Protein AF-A0A819YZA2-F1 (afdb_monomer)

InterPro domains:
  IPR001893 Cysteine-rich Golgi apparatus protein 1 repeat [PF00839] (93-151)
  IPR001893 Cysteine-rich Golgi apparatus protein 1 repeat [PF00839] (157-216)
  IPR001893 Cysteine-rich Golgi apparatus protein 1 repeat [PF00839] (224-278)
  IPR001893 Cysteine-rich Golgi apparatus protein 1 repeat [PF00839] (350-415)
  IPR001893 Cysteine-rich Golgi apparatus protein 1 repeat [PF00839] (427-477)
  IPR001893 Cysteine-rich Golgi apparatus protein 1 repeat [PF00839] (482-548)
  IPR017873 Cysteine-rich Golgi apparatus protein 1 repeat, eukaryote [PS51289] (90-154)
  IPR017873 Cysteine-rich Golgi apparatus protein 1 repeat, eukaryote [PS51289] (219-279)
  IPR017873 Cysteine-rich Golgi apparatus protein 1 repeat, eukaryote [PS51289] (417-479)
  IPR039728 Golgi apparatus protein 1 [PTHR11884] (46-585)

Organism: NCBI:txid392030

Nearest PDB structures (foldseek):
  6kbn-assembly1_A  TM=2.001E-01  e=1.653E-01  Saccharomyces cerevisiae
  7n6g-assembly1_1E  TM=2.172E-01  e=5.432E-01  Chlamydomonas reinhardtii
  7n6g-assembly1_1I  TM=2.146E-01  e=4.823E-01  Chlamydomonas reinhardtii
  8el8-assembly1_B  TM=1.990E-01  e=6.365E-01  Mus musculus

Radius of gyration: 33.36 Å; Cα contacts (8 Å, |Δi|>4): 697; chains: 1; bounding box: 70×50×122 Å

Sequence (592 aa):
MIFIFVLILSVGIFEQTVQADTQRSNSNGIRRAHRATDEKLLLSPSATPLASSIECKADVQKYCAKGTAQAVTNLKVLQCVDDLDNAVNLISKECQNRIYKFKYNMTHDVRFDDGAVKYCAKDIKYLDECNDHTDERGTGRLVSCLYDRLSNITEPSCRNFINQLQSVIFTDWRLSEYFSTACLADITELKCGRLDDDSDTLPHNQGAVIACLSKKHDGLSKLCLKHIFRLHEMQSNDYHLDRALYYACRDDRERLCSQVSSGNGQVYRCLYDQKFNTMMSADCRKEVHRRQKVVVTNALLDAPFVRACSIEMREHKCVANPQDPDTHLSLVNLLLCLEGTMKKGNNIKDDCRREMLMHRRMLMSDYAVSPEIVAKCKTEMVQHCSSLYQQGASGTVEQRGGRMIHCLLNAARKEKTFSPACLTSVKTLVVAVDPGNDIRADPLLETACRSVIDTLCARIKPGDSNIILCLMDNLKNNRMTDECEDRLMEVAYFMSRDWRLTPRLMRSCQKNLINLCELPSDWSLTPNMSDVSLGEYLSCLYRHKKQLDNECRNEFQRIMRTRTTSVGLMPEIEDNCIEDLATCKNPEIKGE

Mean predicted aligned error: 13.59 Å

Secondary structure (DSSP, 8-state):
--------S-----------------THHHHHHHHHHHHHHS--TTS--GGGSTTTHHHIIIII-TT--S---HHHHHHHHHTSTTHHHHS-HHHHHHHHHHHHHHHT-HHHHHHHHHHSHHHHHH-HHHHTTSSSTTSSHHHHHHHHTTTT---HHHHHHHHHHHHHH-SS--S-HHHHHHHHHHHHHTT---PPP-STT---HHHHHHHHHTT-GGGS-HHHHHHHHHHHHHHTT-GGGSHHHHHHHHHHHHHH-TTSPSSTTHHHHHHHHTTT-TTS-HHHHHHHHHHHHHHHH-GGG-HHHHHHTHHHHHHTT--S-TT-TTS---HHHHHHHHHHHHHTTPPPPHHHHHHHHHHHHHHHH-GGG-HHHHHHTHHHHHHTSHHHHHTTT---HHHHTTHHHHHHHHHHHH-TT--HHHHHHHHHHHHHH-TTT-GGG-HHHHHHTHHHHHHHSTTSPSSTTHHHHHHHHTTTSTT--HHHHHHHHHHHHHHHH-GGG-HHHHHHHHHHHHHHS---TTTTS-TT-TTS-HHHHHHHHHHTTTTS-HHHHHHHHHHHHHHTT-GGG-HHHHHHHHHHHHT-S-TT-S--

Foldseek 3Di:
DDDDDDDDDDDDDDDDDDDDDDDDDDPPVVVVVVVVVVLVLLDPPPDDFLCGDPQRVVLCVVQPVPPDPDDQGSQSSQLSLLVDAQSQVSGDLSSLLVLLVSLVQVLQDLSLLVVLCVQQVPVCVVPVVLVVCNVVGSLSSNLVVCLVCLVVRDGPSNNVSSVSNCSRRDDAPPPPSQLCVQCVVVCNVLSLRHDANPDLQQRYRVLSSLLSCLVVVVSGDLSNNVSSLVQLLVCLFFVVSNRQLCSQCVVVCCVQPVVFDTTRNRSLLSCLVCLQPPPRDPSNNVVNLSSLLVCQQAVSSNSQLCVQCVVVCVVQVLAADPVDNSHGRGLLSSLLSSLLCVLVVHDRDPSNVVVLLSNLQSLQQAVPSQVQLVVQCVVVCCPQVVVLVVVPRDHHSVNTGNPSLLSLLVCLLPPPPRDPSNVVSSLSSCLSSLCQFFVSSRPQLCVQCVQVCVPQVVVWDGGRSGSLLSCLVCLVPPSDDPSNNSSSLSSLLSCLWAVSSNSQLSNQCVVVCVPQVVQDPPNSVDPPPNPDTPVSSLVRCVVCLVVGDPRNNVSSVSLVVSLLQDVSSPCVCCVPCVVVVVPPPDPPCSGD

Solvent-accessible surface area (backbone atoms only — not comparable to full-atom values): 33055 Å² total; per-residue (Å²): 141,79,79,89,88,81,90,85,87,80,90,79,89,91,80,89,84,90,82,89,82,90,82,92,72,84,63,70,62,60,60,50,50,54,58,56,54,60,55,60,75,70,60,67,93,83,62,78,50,53,62,71,28,89,61,22,26,66,47,37,49,69,75,65,41,80,89,56,100,62,90,68,48,55,66,58,51,48,44,46,51,72,69,33,83,43,30,54,79,73,43,51,61,61,24,28,21,51,51,36,52,49,42,54,54,53,49,37,33,47,61,55,45,54,45,43,54,67,49,28,53,67,49,38,72,75,34,64,86,34,43,74,29,69,82,50,68,39,63,34,52,36,59,50,43,50,56,80,38,52,90,76,51,77,52,67,62,25,50,52,52,51,53,57,47,35,68,67,56,56,84,47,68,80,48,52,63,68,45,49,69,50,28,46,66,44,33,61,75,69,53,26,30,41,52,52,24,77,41,101,57,49,73,42,21,50,46,53,23,52,55,44,48,72,70,43,61,92,75,46,51,73,63,25,49,51,47,53,48,56,50,45,38,68,24,27,33,25,54,77,65,34,54,58,44,28,52,42,25,51,71,41,37,58,74,76,37,63,90,53,60,81,41,73,21,45,48,55,54,48,50,62,75,42,46,36,42,81,85,44,50,74,58,23,38,49,38,52,49,52,51,48,31,54,28,39,56,24,32,78,36,32,45,52,47,42,63,47,30,50,61,60,35,61,79,67,62,60,62,38,55,91,90,42,86,86,46,66,38,28,31,58,59,50,44,39,40,58,48,29,44,45,48,73,68,46,88,74,56,68,60,24,52,50,43,51,42,52,53,16,23,49,57,42,30,36,54,82,47,38,65,61,47,54,67,50,28,46,65,53,36,55,72,77,31,38,79,61,50,73,53,61,94,70,65,33,45,94,69,38,39,18,50,66,48,52,45,52,38,41,41,66,71,72,43,90,83,57,52,70,64,26,50,50,41,52,49,55,47,48,61,42,36,32,42,56,36,25,47,76,17,27,60,44,50,41,59,51,28,41,69,39,37,65,73,77,40,63,89,59,61,80,38,88,24,43,50,55,50,51,49,59,77,36,62,89,37,90,70,52,46,69,63,25,53,52,47,48,49,37,53,41,43,53,41,45,47,35,51,83,48,32,55,65,52,46,56,50,27,42,68,53,34,38,76,75,55,71,42,61,95,61,60,60,76,44,90,79,65,75,82,70,45,27,61,58,54,52,53,45,50,58,77,40,52,88,78,44,53,72,62,26,43,53,48,51,53,48,52,55,56,58,31,56,75,39,63,76,38,32,60,84,50,35,79,75,40,48,74,62,58,70,66,54,92,61,87,82,76,77,63,130

Structure (mmCIF, N/CA/C/O backbone):
data_AF-A0A819YZA2-F1
#
_entry.id   AF-A0A819YZA2-F1
#
loop_
_atom_site.group_PDB
_atom_site.id
_atom_site.type_symbol
_atom_site.label_atom_id
_atom_site.label_alt_id
_atom_site.label_comp_id
_atom_site.label_asym_id
_atom_site.label_entity_id
_atom_site.label_seq_id
_atom_site.pdbx_PDB_ins_code
_atom_site.Cartn_x
_atom_site.Cartn_y
_atom_site.Cartn_z
_atom_site.occupancy
_atom_site.B_iso_or_equiv
_atom_site.auth_seq_id
_atom_site.auth_comp_id
_atom_site.auth_asym_id
_atom_site.auth_atom_id
_atom_site.pdbx_PDB_model_num
ATOM 1 N N . MET A 1 1 ? -30.730 10.358 -72.031 1.00 30.69 1 MET A N 1
ATOM 2 C CA . MET A 1 1 ? -30.159 11.263 -73.052 1.00 30.69 1 MET A CA 1
ATOM 3 C C 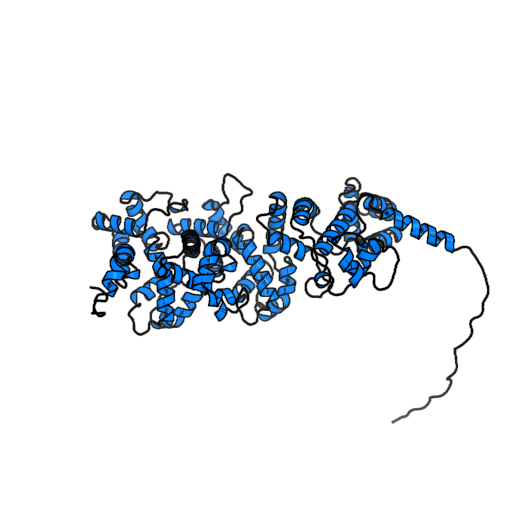. MET A 1 1 ? -28.754 11.619 -72.591 1.00 30.69 1 MET A C 1
ATOM 5 O O . MET A 1 1 ? -28.671 12.177 -71.515 1.00 30.69 1 MET A O 1
ATOM 9 N N . ILE A 1 2 ? -27.621 11.299 -73.209 1.00 31.84 2 ILE A N 1
ATOM 10 C CA . ILE A 1 2 ? -27.196 10.691 -74.483 1.00 31.84 2 ILE A CA 1
ATOM 11 C C . ILE A 1 2 ? -25.794 10.114 -74.137 1.00 31.84 2 ILE A C 1
ATOM 13 O O . ILE A 1 2 ? -24.998 10.835 -73.548 1.00 31.84 2 ILE A O 1
ATOM 17 N N . PHE A 1 3 ? -25.632 8.780 -74.150 1.00 25.03 3 PHE A N 1
ATOM 18 C CA . PHE A 1 3 ? -24.699 7.996 -75.002 1.00 25.03 3 PHE A CA 1
ATOM 19 C C . PHE A 1 3 ? -23.207 8.395 -74.902 1.00 25.03 3 PHE A C 1
ATOM 21 O O . PHE A 1 3 ? -22.861 9.533 -75.177 1.00 25.03 3 PHE A O 1
ATOM 28 N N . ILE A 1 4 ? -22.286 7.547 -74.410 1.00 28.70 4 ILE A N 1
ATOM 29 C CA . ILE A 1 4 ? -21.725 6.316 -75.034 1.00 28.70 4 ILE A CA 1
ATOM 30 C C . ILE A 1 4 ? -21.229 6.575 -76.471 1.00 28.70 4 ILE A C 1
ATOM 32 O O . ILE A 1 4 ? -21.995 7.099 -77.265 1.00 28.70 4 ILE A O 1
ATOM 36 N N . PHE A 1 5 ? -20.003 6.106 -76.770 1.00 28.58 5 PHE A N 1
ATOM 37 C CA . PHE A 1 5 ? -19.119 6.282 -77.952 1.00 28.58 5 PHE A CA 1
ATOM 38 C C . PHE A 1 5 ? -17.983 7.284 -77.651 1.00 28.58 5 PHE A C 1
ATOM 40 O O . PHE A 1 5 ? -18.244 8.455 -77.433 1.00 28.58 5 PHE A O 1
ATOM 47 N N . VAL A 1 6 ? -16.697 6.919 -77.574 1.00 29.16 6 VAL A N 1
ATOM 48 C CA . VAL A 1 6 ? -15.939 5.970 -78.406 1.00 29.16 6 VAL A CA 1
ATOM 49 C C . VAL A 1 6 ? -14.808 5.308 -77.594 1.00 29.16 6 VAL A C 1
ATOM 51 O O . VAL A 1 6 ? -13.901 5.972 -77.103 1.00 29.16 6 VAL A O 1
ATOM 54 N N . LEU A 1 7 ? -14.873 3.978 -77.495 1.00 26.58 7 LEU A N 1
ATOM 55 C CA . LEU A 1 7 ? -13.729 3.067 -77.397 1.00 26.58 7 LEU A CA 1
ATOM 56 C C . LEU A 1 7 ? -13.105 2.928 -78.796 1.00 26.58 7 LEU A C 1
ATOM 58 O O . LEU A 1 7 ? -13.867 2.886 -79.759 1.00 26.58 7 LEU A O 1
ATOM 62 N N . ILE A 1 8 ? -11.776 2.760 -78.866 1.00 27.78 8 ILE A N 1
ATOM 63 C CA . ILE A 1 8 ? -10.952 2.030 -79.866 1.00 27.78 8 ILE A CA 1
ATOM 64 C C . ILE A 1 8 ? -9.674 2.826 -80.210 1.00 27.78 8 ILE A C 1
ATOM 66 O O . ILE A 1 8 ? -9.737 4.022 -80.465 1.00 27.78 8 ILE A O 1
ATOM 70 N N . LEU A 1 9 ? -8.551 2.089 -80.275 1.00 26.52 9 LEU A N 1
ATOM 71 C CA . LEU A 1 9 ? -7.129 2.466 -80.415 1.00 26.52 9 LEU A CA 1
ATOM 72 C C . LEU A 1 9 ? -6.447 2.664 -79.045 1.00 26.52 9 LEU A C 1
ATOM 74 O O . LEU A 1 9 ? -6.697 3.642 -78.363 1.00 26.52 9 LEU A O 1
ATOM 78 N N . SER A 1 10 ? -5.579 1.792 -78.537 1.00 27.78 10 SER A N 1
ATOM 79 C CA . SER A 1 10 ? -4.884 0.647 -79.127 1.00 27.78 10 SER A CA 1
ATOM 80 C C . SER A 1 10 ? -4.208 -0.135 -77.993 1.00 27.78 10 SER A C 1
ATOM 82 O O . SER A 1 10 ? -3.386 0.405 -77.257 1.00 27.78 10 SER A O 1
ATOM 84 N N . VAL A 1 11 ? -4.575 -1.409 -77.865 1.00 27.98 11 VAL A N 1
ATOM 85 C CA . VAL A 1 11 ? -3.867 -2.442 -77.101 1.00 27.98 11 VAL A CA 1
ATOM 86 C C . VAL A 1 11 ? -2.572 -2.778 -77.839 1.00 27.98 11 VAL A C 1
ATOM 88 O O . VAL A 1 11 ? -2.621 -2.985 -79.051 1.00 27.98 11 VAL A O 1
ATOM 91 N N . GLY A 1 12 ? -1.449 -2.912 -77.130 1.00 24.02 12 GLY A N 1
ATOM 92 C CA . GLY A 1 12 ? -0.337 -3.697 -77.663 1.00 24.02 12 GLY A CA 1
ATOM 93 C C . GLY A 1 12 ? 1.047 -3.437 -77.073 1.00 24.02 12 GLY A C 1
ATOM 94 O O . GLY A 1 12 ? 1.739 -2.542 -77.529 1.00 24.02 12 GLY A O 1
ATOM 95 N N . ILE A 1 13 ? 1.461 -4.350 -76.187 1.00 26.53 13 ILE A N 1
ATOM 96 C CA . ILE A 1 13 ? 2.794 -4.981 -76.178 1.00 26.53 13 ILE A CA 1
ATOM 97 C C . ILE A 1 13 ? 3.968 -4.107 -75.690 1.00 26.53 13 ILE A C 1
ATOM 99 O O . ILE A 1 13 ? 4.533 -3.320 -76.440 1.00 26.53 13 ILE A O 1
ATOM 103 N N . PHE A 1 14 ? 4.430 -4.357 -74.459 1.00 24.50 14 PHE A N 1
ATOM 104 C CA . PHE A 1 14 ? 5.822 -4.103 -74.068 1.00 24.50 14 PHE A CA 1
ATOM 105 C C . PHE A 1 14 ? 6.308 -5.222 -73.134 1.00 24.50 14 PHE A C 1
ATOM 107 O O . PHE A 1 14 ? 6.193 -5.137 -71.915 1.00 24.50 14 PHE A O 1
ATOM 114 N N . GLU A 1 15 ? 6.822 -6.299 -73.728 1.00 22.52 15 GLU A N 1
ATOM 115 C CA . GLU A 1 15 ? 7.631 -7.310 -73.047 1.00 22.52 15 GLU A CA 1
ATOM 116 C C . GLU A 1 15 ? 8.696 -7.850 -74.021 1.00 22.52 15 GLU A C 1
ATOM 118 O O . GLU A 1 15 ? 8.396 -8.088 -75.190 1.00 22.52 15 GLU A O 1
ATOM 123 N N . GLN A 1 16 ? 9.911 -8.065 -73.490 1.00 24.89 16 GLN A N 1
ATOM 124 C CA . GLN A 1 16 ? 11.154 -8.558 -74.124 1.00 24.89 16 GLN A CA 1
ATOM 125 C C . GLN A 1 16 ? 11.916 -7.474 -74.930 1.00 24.89 16 GLN A C 1
ATOM 127 O O . GLN A 1 16 ? 11.351 -6.774 -75.752 1.00 24.89 16 GLN A O 1
ATOM 132 N N . THR A 1 17 ? 13.199 -7.173 -74.701 1.00 25.45 17 THR A N 1
ATOM 133 C CA . THR A 1 17 ? 14.364 -8.062 -74.602 1.00 25.45 17 THR A CA 1
ATOM 134 C C . THR A 1 17 ? 15.565 -7.286 -74.051 1.00 25.45 17 THR A C 1
ATOM 136 O O . THR A 1 17 ? 15.823 -6.148 -74.439 1.00 25.45 17 THR A O 1
ATOM 139 N N . VAL A 1 18 ? 16.311 -7.952 -73.174 1.00 24.28 18 VAL A N 1
ATOM 140 C CA . VAL A 1 18 ? 17.610 -7.574 -72.616 1.00 24.28 18 VAL A CA 1
ATOM 141 C C . VAL A 1 18 ? 18.706 -8.209 -73.475 1.00 24.28 18 VAL A C 1
ATOM 143 O O . VAL A 1 18 ? 18.684 -9.423 -73.645 1.00 24.28 18 VAL A O 1
ATOM 146 N N . GLN A 1 19 ? 19.673 -7.417 -73.948 1.00 24.38 19 GLN A N 1
ATOM 147 C CA . GLN A 1 19 ? 21.069 -7.800 -74.233 1.00 24.38 19 GLN A CA 1
ATOM 148 C C . GLN A 1 19 ? 21.850 -6.494 -74.473 1.00 24.38 19 GLN A C 1
ATOM 150 O O . GLN A 1 19 ? 21.535 -5.734 -75.376 1.00 24.38 19 GLN A O 1
ATOM 155 N N . ALA A 1 20 ? 22.625 -6.043 -73.487 1.00 23.56 20 ALA A N 1
ATOM 156 C CA . ALA A 1 20 ? 24.043 -6.355 -73.294 1.00 23.56 20 ALA A CA 1
ATOM 157 C C . ALA A 1 20 ? 24.940 -5.429 -74.125 1.00 23.56 20 ALA A C 1
ATOM 159 O O . ALA A 1 20 ? 25.221 -5.708 -75.282 1.00 23.56 20 ALA A O 1
ATOM 160 N N . ASP A 1 21 ? 25.452 -4.380 -73.478 1.00 22.94 21 ASP A N 1
ATOM 161 C CA . ASP A 1 21 ? 26.755 -3.841 -73.841 1.00 22.94 21 ASP A CA 1
ATOM 162 C C . ASP A 1 21 ? 27.582 -3.527 -72.595 1.00 22.94 21 ASP A C 1
ATOM 164 O O . ASP A 1 21 ? 27.092 -3.081 -71.555 1.00 22.94 21 ASP A O 1
ATOM 168 N N . THR A 1 22 ? 28.849 -3.902 -72.684 1.00 24.59 22 THR A N 1
ATOM 169 C CA . THR A 1 22 ? 29.698 -4.275 -71.556 1.00 24.59 22 THR A CA 1
ATOM 170 C C . THR A 1 22 ? 30.709 -3.165 -71.298 1.00 24.59 22 THR A C 1
ATOM 172 O O . THR A 1 22 ? 31.661 -3.022 -72.057 1.00 24.59 22 THR A O 1
ATOM 175 N N . GLN A 1 23 ? 30.585 -2.419 -70.195 1.00 24.67 23 GLN A N 1
ATOM 176 C CA . GLN A 1 23 ? 31.705 -1.637 -69.656 1.00 24.67 23 GLN A CA 1
ATOM 177 C C . GLN A 1 23 ? 32.020 -2.055 -68.222 1.00 24.67 23 GLN A C 1
ATOM 179 O O . GLN A 1 23 ? 31.384 -1.695 -67.234 1.00 24.67 23 GLN A O 1
ATOM 184 N N . ARG A 1 24 ? 33.055 -2.887 -68.151 1.00 29.48 24 ARG A N 1
ATOM 185 C CA . ARG A 1 24 ? 33.690 -3.434 -66.963 1.00 29.48 24 ARG A CA 1
ATOM 186 C C . ARG A 1 24 ? 34.557 -2.334 -66.337 1.00 29.48 24 ARG A C 1
ATOM 188 O O . ARG A 1 24 ? 35.670 -2.111 -66.793 1.00 29.48 24 ARG A O 1
ATOM 195 N N . SER A 1 25 ? 34.073 -1.669 -65.286 1.00 25.09 25 SER A N 1
ATOM 196 C CA . SER A 1 25 ? 34.916 -0.826 -64.424 1.00 25.09 25 SER A CA 1
ATOM 197 C C . SER A 1 25 ? 34.683 -1.147 -62.944 1.00 25.09 25 SER A C 1
ATOM 199 O O . SER A 1 25 ? 33.721 -0.722 -62.314 1.00 25.09 25 SER A O 1
ATOM 201 N N . ASN A 1 26 ? 35.545 -2.030 -62.441 1.00 30.92 26 ASN A N 1
ATOM 202 C CA . ASN A 1 26 ? 36.112 -2.127 -61.091 1.00 30.92 26 ASN A CA 1
ATOM 203 C C . ASN A 1 26 ? 35.340 -1.572 -59.859 1.00 30.92 26 ASN A C 1
ATOM 205 O O . ASN A 1 26 ? 35.926 -0.922 -58.996 1.00 30.92 26 ASN A O 1
ATOM 209 N N . SER A 1 27 ? 34.053 -1.893 -59.690 1.00 28.28 27 SER A N 1
ATOM 210 C CA . SER A 1 27 ? 33.246 -1.508 -58.510 1.00 28.28 27 SER A CA 1
ATOM 211 C C . SER A 1 27 ? 33.348 -2.468 -57.306 1.00 28.28 27 SER A C 1
ATOM 213 O O . SER A 1 27 ? 32.841 -2.176 -56.219 1.00 28.28 27 SER A O 1
ATOM 215 N N . ASN A 1 28 ? 34.057 -3.596 -57.448 1.00 28.42 28 ASN A N 1
ATOM 216 C CA . ASN A 1 28 ? 34.201 -4.606 -56.388 1.00 28.42 28 ASN A CA 1
ATOM 217 C C . ASN A 1 28 ? 35.259 -4.261 -55.320 1.00 28.42 28 ASN A C 1
ATOM 219 O O . ASN A 1 28 ? 35.214 -4.822 -54.225 1.00 28.42 28 ASN A O 1
ATOM 223 N N . GLY A 1 29 ? 36.181 -3.333 -55.601 1.00 27.16 29 GLY A N 1
ATOM 224 C CA . GLY A 1 29 ? 37.195 -2.883 -54.635 1.00 27.16 29 GLY A CA 1
ATOM 225 C C . GLY A 1 29 ? 36.644 -1.915 -53.582 1.00 27.16 29 GLY A C 1
ATOM 226 O O . GLY A 1 29 ? 36.936 -2.053 -52.397 1.00 27.16 29 GLY A O 1
ATOM 227 N N . ILE A 1 30 ? 35.768 -0.992 -53.991 1.00 32.06 30 ILE A N 1
ATOM 228 C CA . ILE A 1 30 ? 35.246 0.087 -53.133 1.00 32.06 30 ILE A CA 1
ATOM 229 C C . ILE A 1 30 ? 34.144 -0.429 -52.187 1.00 32.06 30 ILE A C 1
ATOM 231 O O . ILE A 1 30 ? 34.127 -0.080 -51.008 1.00 32.06 30 ILE A O 1
ATOM 235 N N . ARG A 1 31 ? 33.284 -1.356 -52.647 1.00 29.33 31 ARG A N 1
ATOM 236 C CA . ARG A 1 31 ? 32.285 -2.025 -51.785 1.00 29.33 31 ARG A CA 1
ATOM 237 C C . ARG A 1 31 ? 32.910 -2.969 -50.751 1.00 29.33 31 ARG A C 1
ATOM 239 O O . ARG A 1 31 ? 32.349 -3.129 -49.672 1.00 29.33 31 ARG A O 1
ATOM 246 N N . ARG A 1 32 ? 34.065 -3.581 -51.045 1.00 29.52 32 ARG A N 1
ATOM 247 C CA . ARG A 1 32 ? 34.819 -4.382 -50.061 1.00 29.52 32 ARG A CA 1
ATOM 248 C C . ARG A 1 32 ? 35.564 -3.508 -49.051 1.00 29.52 32 ARG A C 1
ATOM 250 O O . ARG A 1 32 ? 35.621 -3.889 -47.890 1.00 29.52 32 ARG A O 1
ATOM 257 N N . ALA A 1 33 ? 36.073 -2.346 -49.465 1.00 28.70 33 ALA A N 1
ATOM 258 C CA . ALA A 1 33 ? 36.752 -1.409 -48.573 1.00 28.70 33 ALA A CA 1
ATOM 259 C C . ALA A 1 33 ? 35.795 -0.788 -47.542 1.00 28.70 33 ALA A C 1
ATOM 261 O O . ALA A 1 33 ? 36.101 -0.848 -46.357 1.00 28.70 33 ALA A O 1
ATOM 262 N N . HIS A 1 34 ? 34.611 -0.310 -47.958 1.00 31.00 34 HIS A N 1
ATOM 263 C CA . HIS A 1 34 ? 33.605 0.219 -47.023 1.00 31.00 34 HIS A CA 1
ATOM 264 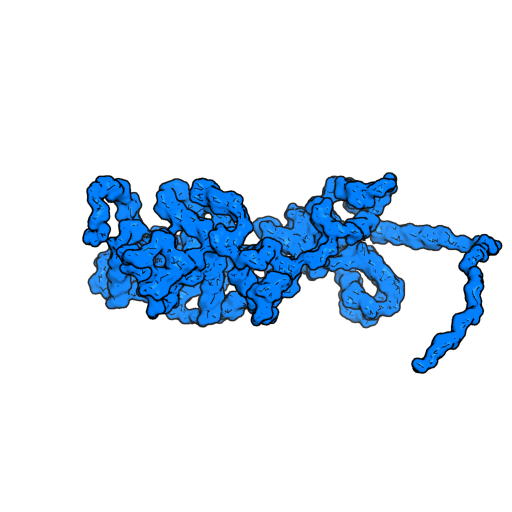C C . HIS A 1 34 ? 33.098 -0.849 -46.043 1.00 31.00 34 HIS A C 1
ATOM 266 O O . HIS A 1 34 ? 33.115 -0.621 -44.836 1.00 31.00 34 HIS A O 1
ATOM 272 N N . ARG A 1 35 ? 32.799 -2.063 -46.532 1.00 32.56 35 ARG A N 1
ATOM 273 C CA . ARG A 1 35 ? 32.354 -3.189 -45.691 1.00 32.56 35 ARG A CA 1
ATOM 274 C C . ARG A 1 35 ? 33.419 -3.648 -44.681 1.00 32.56 35 ARG A C 1
ATOM 276 O O . ARG A 1 35 ? 33.063 -4.114 -43.607 1.00 32.56 35 ARG A O 1
ATOM 283 N N . ALA A 1 36 ? 34.706 -3.505 -45.010 1.00 29.31 36 ALA A N 1
ATOM 284 C CA . ALA A 1 36 ? 35.821 -3.875 -44.134 1.00 29.31 36 ALA A CA 1
ATOM 285 C C . ALA A 1 36 ? 36.188 -2.792 -43.099 1.00 29.31 36 ALA A C 1
ATOM 287 O O . ALA A 1 36 ? 36.723 -3.121 -42.039 1.00 29.31 36 ALA A O 1
ATOM 288 N N . THR A 1 37 ? 35.915 -1.510 -43.369 1.00 35.47 37 THR A N 1
ATOM 289 C CA . THR A 1 37 ? 36.039 -0.437 -42.362 1.00 35.47 37 THR A CA 1
ATOM 290 C C . THR A 1 37 ? 34.861 -0.394 -41.392 1.00 35.47 37 THR A C 1
ATOM 292 O O . THR A 1 37 ? 35.091 -0.142 -40.211 1.00 35.47 37 THR A O 1
ATOM 295 N N . ASP A 1 38 ? 33.648 -0.727 -41.845 1.00 40.22 38 ASP A N 1
ATOM 296 C CA . ASP A 1 38 ? 32.453 -0.807 -40.989 1.00 40.22 38 ASP A CA 1
ATOM 297 C C . ASP A 1 38 ? 32.558 -1.948 -39.958 1.00 40.22 38 ASP A C 1
ATOM 299 O O . ASP A 1 38 ? 32.108 -1.823 -38.820 1.00 40.22 38 ASP A O 1
ATOM 303 N N . GLU A 1 39 ? 33.236 -3.046 -40.308 1.00 39.41 39 GLU A N 1
ATOM 304 C CA . GLU A 1 39 ? 33.455 -4.184 -39.403 1.00 39.41 39 GLU A CA 1
ATOM 305 C C . GLU A 1 39 ? 34.497 -3.876 -38.306 1.00 39.41 39 GLU A C 1
ATOM 307 O O . GLU A 1 39 ? 34.424 -4.418 -37.203 1.00 39.41 39 GLU A O 1
ATOM 312 N N . LYS A 1 40 ? 35.437 -2.951 -38.564 1.00 40.59 40 LYS A N 1
ATOM 313 C CA . LYS A 1 40 ? 36.505 -2.567 -37.622 1.00 40.59 40 LYS A CA 1
ATOM 314 C C . LYS A 1 40 ? 36.063 -1.602 -36.523 1.00 40.59 40 LYS A C 1
ATOM 316 O O . LYS A 1 40 ? 36.642 -1.647 -35.437 1.00 40.59 40 LYS A O 1
ATOM 321 N N . LEU A 1 41 ? 35.056 -0.761 -36.763 1.00 42.50 41 LEU A N 1
ATOM 322 C CA . LEU A 1 41 ? 34.547 0.161 -35.737 1.00 42.50 41 LEU A CA 1
ATOM 323 C C . LEU A 1 41 ? 33.750 -0.580 -34.642 1.00 42.50 41 LEU A C 1
ATOM 325 O O . LEU A 1 41 ? 33.703 -0.134 -33.503 1.00 42.50 41 LEU A O 1
ATOM 329 N N . LEU A 1 42 ? 33.191 -1.753 -34.970 1.00 45.47 42 LEU A N 1
ATOM 330 C CA . LEU A 1 42 ? 32.273 -2.530 -34.122 1.00 45.47 42 LEU A CA 1
ATOM 331 C C . LEU A 1 42 ? 32.932 -3.704 -33.369 1.00 45.47 42 LEU A C 1
ATOM 333 O O . LEU A 1 42 ? 32.275 -4.413 -32.603 1.00 45.47 42 LEU A O 1
ATOM 337 N N . LEU A 1 43 ? 34.235 -3.925 -33.554 1.00 45.19 43 LEU A N 1
ATOM 338 C CA . LEU A 1 43 ? 34.995 -4.984 -32.881 1.00 45.19 43 LEU A CA 1
ATOM 339 C C . LEU A 1 43 ? 35.424 -4.535 -31.476 1.00 45.19 43 LEU A C 1
ATOM 341 O O . LEU A 1 43 ? 36.528 -4.036 -31.289 1.00 45.19 43 LEU A O 1
ATOM 345 N N . SER A 1 44 ? 34.545 -4.654 -30.478 1.00 39.72 44 SER A N 1
ATOM 346 C CA . SER A 1 44 ? 34.955 -4.608 -29.060 1.00 39.72 44 SER A CA 1
ATOM 347 C C . SER A 1 44 ? 36.010 -5.705 -28.793 1.00 39.72 44 SER A C 1
ATOM 349 O O . SER A 1 44 ? 35.710 -6.871 -29.054 1.00 39.72 44 SER A O 1
ATOM 351 N N . PRO A 1 45 ? 37.225 -5.396 -28.287 1.00 40.91 45 PRO A N 1
ATOM 352 C CA . PRO A 1 45 ? 38.292 -6.397 -28.148 1.00 40.91 45 PRO A CA 1
ATOM 353 C C . PRO A 1 45 ? 38.113 -7.383 -26.982 1.00 40.91 45 PRO A C 1
ATOM 355 O O . PRO A 1 45 ? 38.920 -8.297 -26.845 1.00 40.91 45 PRO A O 1
ATOM 358 N N . SER A 1 46 ? 37.110 -7.212 -26.115 1.00 43.53 46 SER A N 1
ATOM 359 C CA . SER A 1 46 ? 37.044 -7.927 -24.826 1.00 43.53 46 SER A CA 1
ATOM 360 C C . SER A 1 46 ? 35.725 -8.651 -24.540 1.00 43.53 46 SER A C 1
ATOM 362 O O . SER A 1 46 ? 35.558 -9.214 -23.458 1.00 43.53 46 SER A O 1
ATOM 364 N N . ALA A 1 47 ? 34.788 -8.699 -25.489 1.00 54.56 47 ALA A N 1
ATOM 365 C CA . ALA A 1 47 ? 33.507 -9.371 -25.289 1.00 54.56 47 ALA A CA 1
ATOM 366 C C . ALA A 1 47 ? 33.390 -10.626 -26.162 1.00 54.56 47 ALA A C 1
ATOM 368 O O . ALA A 1 47 ? 33.443 -10.554 -27.388 1.00 54.56 47 ALA A O 1
ATOM 369 N N . THR A 1 48 ? 33.163 -11.779 -25.523 1.00 66.75 48 THR A N 1
ATOM 370 C CA . THR A 1 48 ? 32.692 -12.993 -26.203 1.00 66.75 48 THR A CA 1
ATOM 371 C C . THR A 1 48 ? 31.524 -12.649 -27.142 1.00 66.75 48 THR A C 1
ATOM 373 O O . THR A 1 48 ? 30.578 -11.984 -26.689 1.00 66.75 48 THR A O 1
ATOM 376 N N . PRO A 1 49 ? 31.570 -13.064 -28.428 1.00 76.62 49 PRO A N 1
ATOM 377 C CA . PRO A 1 49 ? 30.501 -12.791 -29.385 1.00 76.62 49 PRO A CA 1
ATOM 378 C C . PRO A 1 49 ? 29.142 -13.254 -28.854 1.00 76.62 49 PRO A C 1
ATOM 380 O O . PRO A 1 49 ? 29.052 -14.350 -28.295 1.00 76.62 49 PRO A O 1
ATOM 383 N N . LEU A 1 50 ? 28.085 -12.461 -29.063 1.00 79.31 50 LEU A N 1
ATOM 384 C CA . LEU A 1 50 ? 26.723 -12.740 -28.582 1.00 79.31 50 LEU A CA 1
ATOM 385 C C . LEU A 1 50 ? 26.230 -14.122 -29.033 1.00 79.31 50 LEU A C 1
ATOM 387 O O . LEU A 1 50 ? 25.679 -14.872 -28.236 1.00 79.31 50 LEU A O 1
ATOM 391 N N . ALA A 1 51 ? 26.521 -14.512 -30.277 1.00 75.94 51 ALA A N 1
ATOM 392 C CA . ALA A 1 51 ? 26.163 -15.826 -30.822 1.00 75.94 51 ALA A CA 1
ATOM 393 C C . ALA A 1 51 ? 26.883 -17.013 -30.145 1.00 75.94 51 ALA A C 1
ATOM 395 O O . ALA A 1 51 ? 26.462 -18.161 -30.278 1.00 75.94 51 ALA A O 1
ATOM 396 N N . SER A 1 52 ? 27.984 -16.750 -29.438 1.00 76.06 52 SER A N 1
ATOM 397 C CA . SER A 1 52 ? 28.824 -17.759 -28.782 1.00 76.06 52 SER A CA 1
ATOM 398 C C . SER A 1 52 ? 28.760 -17.713 -27.255 1.00 76.06 52 SER A C 1
ATOM 400 O O . SER A 1 52 ? 29.339 -18.580 -26.601 1.00 76.06 52 SER A O 1
ATOM 402 N N . SER A 1 53 ? 28.080 -16.717 -26.679 1.00 82.50 53 SER A N 1
ATOM 403 C CA . SER A 1 53 ? 27.980 -16.580 -25.230 1.00 82.50 53 SER A CA 1
ATOM 404 C C . SER A 1 53 ? 27.056 -17.653 -24.654 1.00 82.50 53 SER A C 1
ATOM 406 O O . SER A 1 53 ? 26.084 -18.059 -25.291 1.00 82.50 53 SER A O 1
ATOM 408 N N . ILE A 1 54 ? 27.359 -18.129 -23.445 1.00 83.69 54 ILE A N 1
ATOM 409 C CA . ILE A 1 54 ? 26.597 -19.204 -22.788 1.00 83.69 54 ILE A CA 1
ATOM 410 C C . ILE A 1 54 ? 25.128 -18.795 -22.621 1.00 83.69 54 ILE A C 1
ATOM 412 O O . ILE A 1 54 ? 24.232 -19.619 -22.764 1.00 83.69 54 ILE A O 1
ATOM 416 N N . GLU A 1 55 ? 24.895 -17.511 -22.369 1.00 83.81 55 GLU A N 1
ATOM 417 C CA . GLU A 1 55 ? 23.582 -16.930 -22.122 1.00 83.81 55 GLU A CA 1
ATOM 418 C C . GLU A 1 55 ? 22.733 -16.828 -23.393 1.00 83.81 55 GLU A C 1
ATOM 420 O O . GLU A 1 55 ? 21.533 -17.052 -23.322 1.00 83.81 55 GLU A O 1
ATOM 425 N N . CYS A 1 56 ? 23.334 -16.508 -24.547 1.00 84.19 56 CYS A N 1
ATOM 426 C CA . CYS A 1 56 ? 22.598 -16.214 -25.782 1.00 84.19 56 CYS A CA 1
ATOM 427 C C . CYS A 1 56 ? 22.681 -17.298 -26.857 1.00 84.19 56 CYS A C 1
ATOM 429 O O . CYS A 1 56 ? 21.868 -17.295 -27.780 1.00 84.19 56 CYS A O 1
ATOM 431 N N . LYS A 1 57 ? 23.627 -18.241 -26.770 1.00 84.06 57 LYS A N 1
ATOM 432 C CA . LYS A 1 57 ? 23.875 -19.237 -27.825 1.00 84.06 57 LYS A CA 1
ATOM 433 C C . LYS A 1 57 ? 22.617 -20.012 -28.222 1.00 84.06 57 LYS A C 1
ATOM 435 O O . LYS A 1 57 ? 22.357 -20.153 -29.412 1.00 84.06 57 LYS A O 1
ATOM 440 N N . ALA A 1 58 ? 21.839 -20.498 -27.254 1.00 83.81 58 ALA A N 1
ATOM 441 C CA . ALA A 1 58 ? 20.634 -21.284 -27.530 1.00 83.81 58 ALA A CA 1
ATOM 442 C C . ALA A 1 58 ? 19.537 -20.449 -28.217 1.00 83.81 58 ALA A C 1
ATOM 444 O O . ALA A 1 58 ? 18.963 -20.887 -29.215 1.00 83.81 58 ALA A O 1
ATOM 445 N N . ASP A 1 59 ? 19.296 -19.231 -27.727 1.00 84.00 59 ASP A N 1
ATOM 446 C CA . ASP A 1 59 ? 18.267 -18.335 -28.263 1.00 84.00 59 ASP A CA 1
ATOM 447 C C . ASP A 1 59 ? 18.631 -17.840 -29.666 1.00 84.00 59 ASP A C 1
ATOM 449 O O . ASP A 1 59 ? 17.827 -17.931 -30.594 1.00 84.00 59 ASP A O 1
ATOM 453 N N . VAL A 1 60 ? 19.879 -17.401 -29.857 1.00 82.88 60 VAL A N 1
ATOM 454 C CA . VAL A 1 60 ? 20.382 -16.932 -31.155 1.00 82.88 60 VAL A CA 1
ATOM 455 C C . VAL A 1 60 ? 20.360 -18.060 -32.182 1.00 82.88 60 VAL A C 1
ATOM 457 O O . VAL A 1 60 ? 19.955 -17.836 -33.321 1.00 82.88 60 VAL A O 1
ATOM 460 N N . GLN A 1 61 ? 20.730 -19.287 -31.800 1.00 82.75 61 GLN A N 1
ATOM 461 C CA . GLN A 1 61 ? 20.653 -20.436 -32.704 1.00 82.75 61 GLN A CA 1
ATOM 462 C C . GLN A 1 61 ? 19.214 -20.755 -33.123 1.00 82.75 61 GLN A C 1
ATOM 464 O O . GLN A 1 61 ? 18.964 -21.058 -34.289 1.00 82.75 61 GLN A O 1
ATOM 469 N N . LYS A 1 62 ? 18.270 -20.665 -32.184 1.00 83.88 62 LYS A N 1
ATOM 470 C CA . LYS A 1 62 ? 16.865 -21.014 -32.406 1.00 83.88 62 LYS A CA 1
ATOM 471 C C . LYS A 1 62 ? 16.119 -19.983 -33.256 1.00 83.88 62 LYS A C 1
ATOM 473 O O . LYS A 1 62 ? 15.353 -20.370 -34.144 1.00 83.88 62 LYS A O 1
ATOM 478 N N . TYR A 1 63 ? 16.322 -18.696 -32.984 1.00 81.12 63 TYR A N 1
ATOM 479 C CA . TYR A 1 63 ? 15.528 -17.625 -33.593 1.00 81.12 63 TYR A CA 1
ATOM 480 C C . TYR A 1 63 ? 16.276 -16.857 -34.688 1.00 81.12 63 TYR A C 1
ATOM 482 O O . TYR A 1 63 ? 15.652 -16.494 -35.679 1.00 81.12 63 TYR A O 1
ATOM 490 N N . CYS A 1 64 ? 17.600 -16.705 -34.580 1.00 77.31 64 CYS A N 1
ATOM 491 C CA . CYS A 1 64 ? 18.390 -15.836 -35.462 1.00 77.31 64 CYS A CA 1
ATOM 492 C C . CYS A 1 64 ? 19.363 -16.546 -36.412 1.00 77.31 64 CYS A C 1
ATOM 494 O O . CYS A 1 64 ? 19.830 -15.935 -37.370 1.00 77.31 64 CYS A O 1
ATOM 496 N N . ALA A 1 65 ? 19.673 -17.828 -36.195 1.00 71.19 65 ALA A N 1
ATOM 497 C CA . ALA A 1 65 ? 20.617 -18.590 -37.023 1.00 71.19 65 ALA A CA 1
ATOM 498 C C . ALA A 1 65 ? 19.956 -19.739 -37.806 1.00 71.19 65 ALA A C 1
ATOM 500 O O . ALA A 1 65 ? 20.585 -20.773 -38.048 1.00 71.19 65 ALA A O 1
ATOM 501 N N . LYS A 1 66 ? 18.688 -19.588 -38.223 1.00 60.19 66 LYS A N 1
ATOM 502 C CA . LYS A 1 66 ? 17.996 -20.596 -39.045 1.00 60.19 66 LYS A CA 1
ATOM 503 C C . LYS A 1 66 ? 18.715 -20.778 -40.392 1.00 60.19 66 LYS A C 1
ATOM 505 O O . LYS A 1 66 ? 18.537 -19.997 -41.318 1.00 60.19 66 LYS A O 1
ATOM 510 N N . GLY A 1 67 ? 19.526 -21.832 -40.496 1.00 54.78 67 GLY A N 1
ATOM 511 C CA . GLY A 1 67 ? 20.047 -22.349 -41.766 1.00 54.78 67 GLY A CA 1
ATOM 512 C C . GLY A 1 67 ? 21.373 -21.774 -42.278 1.00 54.78 67 GLY A C 1
ATOM 513 O O . GLY A 1 67 ? 21.724 -22.059 -43.420 1.00 54.78 67 GLY A O 1
ATOM 514 N N . THR A 1 68 ? 22.148 -21.015 -41.491 1.00 49.91 68 THR A N 1
ATOM 515 C CA . THR A 1 68 ? 23.476 -20.533 -41.931 1.00 49.91 68 THR A CA 1
ATOM 516 C C . THR A 1 68 ? 24.602 -20.952 -40.984 1.00 49.91 68 THR A C 1
ATOM 518 O O . THR A 1 68 ? 24.627 -20.604 -39.811 1.00 49.91 68 THR A O 1
ATOM 521 N N . ALA A 1 69 ? 25.583 -21.687 -41.519 1.00 47.06 69 ALA A N 1
ATOM 522 C CA . ALA A 1 69 ? 26.801 -22.124 -40.825 1.00 47.06 69 ALA A CA 1
ATOM 523 C C . ALA A 1 69 ? 27.891 -21.027 -40.750 1.00 47.06 69 ALA A C 1
ATOM 525 O O . ALA A 1 69 ? 29.076 -21.325 -40.610 1.00 47.06 69 ALA A O 1
ATOM 526 N N . GLN A 1 70 ? 27.514 -19.754 -40.901 1.00 49.22 70 GLN A N 1
ATOM 527 C CA . GLN A 1 70 ? 28.446 -18.626 -40.922 1.00 49.22 70 GLN A CA 1
ATOM 528 C C . GLN A 1 70 ? 28.472 -17.909 -39.575 1.00 49.22 70 GLN A C 1
ATOM 530 O O . GLN A 1 70 ? 27.447 -17.784 -38.911 1.00 49.22 70 GLN A O 1
ATOM 535 N N . ALA A 1 71 ? 29.655 -17.417 -39.192 1.00 52.56 71 ALA A N 1
ATOM 536 C CA . ALA A 1 71 ? 29.844 -16.610 -37.994 1.00 52.56 71 ALA A CA 1
ATOM 537 C C . ALA A 1 71 ? 28.904 -15.393 -38.035 1.00 52.56 71 ALA A C 1
ATOM 539 O O . ALA A 1 71 ? 29.101 -14.458 -38.815 1.00 52.56 71 ALA A O 1
ATOM 540 N N . VAL A 1 72 ? 27.842 -15.432 -37.230 1.00 62.81 72 VAL A N 1
ATOM 541 C CA . VAL A 1 72 ? 26.915 -14.311 -37.087 1.00 62.81 72 VAL A CA 1
ATOM 542 C C . VAL A 1 72 ? 27.649 -13.232 -36.298 1.00 62.81 72 VAL A C 1
ATOM 544 O O . VAL A 1 72 ? 28.044 -13.449 -35.152 1.00 62.81 72 VAL A O 1
ATOM 547 N N . THR A 1 73 ? 27.895 -12.085 -36.929 1.00 73.94 73 THR A N 1
ATOM 548 C CA . THR A 1 73 ? 28.493 -10.930 -36.253 1.00 73.94 73 THR A CA 1
ATOM 549 C C . THR A 1 73 ? 27.529 -10.400 -35.193 1.00 73.94 73 THR A C 1
ATOM 551 O O . THR A 1 73 ? 26.314 -10.536 -35.337 1.00 73.94 73 THR A O 1
ATOM 554 N N . ASN A 1 74 ? 28.047 -9.761 -34.137 1.00 74.19 74 ASN A N 1
ATOM 555 C CA . ASN A 1 74 ? 27.202 -9.183 -33.082 1.00 74.19 74 ASN A CA 1
ATOM 556 C C . ASN A 1 74 ? 26.136 -8.241 -33.663 1.00 74.19 74 ASN A C 1
ATOM 558 O O . ASN A 1 74 ? 24.990 -8.299 -33.244 1.00 74.19 74 ASN A O 1
ATOM 562 N N . LEU A 1 75 ? 26.489 -7.461 -34.690 1.00 71.44 75 LEU A N 1
ATOM 563 C CA . LEU A 1 75 ? 25.562 -6.580 -35.400 1.00 71.44 75 LEU A CA 1
ATOM 564 C C . LEU A 1 75 ? 24.377 -7.335 -36.024 1.00 71.44 75 LEU A C 1
ATOM 566 O O . LEU A 1 75 ? 23.239 -6.917 -35.862 1.00 71.44 75 LEU A O 1
ATOM 570 N N . LYS A 1 76 ? 24.629 -8.468 -36.690 1.00 74.25 76 LYS A N 1
ATOM 571 C CA . LYS A 1 76 ? 23.566 -9.291 -37.288 1.00 74.25 76 LYS A CA 1
ATOM 572 C C . LYS A 1 76 ? 22.670 -9.941 -36.238 1.00 74.25 76 LYS A C 1
ATOM 574 O O . LYS A 1 76 ? 21.491 -10.141 -36.495 1.00 74.25 76 LYS A O 1
ATOM 579 N N . VAL A 1 77 ? 23.229 -10.287 -35.075 1.00 77.06 77 VAL A N 1
ATOM 580 C CA . VAL A 1 77 ? 22.427 -10.777 -33.946 1.00 77.06 77 VAL A CA 1
ATOM 581 C C . VAL A 1 77 ? 21.506 -9.671 -33.443 1.00 77.06 77 VAL A C 1
ATOM 583 O O . VAL A 1 77 ? 20.326 -9.932 -33.271 1.00 77.06 77 VAL A O 1
ATOM 586 N N . LEU A 1 78 ? 22.021 -8.454 -33.244 1.00 75.25 78 LEU A N 1
ATOM 587 C CA . LEU A 1 78 ? 21.215 -7.322 -32.775 1.00 75.25 78 LEU A CA 1
ATOM 588 C C . LEU A 1 78 ? 20.100 -6.968 -33.763 1.00 75.25 78 LEU A C 1
ATOM 590 O O . LEU A 1 78 ? 18.956 -6.902 -33.348 1.00 75.25 78 LEU A O 1
ATOM 594 N N . GLN A 1 79 ? 20.418 -6.864 -35.057 1.00 74.00 79 GLN A N 1
ATOM 595 C CA . GLN A 1 79 ? 19.425 -6.606 -36.107 1.00 74.00 79 GLN A CA 1
ATOM 596 C C . GLN A 1 79 ? 18.342 -7.685 -36.145 1.00 74.00 79 GLN A C 1
ATOM 598 O O . GLN A 1 79 ? 17.167 -7.366 -36.121 1.00 74.00 79 GLN A O 1
ATOM 603 N N . CYS A 1 80 ? 18.727 -8.966 -36.111 1.00 78.81 80 CYS A N 1
ATOM 604 C CA . CYS A 1 80 ? 17.744 -10.044 -36.056 1.00 78.81 80 CYS A CA 1
ATOM 605 C C . CYS A 1 80 ? 16.837 -9.937 -34.829 1.00 78.81 80 CYS A C 1
ATOM 607 O O . CYS A 1 80 ? 15.638 -10.135 -34.945 1.00 78.81 80 CYS A O 1
ATOM 609 N N . VAL A 1 81 ? 17.416 -9.682 -33.654 1.00 76.19 81 VAL A N 1
ATOM 610 C CA . VAL A 1 81 ? 16.658 -9.592 -32.404 1.00 76.19 81 VAL A CA 1
ATOM 611 C C . VAL A 1 81 ? 15.691 -8.413 -32.423 1.00 76.19 81 VAL A C 1
ATOM 613 O O . VAL A 1 81 ? 14.580 -8.566 -31.929 1.00 76.19 81 VAL A O 1
ATOM 616 N N . ASP A 1 82 ? 16.107 -7.284 -32.990 1.00 69.31 82 ASP A N 1
ATOM 617 C CA . ASP A 1 82 ? 15.267 -6.098 -33.132 1.00 69.31 82 ASP A CA 1
ATOM 618 C C . ASP A 1 82 ? 14.167 -6.312 -34.200 1.00 69.31 82 ASP A C 1
ATOM 620 O O . ASP A 1 82 ? 13.084 -5.768 -34.052 1.00 69.31 82 ASP A O 1
ATOM 624 N N . ASP A 1 83 ? 14.386 -7.177 -35.202 1.00 70.88 83 ASP A N 1
ATOM 625 C CA . ASP A 1 83 ? 13.384 -7.568 -36.213 1.00 70.88 83 ASP A CA 1
ATOM 626 C C . ASP A 1 83 ? 12.403 -8.674 -35.732 1.00 70.88 83 ASP A C 1
ATOM 628 O O . ASP A 1 83 ? 11.535 -9.117 -36.493 1.00 70.88 83 ASP A O 1
ATOM 632 N N . LEU A 1 84 ? 12.558 -9.210 -34.511 1.00 71.38 84 LEU A N 1
ATOM 633 C CA . LEU A 1 84 ? 11.678 -10.259 -33.979 1.00 71.38 84 LEU A CA 1
ATOM 634 C C . LEU A 1 84 ? 10.432 -9.662 -33.312 1.00 71.38 84 LEU A C 1
ATOM 636 O O . LEU A 1 84 ? 10.511 -9.132 -32.202 1.00 71.38 84 LEU A O 1
ATOM 640 N N . ASP A 1 85 ? 9.259 -9.932 -33.888 1.00 62.12 85 ASP A N 1
ATOM 641 C CA . ASP A 1 85 ? 7.976 -9.693 -33.218 1.00 62.12 85 ASP A CA 1
ATOM 642 C C . ASP A 1 85 ? 7.949 -10.375 -31.833 1.00 62.12 85 ASP A C 1
ATOM 644 O O . ASP A 1 85 ? 8.131 -11.593 -31.709 1.00 62.12 85 ASP A O 1
ATOM 648 N N . ASN A 1 86 ? 7.676 -9.605 -30.775 1.00 65.38 86 ASN A N 1
ATOM 649 C CA . ASN A 1 86 ? 7.659 -10.068 -29.379 1.00 65.38 86 ASN A CA 1
ATOM 650 C C . ASN A 1 86 ? 8.984 -10.698 -28.884 1.00 65.38 86 ASN A C 1
ATOM 652 O O . ASN A 1 86 ? 8.973 -11.676 -28.118 1.00 65.38 86 ASN A O 1
ATOM 656 N N . ALA A 1 87 ? 10.138 -10.145 -29.279 1.00 65.06 87 ALA A N 1
ATOM 657 C CA . ALA A 1 87 ? 11.468 -10.604 -28.852 1.00 65.06 87 ALA A CA 1
ATOM 658 C C . ALA A 1 87 ? 11.599 -10.819 -27.327 1.00 65.06 87 ALA A C 1
ATOM 660 O O . ALA A 1 87 ? 12.252 -11.769 -26.879 1.00 65.06 87 ALA A O 1
ATOM 661 N N . VAL A 1 88 ? 10.926 -9.992 -26.517 1.00 64.62 88 VAL A N 1
ATOM 662 C CA . VAL A 1 88 ? 10.930 -10.054 -25.041 1.00 64.62 88 VAL A CA 1
ATOM 663 C C . VAL A 1 88 ? 10.354 -11.357 -24.487 1.00 64.62 88 VAL A C 1
ATOM 665 O O . VAL A 1 88 ? 10.779 -11.809 -23.420 1.00 64.62 88 VAL A O 1
ATOM 668 N N . ASN A 1 89 ? 9.415 -11.986 -25.191 1.00 69.50 89 ASN A N 1
ATOM 669 C CA . ASN A 1 89 ? 8.817 -13.252 -24.764 1.00 69.50 89 ASN A CA 1
ATOM 670 C C . ASN A 1 89 ? 9.561 -14.470 -25.331 1.00 69.50 89 ASN A C 1
ATOM 672 O O . ASN A 1 89 ? 9.522 -15.548 -24.736 1.00 69.50 89 ASN A O 1
ATOM 676 N N . LEU A 1 90 ? 10.244 -14.308 -26.467 1.00 76.12 90 LEU A N 1
ATOM 677 C CA . LEU A 1 90 ? 10.926 -15.396 -27.169 1.00 76.12 90 LEU A CA 1
ATOM 678 C C . LEU A 1 90 ? 12.343 -15.658 -26.647 1.00 76.12 90 LEU A C 1
ATOM 680 O O . LEU A 1 90 ? 12.763 -16.817 -26.596 1.00 76.12 90 LEU A O 1
ATOM 684 N N . ILE A 1 91 ? 13.064 -14.601 -26.270 1.00 83.06 91 ILE A N 1
ATOM 685 C CA . ILE A 1 91 ? 14.463 -14.648 -25.829 1.00 83.06 91 ILE A CA 1
ATOM 686 C C . ILE A 1 91 ? 14.532 -14.801 -24.305 1.00 83.06 91 ILE A C 1
ATOM 688 O O . ILE A 1 91 ? 13.783 -14.150 -23.575 1.00 83.06 91 ILE A O 1
ATOM 692 N N . SER A 1 92 ? 15.451 -15.624 -23.792 1.00 85.50 92 SER A N 1
ATOM 693 C CA . SER A 1 92 ? 15.634 -15.818 -22.348 1.00 85.50 92 SER A CA 1
ATOM 694 C C . SER A 1 92 ? 16.041 -14.527 -21.630 1.00 85.50 92 SER A C 1
ATOM 696 O O . SER A 1 92 ? 16.742 -13.675 -22.177 1.00 85.50 92 SER A O 1
ATOM 698 N N . LYS A 1 93 ? 15.660 -14.385 -20.354 1.00 84.44 93 LYS A N 1
ATOM 699 C CA . LYS A 1 93 ? 15.997 -13.201 -19.538 1.00 84.44 93 LYS A CA 1
ATOM 700 C C . LYS A 1 93 ? 17.509 -13.016 -19.393 1.00 84.44 93 LYS A C 1
ATOM 702 O O . LYS A 1 93 ? 17.994 -11.890 -19.301 1.00 84.44 93 LYS A O 1
ATOM 707 N N . GLU A 1 94 ? 18.250 -14.116 -19.367 1.00 84.75 94 GLU A N 1
ATOM 708 C CA . GLU A 1 94 ? 19.706 -14.156 -19.325 1.00 84.75 94 GLU A CA 1
ATOM 709 C C . GLU A 1 94 ? 20.309 -13.573 -20.605 1.00 84.75 94 GLU A C 1
ATOM 711 O O . GLU A 1 94 ? 21.191 -12.711 -20.523 1.00 84.75 94 GLU A O 1
ATOM 716 N N . CYS A 1 95 ? 19.802 -13.977 -21.774 1.00 86.38 95 CYS A N 1
ATOM 717 C CA . CYS A 1 95 ? 20.255 -13.421 -23.041 1.00 86.38 95 CYS A CA 1
ATOM 718 C C . CYS A 1 95 ? 19.846 -11.952 -23.204 1.00 86.38 95 CYS A C 1
ATOM 720 O O . CYS A 1 95 ? 20.677 -11.126 -23.582 1.00 86.38 95 CYS A O 1
ATOM 722 N N . GLN A 1 96 ? 18.618 -11.589 -22.819 1.00 84.69 96 GLN A N 1
ATOM 723 C CA . GLN A 1 96 ? 18.171 -10.192 -22.804 1.00 84.69 96 GLN A CA 1
ATOM 724 C C . GLN A 1 96 ? 19.115 -9.306 -21.979 1.00 84.69 96 GLN A C 1
ATOM 726 O O . GLN A 1 96 ? 19.540 -8.248 -22.440 1.00 84.69 96 GLN A O 1
ATOM 731 N N . ASN A 1 97 ? 19.520 -9.762 -20.789 1.00 82.44 97 ASN A N 1
ATOM 732 C CA . ASN A 1 97 ? 20.457 -9.034 -19.936 1.00 82.44 97 ASN A CA 1
ATOM 733 C C . ASN A 1 97 ? 21.848 -8.890 -20.575 1.00 82.44 97 ASN A C 1
ATOM 735 O O . ASN A 1 97 ? 22.491 -7.846 -20.453 1.00 82.44 97 ASN A O 1
ATOM 739 N N . ARG A 1 98 ? 22.319 -9.927 -21.278 1.00 83.50 98 ARG A N 1
ATOM 740 C CA . ARG A 1 98 ? 23.599 -9.892 -21.995 1.00 83.50 98 ARG A CA 1
ATOM 741 C C . ARG A 1 98 ? 23.562 -8.921 -23.174 1.00 83.50 98 ARG A C 1
ATOM 743 O O . ARG A 1 98 ? 24.513 -8.157 -23.336 1.00 83.50 98 ARG A O 1
ATOM 750 N N . ILE A 1 99 ? 22.489 -8.936 -23.962 1.00 80.31 99 ILE A N 1
ATOM 751 C CA . ILE A 1 99 ? 22.293 -8.011 -25.082 1.00 80.31 99 ILE A CA 1
ATOM 752 C C . ILE A 1 99 ? 22.190 -6.575 -24.564 1.00 80.31 99 ILE A C 1
ATOM 754 O O . ILE A 1 99 ? 22.876 -5.704 -25.087 1.00 80.31 99 ILE A O 1
ATOM 758 N N . TYR A 1 100 ? 21.437 -6.342 -23.487 1.00 78.62 100 TYR A N 1
ATOM 759 C CA . TYR A 1 100 ? 21.350 -5.035 -22.834 1.00 78.62 100 TYR A CA 1
ATOM 760 C C . TYR A 1 100 ? 22.736 -4.506 -22.431 1.00 78.62 100 TYR A C 1
ATOM 762 O O . TYR A 1 100 ? 23.108 -3.390 -22.787 1.00 78.62 100 TYR A O 1
ATOM 770 N N . LYS A 1 101 ? 23.552 -5.331 -21.758 1.00 77.12 101 LYS A N 1
ATOM 771 C CA . LYS A 1 101 ? 24.929 -4.966 -21.385 1.00 77.12 101 LYS A CA 1
ATOM 772 C C . LYS A 1 101 ? 25.805 -4.677 -22.606 1.00 77.12 101 LYS A C 1
ATOM 774 O O . LYS A 1 101 ? 26.650 -3.788 -22.559 1.00 77.12 101 LYS A O 1
ATOM 779 N N . PHE A 1 102 ? 25.622 -5.432 -23.687 1.00 78.31 102 PHE A N 1
ATOM 780 C CA . PHE A 1 102 ? 26.350 -5.217 -24.932 1.00 78.31 102 PHE A CA 1
ATOM 781 C C . PHE A 1 102 ? 25.963 -3.880 -25.582 1.00 78.31 102 PHE A C 1
ATOM 783 O O . PHE A 1 102 ? 26.859 -3.086 -25.857 1.00 78.31 102 PHE A O 1
ATOM 790 N N . LYS A 1 103 ? 24.660 -3.587 -25.727 1.00 74.31 103 LYS A N 1
ATOM 791 C CA . LYS A 1 103 ? 24.147 -2.299 -26.230 1.00 74.31 103 LYS A CA 1
ATOM 792 C C . LYS A 1 103 ? 24.636 -1.122 -25.361 1.00 74.31 103 LYS A C 1
ATOM 794 O O . LYS A 1 103 ? 25.118 -0.132 -25.899 1.00 74.31 103 LYS A O 1
ATOM 799 N N . TYR A 1 104 ? 24.626 -1.260 -24.031 1.00 72.75 104 TYR A N 1
ATOM 800 C CA . TYR A 1 104 ? 25.138 -0.238 -23.104 1.00 72.75 104 TYR A CA 1
ATOM 801 C C . TYR A 1 104 ? 26.646 0.022 -23.248 1.00 72.75 104 TYR A C 1
ATOM 803 O O . TYR A 1 104 ? 27.094 1.163 -23.287 1.00 72.75 104 TYR A O 1
ATOM 811 N N . ASN A 1 105 ? 27.459 -1.030 -23.341 1.00 74.94 105 ASN A N 1
ATOM 812 C CA . ASN A 1 105 ? 28.900 -0.854 -23.516 1.00 74.94 105 ASN A CA 1
ATOM 813 C C . ASN A 1 105 ? 29.236 -0.215 -24.870 1.00 74.94 105 ASN A C 1
ATOM 815 O O . ASN A 1 105 ? 30.266 0.440 -24.982 1.00 74.94 105 ASN A O 1
ATOM 819 N N . MET A 1 106 ? 28.380 -0.395 -25.883 1.00 71.19 106 MET A N 1
ATOM 820 C CA . MET A 1 106 ? 28.530 0.292 -27.163 1.00 71.19 106 MET A CA 1
ATOM 821 C C . MET A 1 106 ? 28.260 1.794 -27.041 1.00 71.19 106 MET A C 1
ATOM 823 O O . MET A 1 106 ? 29.001 2.560 -27.637 1.00 71.19 106 MET A O 1
ATOM 827 N N . THR A 1 107 ? 27.283 2.251 -26.247 1.00 67.94 107 THR A N 1
ATOM 828 C CA . THR A 1 107 ? 27.041 3.703 -26.092 1.00 67.94 107 THR A CA 1
ATOM 829 C C . THR A 1 107 ? 28.199 4.448 -25.430 1.00 67.94 107 THR A C 1
ATOM 831 O O . THR A 1 107 ? 28.366 5.634 -25.679 1.00 67.94 107 THR A O 1
ATOM 834 N N . HIS A 1 108 ? 29.002 3.763 -24.615 1.00 70.12 108 HIS A N 1
ATOM 835 C CA . HIS A 1 108 ? 30.133 4.341 -23.877 1.00 70.12 108 HIS A CA 1
ATOM 836 C C . HIS A 1 108 ? 31.489 4.080 -24.550 1.00 70.12 108 HIS A C 1
ATOM 838 O O . HIS A 1 108 ? 32.547 4.372 -23.991 1.00 70.12 108 HIS A O 1
ATOM 844 N N . ASP A 1 109 ? 31.488 3.480 -25.740 1.00 75.38 109 ASP A N 1
ATOM 845 C CA . ASP A 1 109 ? 32.718 3.198 -26.463 1.00 75.38 109 ASP A CA 1
ATOM 846 C C . ASP A 1 109 ? 33.142 4.432 -27.267 1.00 75.38 109 ASP A C 1
ATOM 848 O O . ASP A 1 109 ? 32.449 4.889 -28.178 1.00 75.38 109 ASP A O 1
ATOM 852 N N . VAL A 1 110 ? 34.329 4.944 -26.937 1.00 78.69 110 VAL A N 1
ATOM 853 C CA . VAL A 1 110 ? 34.933 6.148 -27.528 1.00 78.69 110 VAL A CA 1
ATOM 854 C C . VAL A 1 110 ? 34.990 6.121 -29.055 1.00 78.69 110 VAL A C 1
ATOM 856 O O . VAL A 1 110 ? 35.008 7.172 -29.686 1.00 78.69 110 VAL A O 1
ATOM 859 N N . ARG A 1 111 ? 34.978 4.938 -29.681 1.00 79.94 111 ARG A N 1
ATOM 860 C CA . ARG A 1 111 ? 35.007 4.805 -31.143 1.00 79.94 111 ARG A CA 1
ATOM 861 C C . ARG A 1 111 ? 33.740 5.328 -31.809 1.00 79.94 111 ARG A C 1
ATOM 863 O O . ARG A 1 111 ? 33.801 5.745 -32.967 1.00 79.94 111 ARG A O 1
ATOM 870 N N . PHE A 1 112 ? 32.606 5.307 -31.111 1.00 76.81 112 PHE A N 1
ATOM 871 C CA . PHE A 1 112 ? 31.369 5.898 -31.618 1.00 76.81 112 PHE A CA 1
ATOM 872 C C . PHE A 1 112 ? 31.406 7.418 -31.537 1.00 76.81 112 PHE A C 1
ATOM 874 O O . PHE A 1 112 ? 30.984 8.066 -32.491 1.00 76.81 112 PHE A O 1
ATOM 881 N N . ASP A 1 113 ? 31.998 7.975 -30.479 1.00 77.00 113 ASP A N 1
ATOM 882 C CA . ASP A 1 113 ? 32.244 9.415 -30.379 1.00 77.00 113 ASP A CA 1
ATOM 883 C C . ASP A 1 113 ? 33.262 9.873 -31.430 1.00 77.00 113 ASP A C 1
ATOM 885 O O . ASP A 1 113 ? 33.031 10.861 -32.118 1.00 77.00 113 ASP A O 1
ATOM 889 N N . ASP A 1 114 ? 34.342 9.118 -31.650 1.00 82.94 114 ASP A N 1
ATOM 890 C CA . ASP A 1 114 ? 35.318 9.403 -32.708 1.00 82.94 114 ASP A CA 1
ATOM 891 C C . ASP A 1 114 ? 34.676 9.320 -34.103 1.00 82.94 114 ASP A C 1
ATOM 893 O O . ASP A 1 114 ? 34.964 10.134 -34.985 1.00 82.94 114 ASP A O 1
ATOM 897 N N . GLY A 1 115 ? 33.775 8.353 -34.306 1.00 82.94 115 GLY A N 1
ATOM 898 C CA . GLY A 1 115 ? 32.936 8.259 -35.496 1.00 82.94 115 GLY A CA 1
ATOM 899 C C . GLY A 1 115 ? 32.037 9.486 -35.654 1.00 82.94 115 GLY A C 1
ATOM 900 O O . GLY A 1 115 ? 32.033 10.101 -36.719 1.00 82.94 115 GLY A O 1
ATOM 901 N N . ALA A 1 116 ? 31.342 9.900 -34.595 1.00 82.56 116 ALA A N 1
ATOM 902 C CA . ALA A 1 116 ? 30.481 11.078 -34.599 1.00 82.56 116 ALA A CA 1
ATOM 903 C C . ALA A 1 116 ? 31.275 12.355 -34.904 1.00 82.56 116 ALA A C 1
ATOM 905 O O . ALA A 1 116 ? 30.919 13.087 -35.821 1.00 82.56 116 ALA A O 1
ATOM 906 N N . VAL A 1 117 ? 32.410 12.582 -34.240 1.00 85.44 117 VAL A N 1
ATOM 907 C CA . VAL A 1 117 ? 33.295 13.725 -34.514 1.00 85.44 117 VAL A CA 1
ATOM 908 C C . VAL A 1 117 ? 33.793 13.700 -35.959 1.00 85.44 117 VAL A C 1
ATOM 910 O O . VAL A 1 117 ? 33.868 14.744 -36.601 1.00 85.44 117 VAL A O 1
ATOM 913 N N . LYS A 1 118 ? 34.094 12.522 -36.515 1.00 86.94 118 LYS A N 1
ATOM 914 C CA . LYS A 1 118 ? 34.572 12.386 -37.896 1.00 86.94 118 LYS A CA 1
ATOM 915 C C . LYS A 1 118 ? 33.481 12.638 -38.939 1.00 86.94 118 LYS A C 1
ATOM 917 O O . LYS A 1 118 ? 33.746 13.309 -39.936 1.00 86.94 118 LYS A O 1
ATOM 922 N N . TYR A 1 119 ? 32.289 12.076 -38.753 1.00 87.38 119 TYR A N 1
ATOM 923 C CA . TYR A 1 119 ? 31.214 12.105 -39.751 1.00 87.38 119 TYR A CA 1
ATOM 924 C C . TYR A 1 119 ? 30.258 13.295 -39.589 1.00 87.38 119 TYR A C 1
ATOM 926 O O . TYR A 1 119 ? 29.631 13.682 -40.576 1.00 87.38 119 TYR A O 1
ATOM 934 N N . CYS A 1 120 ? 30.188 13.889 -38.393 1.00 86.25 120 CYS A N 1
ATOM 935 C CA . CYS A 1 120 ? 29.295 14.990 -38.010 1.00 86.25 120 CYS A CA 1
ATOM 936 C C . CYS A 1 120 ? 30.033 16.294 -37.657 1.00 86.25 120 CYS A C 1
ATOM 938 O O . CYS A 1 120 ? 29.431 17.207 -37.102 1.00 86.25 120 CYS A O 1
ATOM 940 N N . ALA A 1 121 ? 31.323 16.423 -37.998 1.00 86.25 121 ALA A N 1
ATOM 941 C CA . ALA A 1 121 ? 32.172 17.569 -37.633 1.00 86.25 121 ALA A CA 1
ATOM 942 C C . ALA A 1 121 ? 31.573 18.950 -37.956 1.00 86.25 121 ALA A C 1
ATOM 944 O O . ALA A 1 121 ? 31.864 19.928 -37.271 1.00 86.25 121 ALA A O 1
ATOM 945 N N . LYS A 1 122 ? 30.800 19.051 -39.045 1.00 84.62 122 LYS A N 1
ATOM 946 C CA . LYS A 1 122 ? 30.144 20.298 -39.449 1.00 84.62 122 LYS A CA 1
ATOM 947 C C . LYS A 1 122 ? 28.915 20.565 -38.591 1.00 84.62 122 LYS A C 1
ATOM 949 O O . LYS A 1 122 ? 28.824 21.641 -38.022 1.00 84.62 122 LYS A O 1
ATOM 954 N N . ASP A 1 123 ? 28.020 19.589 -38.463 1.00 86.25 123 ASP A N 1
ATOM 955 C CA . ASP A 1 123 ? 26.776 19.735 -37.700 1.00 86.25 123 ASP A CA 1
ATOM 956 C C . ASP A 1 123 ? 27.039 19.970 -36.206 1.00 86.25 123 ASP A C 1
ATOM 958 O O . ASP A 1 123 ? 26.363 20.791 -35.600 1.00 86.25 123 ASP A O 1
ATOM 962 N N . ILE A 1 124 ? 28.080 19.350 -35.635 1.00 85.88 124 ILE A N 1
ATOM 963 C CA . ILE A 1 124 ? 28.508 19.590 -34.245 1.00 85.88 124 ILE A CA 1
ATOM 964 C C . ILE A 1 124 ? 28.852 21.069 -34.016 1.00 85.88 124 ILE A C 1
ATOM 966 O O . ILE A 1 124 ? 28.494 21.624 -32.988 1.00 85.88 124 ILE A O 1
ATOM 970 N N . LYS A 1 125 ? 29.481 21.741 -34.988 1.00 84.25 125 LYS A N 1
ATOM 971 C CA . LYS A 1 125 ? 29.812 23.174 -34.880 1.00 84.25 125 LYS A CA 1
ATOM 972 C C . LYS A 1 125 ? 28.601 24.099 -34.991 1.00 84.25 125 LYS A C 1
ATOM 974 O O . LYS A 1 125 ? 28.709 25.258 -34.620 1.00 84.25 125 LYS A O 1
ATOM 979 N N . TYR A 1 126 ? 27.500 23.624 -35.571 1.00 83.31 126 TYR A N 1
ATOM 980 C CA . TYR A 1 126 ? 26.248 24.378 -35.671 1.00 83.31 126 TYR A CA 1
ATOM 981 C C . TYR A 1 126 ? 25.297 24.087 -34.502 1.00 83.31 126 TYR A C 1
ATOM 983 O O . TYR A 1 126 ? 24.353 24.841 -34.280 1.00 83.31 126 TYR A O 1
ATOM 991 N N . LEU A 1 127 ? 25.532 22.996 -33.772 1.00 84.44 127 LEU A N 1
ATOM 992 C CA . LEU A 1 127 ? 24.766 22.570 -32.608 1.00 84.44 127 LEU A CA 1
ATOM 993 C C . LEU A 1 127 ? 25.612 22.794 -31.350 1.00 84.44 127 LEU A C 1
ATOM 995 O O . LEU A 1 127 ? 26.197 21.847 -30.829 1.00 84.44 127 LEU A O 1
ATOM 999 N N . ASP A 1 128 ? 25.655 24.038 -30.862 1.00 77.31 128 ASP A N 1
ATOM 1000 C CA . ASP A 1 128 ? 26.451 24.425 -29.684 1.00 77.31 128 ASP A CA 1
ATOM 1001 C C . ASP A 1 128 ? 26.180 23.509 -28.471 1.00 77.31 128 ASP A C 1
ATOM 1003 O O . ASP A 1 128 ? 27.114 23.062 -27.813 1.00 77.31 128 ASP A O 1
ATOM 1007 N N . GLU A 1 129 ? 24.918 23.105 -28.263 1.00 77.38 129 GLU A N 1
ATOM 1008 C CA . GLU A 1 129 ? 24.493 22.152 -27.218 1.00 77.38 129 GLU A CA 1
ATOM 1009 C C . GLU A 1 129 ? 25.181 20.775 -27.315 1.00 77.38 129 GLU A C 1
ATOM 1011 O O . GLU A 1 129 ? 25.399 20.115 -26.304 1.00 77.38 129 GLU A O 1
ATOM 1016 N N . CYS A 1 130 ? 25.509 20.311 -28.526 1.00 80.81 130 CYS A N 1
ATOM 1017 C CA . CYS A 1 130 ? 26.188 19.031 -28.736 1.00 80.81 130 CYS A CA 1
ATOM 1018 C C . CYS A 1 130 ? 27.713 19.175 -28.741 1.00 80.81 130 CYS A C 1
ATOM 1020 O O . CYS A 1 130 ? 28.420 18.195 -28.503 1.00 80.81 130 CYS A O 1
ATOM 1022 N N . ASN A 1 131 ? 28.219 20.379 -29.017 1.00 81.88 131 ASN A N 1
ATOM 1023 C CA . ASN A 1 131 ? 29.644 20.678 -29.005 1.00 81.88 131 ASN A CA 1
ATOM 1024 C C . ASN A 1 131 ? 30.221 20.616 -27.582 1.00 81.88 131 ASN A C 1
ATOM 1026 O O . ASN A 1 131 ? 31.325 20.117 -27.401 1.00 81.88 131 ASN A O 1
ATOM 1030 N N . ASP A 1 132 ? 29.443 20.991 -26.563 1.00 77.75 132 ASP A N 1
ATOM 1031 C CA . ASP A 1 132 ? 29.838 20.870 -25.149 1.00 77.75 132 ASP A CA 1
ATOM 1032 C C . ASP A 1 132 ? 30.192 19.423 -24.740 1.00 77.75 132 ASP A C 1
ATOM 1034 O O . ASP A 1 132 ? 30.938 19.192 -23.789 1.00 77.75 132 ASP A O 1
ATOM 1038 N N . HIS A 1 133 ? 29.708 18.430 -25.492 1.00 74.31 133 HIS A N 1
ATOM 1039 C CA . HIS A 1 133 ? 29.946 17.010 -25.238 1.00 74.31 133 HIS A CA 1
ATOM 1040 C C . HIS A 1 133 ? 31.107 16.410 -26.048 1.00 74.31 133 HIS A C 1
ATOM 1042 O O . HIS A 1 133 ? 31.393 15.220 -25.898 1.00 74.31 133 HIS A O 1
ATOM 1048 N N . THR A 1 134 ? 31.814 17.182 -26.888 1.00 72.06 134 THR A N 1
ATOM 1049 C CA . THR A 1 134 ? 32.975 16.658 -27.643 1.00 72.06 134 THR A CA 1
ATOM 1050 C C . THR A 1 134 ? 34.198 16.383 -26.772 1.00 72.06 134 THR A C 1
ATOM 1052 O O . THR A 1 134 ? 35.042 15.557 -27.138 1.00 72.06 134 THR A O 1
ATOM 1055 N N . ASP A 1 135 ? 34.277 17.055 -25.623 1.00 70.88 135 ASP A N 1
ATOM 1056 C CA . ASP A 1 135 ? 35.354 16.901 -24.642 1.00 70.88 135 ASP A CA 1
ATOM 1057 C C . ASP A 1 135 ? 35.074 15.758 -23.644 1.00 70.88 135 ASP A C 1
ATOM 1059 O O . ASP A 1 135 ? 35.995 15.217 -23.032 1.00 70.88 135 ASP A O 1
ATOM 1063 N N . GLU A 1 136 ? 33.819 15.310 -23.544 1.00 69.12 136 GLU A N 1
ATOM 1064 C CA . GLU A 1 136 ? 33.349 14.246 -22.647 1.00 69.12 136 GLU A CA 1
ATOM 1065 C C . GLU A 1 136 ? 33.258 12.883 -23.369 1.00 69.12 136 GLU A C 1
ATOM 1067 O O . GLU A 1 136 ? 32.227 12.207 -23.337 1.00 69.12 136 GLU A O 1
ATOM 1072 N N . ARG A 1 137 ? 34.327 12.459 -24.057 1.00 70.56 137 ARG A N 1
ATOM 1073 C CA . ARG A 1 137 ? 34.335 11.189 -24.819 1.00 70.56 137 ARG A CA 1
ATOM 1074 C C . ARG A 1 137 ? 34.136 9.961 -23.921 1.00 70.56 137 ARG A C 1
ATOM 1076 O O . ARG A 1 137 ? 34.659 9.893 -22.812 1.00 70.56 137 ARG A O 1
ATOM 1083 N N . GLY A 1 138 ? 33.433 8.956 -24.435 1.00 67.88 138 GLY A N 1
ATOM 1084 C CA . GLY A 1 138 ? 33.104 7.700 -23.755 1.00 67.88 138 GLY A CA 1
ATOM 1085 C C . GLY A 1 138 ? 31.884 7.785 -22.834 1.00 67.88 138 GLY A C 1
ATOM 1086 O O . GLY A 1 138 ? 31.571 6.817 -22.145 1.00 67.88 138 GLY A O 1
ATOM 1087 N N . THR A 1 139 ? 31.189 8.925 -22.805 1.00 66.12 139 THR A N 1
ATOM 1088 C CA . THR A 1 139 ? 29.961 9.126 -22.011 1.00 66.12 139 THR A CA 1
ATOM 1089 C C . THR A 1 139 ? 28.685 8.821 -22.801 1.00 66.12 139 THR A C 1
ATOM 1091 O O . THR A 1 139 ? 27.607 8.707 -22.223 1.00 66.12 139 THR A O 1
ATOM 1094 N N . GLY A 1 140 ? 28.786 8.715 -24.131 1.00 68.62 140 GLY A N 1
ATOM 1095 C CA . GLY A 1 140 ? 27.648 8.556 -25.037 1.00 68.62 140 GLY A CA 1
ATOM 1096 C C . GLY A 1 140 ? 26.829 9.832 -25.263 1.00 68.62 140 GLY A C 1
ATOM 1097 O O . GLY A 1 140 ? 25.971 9.845 -26.146 1.00 68.62 140 GLY A O 1
ATOM 1098 N N . ARG A 1 141 ? 27.095 10.932 -24.539 1.00 72.38 141 ARG A N 1
ATOM 1099 C CA . ARG A 1 141 ? 26.328 12.192 -24.634 1.00 72.38 141 ARG A CA 1
ATOM 1100 C C . ARG A 1 141 ? 26.326 12.797 -26.030 1.00 72.38 141 ARG A C 1
ATOM 1102 O O . ARG A 1 141 ? 25.276 13.225 -26.505 1.00 72.38 141 ARG A O 1
ATOM 1109 N N . LEU A 1 142 ? 27.482 12.802 -26.693 1.00 78.62 142 LEU A N 1
ATOM 1110 C CA . LEU A 1 142 ? 27.642 13.394 -28.018 1.00 78.62 142 LEU A CA 1
ATOM 1111 C C . LEU A 1 142 ? 26.729 12.713 -29.044 1.00 78.62 142 LEU A C 1
ATOM 1113 O O . LEU A 1 142 ? 25.973 13.377 -29.754 1.00 78.62 142 LEU A O 1
ATOM 1117 N N . VAL A 1 143 ? 26.757 11.379 -29.088 1.00 77.19 143 VAL A N 1
ATOM 1118 C CA . VAL A 1 143 ? 25.918 10.607 -30.011 1.00 77.19 143 VAL A CA 1
ATOM 1119 C C . VAL A 1 143 ? 24.430 10.740 -29.650 1.00 77.19 143 VAL A C 1
ATOM 1121 O O . VAL A 1 143 ? 23.605 10.855 -30.555 1.00 77.19 143 VAL A O 1
ATOM 1124 N N . SER A 1 144 ? 24.087 10.821 -28.354 1.00 73.19 144 SER A N 1
ATOM 1125 C CA . SER A 1 144 ? 22.720 11.138 -27.891 1.00 73.19 144 SER A CA 1
ATOM 1126 C C . SER A 1 144 ? 22.209 12.461 -28.431 1.00 73.19 144 SER A C 1
ATOM 1128 O O . SER A 1 144 ? 21.120 12.535 -28.994 1.00 73.19 144 SER A O 1
ATOM 1130 N N . CYS A 1 145 ? 23.011 13.512 -28.269 1.00 77.25 145 CYS A N 1
ATOM 1131 C CA . CYS A 1 145 ? 22.624 14.865 -28.631 1.00 77.25 145 CYS A CA 1
ATOM 1132 C C . CYS A 1 145 ? 22.389 14.981 -30.142 1.00 77.25 145 CYS A C 1
ATOM 1134 O O . CYS A 1 145 ? 21.383 15.538 -30.583 1.00 77.25 145 CYS A O 1
ATOM 1136 N N . LEU A 1 146 ? 23.274 14.373 -30.942 1.00 79.19 146 LEU A N 1
ATOM 1137 C CA . LEU A 1 146 ? 23.133 14.318 -32.398 1.00 79.19 146 LEU A CA 1
ATOM 1138 C C . LEU A 1 146 ? 21.882 13.543 -32.829 1.00 79.19 146 LEU A C 1
ATOM 1140 O O . LEU A 1 146 ? 21.196 13.954 -33.764 1.00 79.19 146 LEU A O 1
ATOM 1144 N N . TYR A 1 147 ? 21.550 12.455 -32.135 1.00 75.88 147 TYR A N 1
ATOM 1145 C CA . TYR A 1 147 ? 20.326 11.701 -32.386 1.00 75.88 147 TYR A CA 1
ATOM 1146 C C . TYR A 1 147 ? 19.057 12.512 -32.071 1.00 75.88 147 TYR A C 1
ATOM 1148 O O . TYR A 1 147 ? 18.166 12.615 -32.915 1.00 75.88 147 TYR A O 1
ATOM 1156 N N . ASP A 1 148 ? 18.993 13.167 -30.910 1.00 71.06 148 ASP A N 1
ATOM 1157 C CA . ASP A 1 148 ? 17.846 13.996 -30.505 1.00 71.06 148 ASP A CA 1
ATOM 1158 C C . ASP A 1 148 ? 17.604 15.192 -31.445 1.00 71.06 148 ASP A C 1
ATOM 1160 O O . ASP A 1 148 ? 16.525 15.790 -31.455 1.00 71.06 148 ASP A O 1
ATOM 1164 N N . ARG A 1 149 ? 18.616 15.560 -32.235 1.00 79.31 149 ARG A N 1
ATOM 1165 C CA . ARG A 1 149 ? 18.581 16.638 -33.227 1.00 79.31 149 ARG A CA 1
ATOM 1166 C C . ARG A 1 149 ? 18.719 16.115 -34.657 1.00 79.31 149 ARG A C 1
ATOM 1168 O O . ARG A 1 149 ? 19.073 16.880 -35.551 1.00 79.31 149 ARG A O 1
ATOM 1175 N N . LEU A 1 150 ? 18.382 14.848 -34.914 1.00 78.12 150 LEU A N 1
ATOM 1176 C CA . LEU A 1 150 ? 18.492 14.223 -36.239 1.00 78.12 150 LEU A CA 1
ATOM 1177 C C . LEU A 1 150 ? 17.736 14.989 -37.340 1.00 78.12 150 LEU A C 1
ATOM 1179 O O . LEU A 1 150 ? 18.159 15.008 -38.498 1.00 78.12 150 LEU A O 1
ATOM 1183 N N . SER A 1 151 ? 16.634 15.665 -37.004 1.00 80.38 151 SER A N 1
ATOM 1184 C CA . SER A 1 151 ? 15.920 16.566 -37.920 1.00 80.38 151 SER A CA 1
ATOM 1185 C C . SER A 1 151 ? 16.775 17.752 -38.379 1.00 80.38 151 SER A C 1
ATOM 1187 O O . SER A 1 151 ? 16.656 18.170 -39.528 1.00 80.38 151 SER A O 1
ATOM 1189 N N . ASN A 1 152 ? 17.664 18.244 -37.517 1.00 84.00 152 ASN A N 1
ATOM 1190 C CA . ASN A 1 152 ? 18.455 19.461 -37.697 1.00 84.00 152 ASN A CA 1
ATOM 1191 C C . ASN A 1 152 ? 19.830 19.192 -38.339 1.00 84.00 152 ASN A C 1
ATOM 1193 O O . ASN A 1 152 ? 20.516 20.140 -38.706 1.00 84.00 152 ASN A O 1
ATOM 1197 N N . ILE A 1 153 ? 20.228 17.923 -38.498 1.00 85.38 153 ILE A N 1
ATOM 1198 C CA . ILE A 1 153 ? 21.501 17.526 -39.119 1.00 85.38 153 ILE A CA 1
ATOM 1199 C C . ILE A 1 153 ? 21.450 17.751 -40.632 1.00 85.38 153 ILE A C 1
ATOM 1201 O O . ILE A 1 153 ? 20.641 17.155 -41.342 1.00 85.38 153 ILE A O 1
ATOM 1205 N N . THR A 1 154 ? 22.345 18.569 -41.161 1.00 83.38 154 THR A N 1
ATOM 1206 C CA . THR A 1 154 ? 22.377 18.909 -42.587 1.00 83.38 154 THR A CA 1
ATOM 1207 C C . THR A 1 154 ? 23.236 17.948 -43.409 1.00 83.38 154 THR A C 1
ATOM 1209 O O . THR A 1 154 ? 22.895 17.670 -44.561 1.00 83.38 154 THR A O 1
ATOM 1212 N N . GLU A 1 155 ? 24.303 17.379 -42.835 1.00 87.94 155 GLU A N 1
ATOM 1213 C CA . GLU A 1 155 ? 25.236 16.529 -43.582 1.00 87.94 155 GLU A CA 1
ATOM 1214 C C . GLU A 1 155 ? 24.683 15.093 -43.781 1.00 87.94 155 GLU A C 1
ATOM 1216 O O . GLU A 1 155 ? 24.409 14.377 -42.808 1.00 87.94 155 GLU A O 1
ATOM 1221 N N . PRO A 1 156 ? 24.581 14.587 -45.029 1.00 85.88 156 PRO A N 1
ATOM 1222 C CA . PRO A 1 156 ? 24.069 13.239 -45.302 1.00 85.88 156 PRO A CA 1
ATOM 1223 C C . PRO A 1 156 ? 24.929 12.110 -44.719 1.00 85.88 156 PRO A C 1
ATOM 1225 O O . PRO A 1 156 ? 24.402 11.061 -44.350 1.00 85.88 156 PRO A O 1
ATOM 1228 N N . SER A 1 157 ? 26.251 12.301 -44.621 1.00 86.31 157 SER A N 1
ATOM 1229 C CA . SER A 1 157 ? 27.155 11.317 -44.009 1.00 86.31 157 SER A CA 1
ATOM 1230 C C . SER A 1 157 ? 26.920 11.183 -42.509 1.00 86.31 157 SER A C 1
ATOM 1232 O O . SER A 1 157 ? 26.916 10.064 -42.001 1.00 86.31 157 SER A O 1
ATOM 1234 N N . CYS A 1 158 ? 26.671 12.302 -41.824 1.00 85.75 158 CYS A N 1
ATOM 1235 C CA . CYS A 1 158 ? 26.309 12.304 -40.414 1.00 85.75 158 CYS A CA 1
ATOM 1236 C C . CYS A 1 158 ? 24.950 11.630 -40.211 1.00 85.75 158 CYS A C 1
ATOM 1238 O O . CYS A 1 158 ? 24.827 10.704 -39.416 1.00 85.75 158 CYS A O 1
ATOM 1240 N N . ARG A 1 159 ? 23.947 12.011 -41.011 1.00 84.38 159 ARG A N 1
ATOM 1241 C CA . ARG A 1 159 ? 22.601 11.430 -40.942 1.00 84.38 159 ARG A CA 1
ATOM 1242 C C . ARG A 1 159 ? 22.608 9.914 -41.160 1.00 84.38 159 ARG A C 1
ATOM 1244 O O . ARG A 1 159 ? 21.976 9.188 -40.403 1.00 84.38 159 ARG A O 1
ATOM 1251 N N . ASN A 1 160 ? 23.359 9.420 -42.146 1.00 82.81 160 ASN A N 1
ATOM 1252 C CA . ASN A 1 160 ? 23.491 7.981 -42.394 1.00 82.81 160 ASN A CA 1
ATOM 1253 C C . ASN A 1 160 ? 24.217 7.253 -41.258 1.00 82.81 160 ASN A C 1
ATOM 1255 O O . ASN A 1 160 ? 23.792 6.166 -40.875 1.00 82.81 160 ASN A O 1
ATOM 1259 N N . PHE A 1 161 ? 25.279 7.847 -40.709 1.00 83.44 161 PHE A N 1
ATOM 1260 C CA . PHE A 1 161 ? 25.995 7.294 -39.561 1.00 83.44 161 PHE A CA 1
ATOM 1261 C C . PHE A 1 161 ? 25.079 7.179 -38.334 1.00 83.44 161 PHE A C 1
ATOM 1263 O O . PHE A 1 161 ? 24.973 6.103 -37.750 1.00 83.44 161 PHE A O 1
ATOM 1270 N N . ILE A 1 162 ? 24.345 8.245 -37.997 1.00 77.88 162 ILE A N 1
ATOM 1271 C CA . ILE A 1 162 ? 23.409 8.249 -36.866 1.00 77.88 162 ILE A CA 1
ATOM 1272 C C . ILE A 1 162 ? 22.242 7.277 -37.098 1.00 77.88 162 ILE A C 1
ATOM 1274 O O . ILE A 1 162 ? 21.908 6.531 -36.186 1.00 77.88 162 ILE A O 1
ATOM 1278 N N . ASN A 1 163 ? 21.686 7.184 -38.311 1.00 75.38 163 ASN A N 1
ATOM 1279 C CA . ASN A 1 163 ? 20.637 6.204 -38.640 1.00 75.38 163 ASN A CA 1
ATOM 1280 C C . ASN A 1 163 ? 21.122 4.747 -38.520 1.00 75.38 163 ASN A C 1
ATOM 1282 O O . ASN A 1 163 ? 20.381 3.871 -38.076 1.00 75.38 163 ASN A O 1
ATOM 1286 N N . GLN A 1 164 ? 22.371 4.464 -38.900 1.00 73.62 164 GLN A N 1
ATOM 1287 C CA . GLN A 1 164 ? 22.957 3.134 -38.714 1.00 73.62 164 GLN A CA 1
ATOM 1288 C C . GLN A 1 164 ? 23.157 2.814 -37.233 1.00 73.62 164 GLN A C 1
ATOM 1290 O O . GLN A 1 164 ? 22.829 1.710 -36.803 1.00 73.62 164 GLN A O 1
ATOM 1295 N N . LEU A 1 165 ? 23.632 3.777 -36.439 1.00 70.81 165 LEU A N 1
ATOM 1296 C CA . LEU A 1 165 ? 23.739 3.613 -34.988 1.00 70.81 165 LEU A CA 1
ATOM 1297 C C . LEU A 1 165 ? 22.373 3.469 -34.313 1.00 70.81 165 LEU A C 1
ATOM 1299 O O . LEU A 1 165 ? 22.238 2.673 -33.384 1.00 70.81 165 LEU A O 1
ATOM 1303 N N . GLN A 1 166 ? 21.354 4.168 -34.814 1.00 63.75 166 GLN A N 1
ATOM 1304 C CA . GLN A 1 166 ? 19.985 4.084 -34.316 1.00 63.75 166 GLN A CA 1
ATOM 1305 C C . GLN A 1 166 ? 19.455 2.652 -34.374 1.00 63.75 166 GLN A C 1
ATOM 1307 O O . GLN A 1 166 ? 18.976 2.153 -33.362 1.00 63.75 166 GLN A O 1
ATOM 1312 N N . SER A 1 167 ? 19.639 1.964 -35.504 1.00 60.31 167 SER A N 1
ATOM 1313 C CA . SER A 1 167 ? 19.179 0.579 -35.710 1.00 60.31 167 SER A CA 1
ATOM 1314 C C . SER A 1 167 ? 19.850 -0.484 -34.823 1.00 60.31 167 SER A C 1
ATOM 1316 O O . SER A 1 167 ? 19.569 -1.666 -34.967 1.00 60.31 167 SER A O 1
ATOM 1318 N N . VAL A 1 168 ? 20.793 -0.091 -33.961 1.00 61.75 168 VAL A N 1
ATOM 1319 C CA . VAL A 1 168 ? 21.635 -1.014 -33.182 1.00 61.75 168 VAL A CA 1
ATOM 1320 C C . VAL A 1 168 ? 21.670 -0.639 -31.701 1.00 61.75 168 VAL A C 1
ATOM 1322 O O . VAL A 1 168 ? 21.738 -1.514 -30.834 1.00 61.75 168 VAL A O 1
ATOM 1325 N N . ILE A 1 169 ? 21.658 0.661 -31.405 1.00 59.91 169 ILE A N 1
ATOM 1326 C CA . ILE A 1 169 ? 21.956 1.208 -30.081 1.00 59.91 169 ILE A CA 1
ATOM 1327 C C . ILE A 1 169 ? 20.754 1.975 -29.501 1.00 59.91 169 ILE A C 1
ATOM 1329 O O . ILE A 1 169 ? 20.582 1.997 -28.280 1.00 59.91 169 ILE A O 1
ATOM 1333 N N . PHE A 1 170 ? 19.900 2.582 -30.338 1.00 57.03 170 PHE A N 1
ATOM 1334 C CA . PHE A 1 170 ? 18.984 3.637 -29.893 1.00 57.03 170 PHE A CA 1
ATOM 1335 C C . PHE A 1 170 ? 17.515 3.361 -30.189 1.00 57.03 170 PHE A C 1
ATOM 1337 O O . PHE A 1 170 ? 16.925 3.935 -31.101 1.00 57.03 170 PHE A O 1
ATOM 1344 N N . THR A 1 171 ? 16.901 2.575 -29.315 1.00 51.97 171 THR A N 1
ATOM 1345 C CA . THR A 1 171 ? 15.440 2.540 -29.181 1.00 51.97 171 THR A CA 1
ATOM 1346 C C . THR A 1 171 ? 14.963 3.032 -27.822 1.00 51.97 171 THR A C 1
ATOM 1348 O O . THR A 1 171 ? 13.929 3.690 -27.781 1.00 51.97 171 THR A O 1
ATOM 1351 N N . ASP A 1 172 ? 15.728 2.883 -26.726 1.00 53.06 172 ASP A N 1
ATOM 1352 C CA . ASP A 1 172 ? 15.286 3.474 -25.446 1.00 53.06 172 ASP A CA 1
ATOM 1353 C C . ASP A 1 172 ? 16.340 3.614 -24.327 1.00 53.06 172 ASP A C 1
ATOM 1355 O O . ASP A 1 172 ? 16.041 3.626 -23.135 1.00 53.06 172 ASP A O 1
ATOM 1359 N N . TRP A 1 173 ? 17.611 3.783 -24.681 1.00 51.72 173 TRP A N 1
ATOM 1360 C CA . TRP A 1 173 ? 18.703 4.022 -23.723 1.00 51.72 173 TRP A CA 1
ATOM 1361 C C . TRP A 1 173 ? 18.620 5.368 -22.964 1.00 51.72 173 TRP A C 1
ATOM 1363 O O . TRP A 1 173 ? 19.529 5.681 -22.200 1.00 51.72 173 TRP A O 1
ATOM 1373 N N . ARG A 1 174 ? 17.518 6.131 -23.107 1.00 51.28 174 ARG A N 1
ATOM 1374 C CA . ARG A 1 174 ? 17.184 7.399 -22.413 1.00 51.28 174 ARG A CA 1
ATOM 1375 C C . ARG A 1 174 ? 16.982 7.251 -20.902 1.00 51.28 174 ARG A C 1
ATOM 1377 O O . ARG A 1 174 ? 16.303 8.051 -20.256 1.00 51.28 174 ARG A O 1
ATOM 1384 N N . LEU A 1 175 ? 17.561 6.231 -20.294 1.00 53.72 175 LEU A N 1
ATOM 1385 C CA . LEU A 1 175 ? 18.059 6.402 -18.949 1.00 53.72 175 LEU A CA 1
ATOM 1386 C C . LEU A 1 175 ? 19.031 7.572 -19.041 1.00 53.72 175 LEU A C 1
ATOM 1388 O O . LEU A 1 175 ? 20.007 7.491 -19.784 1.00 53.72 175 LEU A O 1
ATOM 1392 N N . SER A 1 176 ? 18.728 8.676 -18.349 1.00 56.03 176 SER A N 1
ATOM 1393 C CA . SER A 1 176 ? 19.722 9.732 -18.171 1.00 56.03 176 SER A CA 1
ATOM 1394 C C . SER A 1 176 ? 21.038 9.031 -17.857 1.00 56.03 176 SER A C 1
ATOM 1396 O O . SER A 1 176 ? 21.028 8.068 -17.091 1.00 56.03 176 SER A O 1
ATOM 1398 N N . GLU A 1 177 ? 22.135 9.402 -18.508 1.00 59.66 177 GLU A N 1
ATOM 1399 C CA . GLU A 1 177 ? 23.438 8.759 -18.289 1.00 59.66 177 GLU A CA 1
ATOM 1400 C C . GLU A 1 177 ? 23.684 8.479 -16.803 1.00 59.66 177 GLU A C 1
ATOM 1402 O O . GLU A 1 177 ? 24.115 7.395 -16.423 1.00 59.66 177 GLU A O 1
ATOM 1407 N N . TYR A 1 178 ? 23.258 9.416 -15.957 1.00 64.62 178 TYR A N 1
ATOM 1408 C CA . TYR A 1 178 ? 23.192 9.308 -14.508 1.00 64.62 178 TYR A CA 1
ATOM 1409 C C . TYR A 1 178 ? 22.481 8.056 -13.963 1.00 64.62 178 TYR A C 1
ATOM 1411 O O . TYR A 1 178 ? 23.015 7.427 -13.061 1.00 64.62 178 TYR A O 1
ATOM 1419 N N . PHE A 1 179 ? 21.305 7.658 -14.461 1.00 72.44 179 PHE A N 1
ATOM 1420 C CA . PHE A 1 179 ? 20.675 6.397 -14.053 1.00 72.44 179 PHE A CA 1
ATOM 1421 C C . PHE A 1 179 ? 21.477 5.191 -14.529 1.00 72.44 179 PHE A C 1
ATOM 1423 O O . PHE A 1 179 ? 21.727 4.286 -13.736 1.00 72.44 179 PHE A O 1
ATOM 1430 N N . SER A 1 180 ? 21.841 5.132 -15.815 1.00 71.06 180 SER A N 1
ATOM 1431 C CA . SER A 1 180 ? 22.465 3.917 -16.348 1.00 71.06 180 SER A CA 1
ATOM 1432 C C . SER A 1 180 ? 23.811 3.658 -15.692 1.00 71.06 180 SER A C 1
ATOM 1434 O O . SER A 1 180 ? 24.077 2.533 -15.286 1.00 71.06 180 SER A O 1
ATOM 1436 N N . THR A 1 181 ? 24.613 4.706 -15.514 1.00 73.75 181 THR A N 1
ATOM 1437 C CA . THR A 1 181 ? 25.893 4.638 -14.803 1.00 73.75 181 THR A CA 1
ATOM 1438 C C . THR A 1 181 ? 25.701 4.261 -13.334 1.00 73.75 181 THR A C 1
ATOM 1440 O O . THR A 1 181 ? 26.391 3.366 -12.848 1.00 73.75 181 THR A O 1
ATOM 1443 N N . ALA A 1 182 ? 24.724 4.858 -12.640 1.00 78.31 182 ALA A N 1
ATOM 1444 C CA . ALA A 1 182 ? 24.433 4.549 -11.239 1.00 78.31 182 ALA A CA 1
ATOM 1445 C C . ALA A 1 182 ? 23.926 3.116 -11.012 1.00 78.31 182 ALA A C 1
ATOM 1447 O O . ALA A 1 182 ? 24.215 2.527 -9.974 1.00 78.31 182 ALA A O 1
ATOM 1448 N N . CYS A 1 183 ? 23.160 2.562 -11.955 1.00 81.69 183 CYS A N 1
ATOM 1449 C CA . CYS A 1 183 ? 22.467 1.282 -11.800 1.00 81.69 183 CYS A CA 1
ATOM 1450 C C . CYS A 1 183 ? 23.104 0.111 -12.559 1.00 81.69 183 CYS A C 1
ATOM 1452 O O . CYS A 1 183 ? 22.634 -1.015 -12.414 1.00 81.69 183 CYS A O 1
ATOM 1454 N N . LEU A 1 184 ? 24.148 0.314 -13.371 1.00 81.88 184 LEU A N 1
ATOM 1455 C CA . LEU A 1 184 ? 24.706 -0.742 -14.233 1.00 81.88 184 LEU A CA 1
ATOM 1456 C C . LEU A 1 184 ? 25.174 -1.983 -13.459 1.00 81.88 184 LEU A C 1
ATOM 1458 O O . LEU A 1 184 ? 24.955 -3.115 -13.910 1.00 81.88 184 LEU A O 1
ATOM 1462 N N . ALA A 1 185 ? 25.838 -1.767 -12.321 1.00 85.00 185 ALA A N 1
ATOM 1463 C CA . ALA A 1 185 ? 26.317 -2.843 -11.457 1.00 85.00 185 ALA A CA 1
ATOM 1464 C C . ALA A 1 185 ? 25.136 -3.698 -10.976 1.00 85.00 185 ALA A C 1
ATOM 1466 O O . ALA A 1 185 ? 25.098 -4.900 -11.245 1.00 85.00 185 ALA A O 1
ATOM 1467 N N . ASP A 1 186 ? 24.118 -3.041 -10.420 1.00 86.19 186 ASP A N 1
ATOM 1468 C CA . ASP A 1 186 ? 22.902 -3.677 -9.914 1.00 86.19 186 ASP A CA 1
ATOM 1469 C C . ASP A 1 186 ? 22.097 -4.363 -11.030 1.00 86.19 186 ASP A C 1
ATOM 1471 O O . ASP A 1 186 ? 21.608 -5.479 -10.861 1.00 86.19 186 ASP A O 1
ATOM 1475 N N . ILE A 1 187 ? 21.999 -3.756 -12.220 1.00 84.06 187 ILE A N 1
ATOM 1476 C CA . ILE A 1 187 ? 21.357 -4.367 -13.396 1.00 84.06 187 ILE A CA 1
ATOM 1477 C C . ILE A 1 187 ? 22.051 -5.676 -13.766 1.00 84.06 187 ILE A C 1
ATOM 1479 O O . ILE A 1 187 ? 21.380 -6.674 -14.046 1.00 84.06 187 ILE A O 1
ATOM 1483 N N . THR A 1 188 ? 23.384 -5.672 -13.772 1.00 84.12 188 THR A N 1
ATOM 1484 C CA . THR A 1 188 ? 24.186 -6.835 -14.154 1.00 84.12 188 THR A CA 1
ATOM 1485 C C . THR A 1 188 ? 24.076 -7.942 -13.111 1.00 84.12 188 THR A C 1
ATOM 1487 O O . THR A 1 188 ? 23.825 -9.092 -13.477 1.00 84.12 188 THR A O 1
ATOM 1490 N N . GLU A 1 189 ? 24.226 -7.600 -11.831 1.00 87.31 189 GLU A N 1
ATOM 1491 C CA . GLU A 1 189 ? 24.175 -8.538 -10.708 1.00 87.31 189 GLU A CA 1
ATOM 1492 C C . GLU A 1 189 ? 22.784 -9.165 -10.562 1.00 87.31 189 GLU A C 1
ATOM 1494 O O . GLU A 1 189 ? 22.634 -10.387 -10.485 1.00 87.31 189 GLU A O 1
ATOM 1499 N N . LEU A 1 190 ? 21.739 -8.340 -10.639 1.00 85.94 190 LEU A N 1
ATOM 1500 C CA . LEU A 1 190 ? 20.354 -8.779 -10.493 1.00 85.94 190 LEU A CA 1
ATOM 1501 C C . LEU A 1 190 ? 19.738 -9.298 -11.801 1.00 85.94 190 LEU A C 1
ATOM 1503 O O . LEU A 1 190 ? 18.571 -9.711 -11.797 1.00 85.94 190 LEU A O 1
ATOM 1507 N N . LYS A 1 191 ? 20.496 -9.315 -12.905 1.00 85.19 191 LYS A N 1
ATOM 1508 C CA . LYS A 1 191 ? 20.067 -9.755 -14.245 1.00 85.19 191 LYS A CA 1
ATOM 1509 C C . LYS A 1 191 ? 18.782 -9.062 -14.718 1.00 85.19 191 LYS A C 1
ATOM 1511 O O . LYS A 1 191 ? 17.829 -9.707 -15.179 1.00 85.19 191 LYS A O 1
ATOM 1516 N N . CYS A 1 192 ? 18.726 -7.744 -14.552 1.00 83.12 192 CYS A N 1
ATOM 1517 C CA . CYS A 1 192 ? 17.542 -6.939 -14.846 1.00 83.12 192 CYS A CA 1
ATOM 1518 C C . CYS A 1 192 ? 17.541 -6.263 -16.223 1.00 83.12 192 CYS A C 1
ATOM 1520 O O . CYS A 1 192 ? 16.552 -5.613 -16.540 1.00 83.12 192 CYS A O 1
ATOM 1522 N N . GLY A 1 193 ? 18.565 -6.451 -17.061 1.00 80.75 193 GLY A N 1
ATOM 1523 C CA . GLY A 1 193 ? 18.563 -5.949 -18.439 1.00 80.75 193 GLY A CA 1
ATOM 1524 C C . GLY A 1 193 ? 17.482 -6.629 -19.288 1.00 80.75 193 GLY A C 1
ATOM 1525 O O . GLY A 1 193 ? 17.358 -7.858 -19.269 1.00 80.75 193 GLY A O 1
ATOM 1526 N N . ARG A 1 194 ? 16.667 -5.840 -19.993 1.00 78.69 194 ARG A N 1
ATOM 1527 C CA . ARG A 1 194 ? 15.542 -6.298 -20.828 1.00 78.69 194 ARG A CA 1
ATOM 1528 C C . ARG A 1 194 ? 15.645 -5.696 -22.226 1.00 78.69 194 ARG A C 1
ATOM 1530 O O . ARG A 1 194 ? 16.269 -4.651 -22.387 1.00 78.69 194 ARG A O 1
ATOM 1537 N N . LEU A 1 195 ? 15.078 -6.394 -23.207 1.00 71.50 195 LEU A N 1
ATOM 1538 C CA . LEU A 1 195 ? 14.959 -5.917 -24.588 1.00 71.50 195 LEU A CA 1
ATOM 1539 C C . LEU A 1 195 ? 13.678 -5.097 -24.770 1.00 71.50 195 LEU A C 1
ATOM 1541 O O . LEU A 1 195 ? 12.799 -5.141 -23.907 1.00 71.50 195 LEU A O 1
ATOM 1545 N N . ASP A 1 196 ? 13.606 -4.354 -25.873 1.00 60.88 196 ASP A N 1
ATOM 1546 C CA . ASP A 1 196 ? 12.378 -3.696 -26.319 1.00 60.88 196 ASP A CA 1
ATOM 1547 C C . ASP A 1 196 ? 11.371 -4.760 -26.766 1.00 60.88 196 ASP A C 1
ATOM 1549 O O . ASP A 1 196 ? 11.748 -5.739 -27.416 1.00 60.88 196 ASP A O 1
ATOM 1553 N N . ASP A 1 197 ? 10.109 -4.601 -26.366 1.00 55.84 197 ASP A N 1
ATOM 1554 C CA . ASP A 1 197 ? 9.010 -5.401 -26.896 1.00 55.84 197 ASP A CA 1
ATOM 1555 C C . ASP A 1 197 ? 8.419 -4.636 -28.078 1.00 55.84 197 ASP A C 1
ATOM 1557 O O . ASP A 1 197 ? 7.914 -3.533 -27.891 1.00 55.84 197 ASP A O 1
ATOM 1561 N N . ASP A 1 198 ? 8.471 -5.210 -29.279 1.00 44.03 198 ASP A N 1
ATOM 1562 C CA . ASP A 1 198 ? 7.928 -4.594 -30.503 1.00 44.03 198 ASP A CA 1
ATOM 1563 C C . ASP A 1 198 ? 6.382 -4.644 -30.552 1.00 44.03 198 ASP A C 1
ATOM 1565 O O . ASP A 1 198 ? 5.743 -4.368 -31.565 1.00 44.03 198 ASP A O 1
ATOM 1569 N N . SER A 1 199 ? 5.748 -5.029 -29.438 1.00 48.12 199 SER A N 1
ATOM 1570 C CA . SER A 1 199 ? 4.300 -5.038 -29.282 1.00 48.12 199 SER A CA 1
ATOM 1571 C C . SER A 1 199 ? 3.764 -3.634 -28.974 1.00 48.12 199 SER A C 1
ATOM 1573 O O . SER A 1 199 ? 4.344 -2.876 -28.194 1.00 48.12 199 SER A O 1
ATOM 1575 N N . ASP A 1 200 ? 2.557 -3.331 -29.467 1.00 44.94 200 ASP A N 1
ATOM 1576 C CA . ASP A 1 200 ? 1.770 -2.125 -29.136 1.00 44.94 200 ASP A CA 1
ATOM 1577 C C . ASP A 1 200 ? 1.497 -1.933 -27.620 1.00 44.94 200 ASP A C 1
ATOM 1579 O O . ASP A 1 200 ? 0.833 -0.964 -27.219 1.00 44.94 200 ASP A O 1
ATOM 1583 N N . THR A 1 201 ? 1.948 -2.870 -26.772 1.00 48.34 201 THR A N 1
ATOM 1584 C CA . THR A 1 201 ? 1.653 -2.947 -25.338 1.00 48.34 201 THR A CA 1
ATOM 1585 C C . THR A 1 201 ? 2.796 -2.526 -24.417 1.00 48.34 201 THR A C 1
ATOM 1587 O O . THR A 1 201 ? 2.498 -2.211 -23.273 1.00 48.34 201 THR A O 1
ATOM 1590 N N . LEU A 1 202 ? 4.065 -2.473 -24.849 1.00 49.84 202 LEU A N 1
ATOM 1591 C CA . LEU A 1 202 ? 5.205 -2.004 -24.028 1.00 49.84 202 LEU A CA 1
ATOM 1592 C C . LEU A 1 202 ? 6.419 -1.628 -24.922 1.00 49.84 202 LEU A C 1
ATOM 1594 O O . LEU A 1 202 ? 7.467 -2.263 -24.826 1.00 49.84 202 LEU A O 1
ATOM 1598 N N . PRO A 1 203 ? 6.330 -0.568 -25.748 1.00 48.44 203 PRO A N 1
ATOM 1599 C CA . PRO A 1 203 ? 7.322 -0.241 -26.790 1.00 48.44 203 PRO A CA 1
ATOM 1600 C C . PRO A 1 203 ? 8.716 0.217 -26.295 1.00 48.44 203 PRO A C 1
ATOM 1602 O O . PRO A 1 203 ? 9.458 0.855 -27.035 1.00 48.44 203 PRO A O 1
ATOM 1605 N N . HIS A 1 204 ? 9.077 -0.040 -25.031 1.00 55.84 204 HIS A N 1
ATOM 1606 C CA . HIS A 1 204 ? 10.162 0.643 -24.321 1.00 55.84 204 HIS A CA 1
ATOM 1607 C C . HIS A 1 204 ? 10.867 -0.246 -23.269 1.00 55.84 204 HIS A C 1
ATOM 1609 O O . HIS A 1 204 ? 10.303 -0.558 -22.211 1.00 55.84 204 HIS A O 1
ATOM 1615 N N . ASN A 1 205 ? 12.137 -0.605 -23.507 1.00 61.59 205 ASN A N 1
ATOM 1616 C CA . ASN A 1 205 ? 12.986 -1.434 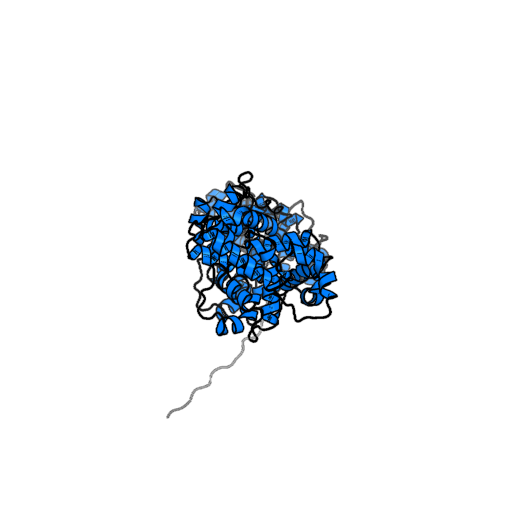-22.635 1.00 61.59 205 ASN A CA 1
ATOM 1617 C C . ASN A 1 205 ? 13.208 -0.816 -21.244 1.00 61.59 205 ASN A C 1
ATOM 1619 O O . ASN A 1 205 ? 13.377 -1.537 -20.252 1.00 61.59 205 ASN A O 1
ATOM 1623 N N . GLN A 1 206 ? 13.136 0.515 -21.144 1.00 63.06 206 GLN A N 1
ATOM 1624 C CA . GLN A 1 206 ? 13.391 1.273 -19.925 1.00 63.06 206 GLN A CA 1
ATOM 1625 C C . GLN A 1 206 ? 12.409 0.882 -18.814 1.00 63.06 206 GLN A C 1
ATOM 1627 O O . GLN A 1 206 ? 12.813 0.568 -17.688 1.00 63.06 206 GLN A O 1
ATOM 1632 N N . GLY A 1 207 ? 11.113 0.852 -19.140 1.00 66.75 207 GLY A N 1
ATOM 1633 C CA . GLY A 1 207 ? 10.060 0.499 -18.190 1.00 66.75 207 GLY A CA 1
ATOM 1634 C C . GLY A 1 207 ? 10.264 -0.903 -17.614 1.00 66.75 207 GLY A C 1
ATOM 1635 O O . GLY A 1 207 ? 10.111 -1.109 -16.410 1.00 66.75 207 GLY A O 1
ATOM 1636 N N . ALA A 1 208 ? 10.704 -1.851 -18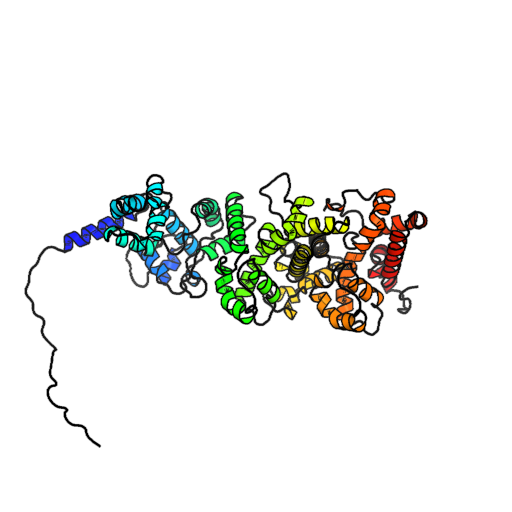.445 1.00 73.06 208 ALA A N 1
ATOM 1637 C CA . ALA A 1 208 ? 10.930 -3.235 -18.046 1.00 73.06 208 ALA A CA 1
ATOM 1638 C C . ALA A 1 208 ? 12.156 -3.407 -17.127 1.00 73.06 208 ALA A C 1
ATOM 1640 O O . ALA A 1 208 ? 12.089 -4.167 -16.151 1.00 73.06 208 ALA A O 1
ATOM 1641 N N . VAL A 1 209 ? 13.256 -2.686 -17.387 1.00 77.75 209 VAL A N 1
ATOM 1642 C CA . VAL A 1 209 ? 14.456 -2.696 -16.527 1.00 77.75 209 VAL A CA 1
ATOM 1643 C C . VAL A 1 209 ? 14.140 -2.102 -15.155 1.00 77.75 209 VAL A C 1
ATOM 1645 O O . VAL A 1 209 ? 14.385 -2.745 -14.132 1.00 77.75 209 VAL A O 1
ATOM 1648 N N . ILE A 1 210 ? 13.519 -0.920 -15.110 1.00 76.56 210 ILE A N 1
ATOM 1649 C CA . ILE A 1 210 ? 13.130 -0.266 -13.851 1.00 76.56 210 ILE A CA 1
ATOM 1650 C C . ILE A 1 210 ? 12.103 -1.102 -13.090 1.00 76.56 210 ILE A C 1
ATOM 1652 O O . ILE A 1 210 ? 12.219 -1.239 -11.872 1.00 76.56 210 ILE A O 1
ATOM 1656 N N . ALA A 1 211 ? 11.135 -1.717 -13.775 1.00 74.94 211 ALA A N 1
ATOM 1657 C CA . ALA A 1 211 ? 10.173 -2.617 -13.144 1.00 74.94 211 ALA A CA 1
ATOM 1658 C C . ALA A 1 211 ? 10.838 -3.874 -12.559 1.00 74.94 211 ALA A C 1
ATOM 1660 O O . ALA A 1 211 ? 10.355 -4.408 -11.560 1.00 74.94 211 ALA A O 1
ATOM 1661 N N . CYS A 1 212 ? 11.935 -4.358 -13.151 1.00 80.56 212 CYS A N 1
ATOM 1662 C CA . CYS A 1 212 ? 12.724 -5.457 -12.597 1.00 80.56 212 CYS A CA 1
ATOM 1663 C C . CYS A 1 212 ? 13.515 -5.027 -11.358 1.00 80.56 212 CYS A C 1
ATOM 1665 O O . CYS A 1 212 ? 13.415 -5.686 -10.322 1.00 80.56 212 CYS A O 1
ATOM 1667 N N . LEU A 1 213 ? 14.254 -3.915 -11.442 1.00 81.81 213 LEU A N 1
ATOM 1668 C CA . LEU A 1 213 ? 15.033 -3.379 -10.319 1.00 81.81 213 LEU A CA 1
ATOM 1669 C C . LEU A 1 213 ? 14.116 -3.028 -9.141 1.00 81.81 213 LEU A C 1
ATOM 1671 O O . LEU A 1 213 ? 14.374 -3.429 -8.011 1.00 81.81 213 LEU A O 1
ATOM 1675 N N . SER A 1 214 ? 12.964 -2.414 -9.424 1.00 76.38 214 SER A N 1
ATOM 1676 C CA . SER A 1 214 ? 11.936 -2.092 -8.423 1.00 76.38 214 SER A CA 1
ATOM 1677 C C . SER A 1 214 ? 11.251 -3.328 -7.817 1.00 76.38 214 SER A C 1
ATOM 1679 O O . SER A 1 214 ? 10.412 -3.206 -6.942 1.00 76.38 214 SER A O 1
ATOM 1681 N N . LYS A 1 215 ? 11.536 -4.553 -8.271 1.00 75.38 215 LYS A N 1
ATOM 1682 C CA . LYS A 1 215 ? 11.081 -5.775 -7.578 1.00 75.38 215 LYS A CA 1
ATOM 1683 C C . LYS A 1 215 ? 12.130 -6.334 -6.624 1.00 75.38 215 LYS A C 1
ATOM 1685 O O . LYS A 1 215 ? 11.801 -7.202 -5.825 1.00 75.38 215 LYS A O 1
ATOM 1690 N N . LYS A 1 216 ? 13.375 -5.872 -6.728 1.00 78.19 216 LYS A N 1
ATOM 1691 C CA . LYS A 1 216 ? 14.543 -6.395 -6.013 1.00 78.19 216 LYS A CA 1
ATOM 1692 C C . LYS A 1 216 ? 15.193 -5.315 -5.143 1.00 78.19 216 LYS A C 1
ATOM 1694 O O . LYS A 1 216 ? 16.413 -5.239 -5.074 1.00 78.19 216 LYS A O 1
ATOM 1699 N N . HIS A 1 217 ? 14.368 -4.484 -4.504 1.00 68.50 217 HIS A N 1
ATOM 1700 C CA . HIS A 1 217 ? 14.803 -3.301 -3.757 1.00 68.50 217 HIS A CA 1
ATOM 1701 C C . HIS A 1 217 ? 15.904 -3.581 -2.718 1.00 68.50 217 HIS A C 1
ATOM 1703 O O . HIS A 1 217 ? 16.839 -2.795 -2.628 1.00 68.50 217 HIS A O 1
ATOM 1709 N N . ASP A 1 218 ? 15.841 -4.712 -2.007 1.00 68.69 218 ASP A N 1
ATOM 1710 C CA . ASP A 1 218 ? 16.798 -5.060 -0.941 1.00 68.69 218 ASP A CA 1
ATOM 1711 C C . ASP A 1 218 ? 18.211 -5.396 -1.451 1.00 68.69 218 ASP A C 1
ATOM 1713 O O . ASP A 1 218 ? 19.162 -5.418 -0.676 1.00 68.69 218 ASP A O 1
ATOM 1717 N N . GLY A 1 219 ? 18.353 -5.675 -2.751 1.00 74.19 219 GLY A N 1
ATOM 1718 C CA . GLY A 1 219 ? 19.630 -6.000 -3.392 1.00 74.19 219 GLY A CA 1
ATOM 1719 C C . GLY A 1 219 ? 20.233 -4.851 -4.198 1.00 74.19 219 GLY A C 1
ATOM 1720 O O . GLY A 1 219 ? 21.165 -5.094 -4.955 1.00 74.19 219 GLY A O 1
ATOM 1721 N N . LEU A 1 220 ? 19.675 -3.638 -4.112 1.00 82.88 220 LEU A N 1
ATOM 1722 C CA . LEU A 1 220 ? 20.158 -2.477 -4.862 1.00 82.88 220 LEU A CA 1
ATOM 1723 C C . LEU A 1 220 ? 21.165 -1.663 -4.052 1.00 82.88 220 LEU A C 1
ATOM 1725 O O . LEU A 1 220 ? 20.999 -1.448 -2.849 1.00 82.88 220 LEU A O 1
ATOM 1729 N N . SER A 1 221 ? 22.168 -1.118 -4.736 1.00 86.56 221 SER A N 1
ATOM 1730 C CA . SER A 1 221 ? 23.038 -0.100 -4.159 1.00 86.56 221 SER A CA 1
ATOM 1731 C C . SER A 1 221 ? 22.237 1.151 -3.767 1.00 86.56 221 SER A C 1
ATOM 1733 O O . SER A 1 221 ? 21.276 1.539 -4.441 1.00 86.56 221 SER A O 1
ATOM 1735 N N . LYS A 1 222 ? 22.668 1.849 -2.702 1.00 84.31 222 LYS A N 1
ATOM 1736 C CA . LYS A 1 222 ? 22.048 3.122 -2.275 1.00 84.31 222 LYS A CA 1
ATOM 1737 C C . LYS A 1 222 ? 21.990 4.143 -3.423 1.00 84.31 222 LYS A C 1
ATOM 1739 O O . LYS A 1 222 ? 21.008 4.871 -3.558 1.00 84.31 222 LYS A O 1
ATOM 1744 N N . LEU A 1 223 ? 23.026 4.169 -4.267 1.00 84.50 223 LEU A N 1
ATOM 1745 C CA . LEU A 1 223 ? 23.120 5.077 -5.408 1.00 84.50 223 LEU A CA 1
ATOM 1746 C C . LEU A 1 223 ? 22.043 4.772 -6.460 1.00 84.50 223 LEU A C 1
ATOM 1748 O O . LEU A 1 223 ? 21.280 5.667 -6.824 1.00 84.50 223 LEU A O 1
ATOM 1752 N N . CYS A 1 224 ? 21.926 3.519 -6.907 1.00 85.88 224 CYS A N 1
ATOM 1753 C CA . CYS A 1 224 ? 20.903 3.143 -7.880 1.00 85.88 224 CYS A CA 1
ATOM 1754 C C . CYS A 1 224 ? 19.486 3.341 -7.332 1.00 85.88 224 CYS A C 1
ATOM 1756 O O . CYS A 1 224 ? 18.617 3.885 -8.017 1.00 85.88 224 CYS A O 1
ATOM 1758 N N . LEU A 1 225 ? 19.261 2.966 -6.070 1.00 82.44 225 LEU A N 1
ATOM 1759 C CA . LEU A 1 225 ? 17.968 3.117 -5.410 1.00 82.44 225 LEU A CA 1
ATOM 1760 C C . LEU A 1 225 ? 17.516 4.587 -5.371 1.00 82.44 225 LEU A C 1
ATOM 1762 O O . LEU A 1 225 ? 16.365 4.889 -5.693 1.00 82.44 225 LEU A O 1
ATOM 1766 N N . LYS A 1 226 ? 18.434 5.518 -5.080 1.00 82.62 226 LYS A N 1
ATOM 1767 C CA . LYS A 1 226 ? 18.175 6.965 -5.119 1.00 82.62 226 LYS A CA 1
ATOM 1768 C C . LYS A 1 226 ? 17.762 7.450 -6.509 1.00 82.62 226 LYS A C 1
ATOM 1770 O O . LYS A 1 226 ? 16.806 8.217 -6.629 1.00 82.62 226 LYS A O 1
ATOM 1775 N N . HIS A 1 227 ? 18.437 6.992 -7.563 1.00 80.94 227 HIS A N 1
ATOM 1776 C CA . HIS A 1 227 ? 18.083 7.345 -8.942 1.00 80.94 227 HIS A CA 1
ATOM 1777 C C . HIS A 1 227 ? 16.733 6.754 -9.373 1.00 80.94 227 HIS A C 1
ATOM 1779 O O . HIS A 1 227 ? 15.947 7.451 -10.019 1.00 80.94 227 HIS A O 1
ATOM 1785 N N . ILE A 1 228 ? 16.424 5.518 -8.967 1.00 81.06 228 ILE A N 1
ATOM 1786 C CA . ILE A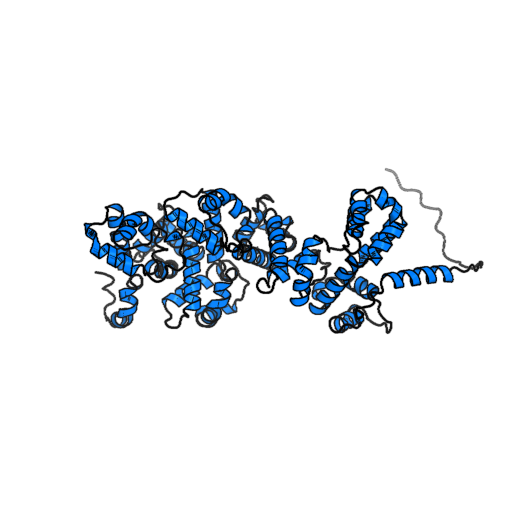 1 228 ? 15.111 4.891 -9.179 1.00 81.06 228 ILE A CA 1
ATOM 1787 C C . ILE A 1 228 ? 14.008 5.707 -8.497 1.00 81.06 228 ILE A C 1
ATOM 1789 O O . ILE A 1 228 ? 12.974 5.976 -9.104 1.00 81.06 228 ILE A O 1
ATOM 1793 N N . PHE A 1 229 ? 14.220 6.147 -7.259 1.00 81.06 229 PHE A N 1
ATOM 1794 C CA . PHE A 1 229 ? 13.234 6.953 -6.543 1.00 81.06 229 PHE A CA 1
ATOM 1795 C C . PHE A 1 229 ? 13.052 8.344 -7.125 1.00 81.06 229 PHE A C 1
ATOM 1797 O O . PHE A 1 229 ? 11.912 8.761 -7.307 1.00 81.06 229 PHE A O 1
ATOM 1804 N N . ARG A 1 230 ? 14.128 9.011 -7.544 1.00 79.75 230 ARG A N 1
ATOM 1805 C CA . ARG A 1 230 ? 14.017 10.278 -8.273 1.00 79.75 230 ARG A CA 1
ATOM 1806 C C . ARG A 1 230 ? 13.199 10.129 -9.562 1.00 79.75 230 ARG A C 1
ATOM 1808 O O . ARG A 1 230 ? 12.425 11.015 -9.914 1.00 79.75 230 ARG A O 1
ATOM 1815 N N . LEU A 1 231 ? 13.345 9.007 -10.268 1.00 78.75 231 LEU A N 1
ATOM 1816 C CA . LEU A 1 231 ? 12.521 8.719 -11.439 1.00 78.75 231 LEU A CA 1
ATOM 1817 C C . LEU A 1 231 ? 11.047 8.510 -11.059 1.00 78.75 231 LEU A C 1
ATOM 1819 O O . LEU A 1 231 ? 10.170 9.125 -11.661 1.00 78.75 231 LEU A O 1
ATOM 1823 N N . HIS A 1 232 ? 10.768 7.689 -10.044 1.00 82.38 232 HIS A N 1
ATOM 1824 C CA . HIS A 1 232 ? 9.397 7.445 -9.572 1.00 82.38 232 HIS A CA 1
ATOM 1825 C C . HIS A 1 232 ? 8.708 8.708 -9.056 1.00 82.38 232 HIS A C 1
ATOM 1827 O O . HIS A 1 232 ? 7.488 8.822 -9.190 1.00 82.38 232 HIS A O 1
ATOM 1833 N N . GLU A 1 233 ? 9.471 9.636 -8.479 1.00 80.81 233 GLU A N 1
ATOM 1834 C CA . GLU A 1 233 ? 9.011 10.956 -8.053 1.00 80.81 233 GLU A CA 1
ATOM 1835 C C . GLU A 1 233 ? 8.560 11.782 -9.263 1.00 80.81 233 GLU A C 1
ATOM 1837 O O . GLU A 1 233 ? 7.423 12.249 -9.286 1.00 80.81 233 GLU A O 1
ATOM 1842 N N . MET A 1 234 ? 9.379 11.877 -10.319 1.00 77.44 234 MET A N 1
ATOM 1843 C CA . MET A 1 234 ? 8.989 12.563 -11.562 1.00 77.44 234 MET A CA 1
ATOM 1844 C C . MET A 1 234 ? 7.731 11.946 -12.192 1.00 77.44 234 MET A C 1
ATOM 1846 O O . MET A 1 234 ? 6.843 12.664 -12.650 1.00 77.44 234 MET A O 1
ATOM 1850 N N . GLN A 1 235 ? 7.623 10.616 -12.165 1.00 81.94 235 GLN A N 1
ATOM 1851 C CA . GLN A 1 235 ? 6.484 9.876 -12.717 1.00 81.94 235 GLN A CA 1
ATOM 1852 C C . GLN A 1 235 ? 5.196 9.999 -11.891 1.00 81.94 235 GLN A C 1
ATOM 1854 O O . GLN A 1 235 ? 4.110 9.731 -12.400 1.00 81.94 235 GLN A O 1
ATOM 1859 N N . SER A 1 236 ? 5.289 10.387 -10.617 1.00 84.62 236 SER A N 1
ATOM 1860 C CA . SER A 1 236 ? 4.145 10.411 -9.693 1.00 84.62 236 SER A CA 1
ATOM 1861 C C . SER A 1 236 ? 3.077 11.450 -10.056 1.00 84.62 236 SER A C 1
ATOM 1863 O O . SER A 1 236 ? 1.916 11.317 -9.668 1.00 84.62 236 SER A O 1
ATOM 1865 N N . ASN A 1 237 ? 3.453 12.480 -10.819 1.00 79.06 237 ASN A N 1
ATOM 1866 C CA . ASN A 1 237 ? 2.542 13.553 -11.201 1.00 79.06 237 ASN A CA 1
ATOM 1867 C C . ASN A 1 237 ? 1.603 13.170 -12.341 1.00 79.06 237 ASN A C 1
ATOM 1869 O O . ASN A 1 237 ? 0.465 13.630 -12.350 1.00 79.06 237 ASN A O 1
ATOM 1873 N N . ASP A 1 238 ? 2.044 12.359 -13.296 1.00 79.50 238 ASP A N 1
ATOM 1874 C CA . ASP A 1 238 ? 1.229 11.988 -14.448 1.00 79.50 238 ASP A CA 1
ATOM 1875 C C . ASP A 1 238 ? 1.502 10.537 -14.842 1.00 79.50 238 ASP A C 1
ATOM 1877 O O . ASP A 1 238 ? 2.649 10.131 -15.021 1.00 79.50 238 ASP A O 1
ATOM 1881 N N . TYR A 1 239 ? 0.432 9.757 -14.989 1.00 83.75 239 TYR A N 1
ATOM 1882 C CA . TYR A 1 239 ? 0.518 8.346 -15.342 1.00 83.75 239 TYR A CA 1
ATOM 1883 C C . TYR A 1 239 ? 1.124 8.118 -16.735 1.00 83.75 239 TYR A C 1
ATOM 1885 O O . TYR A 1 239 ? 1.742 7.081 -16.943 1.00 83.75 239 TYR A O 1
ATOM 1893 N N . HIS A 1 240 ? 1.049 9.097 -17.651 1.00 79.94 240 HIS A N 1
ATOM 1894 C CA . HIS A 1 240 ? 1.724 9.031 -18.956 1.00 79.94 240 HIS A CA 1
ATOM 1895 C C . HIS A 1 240 ? 3.252 8.910 -18.834 1.00 79.94 240 HIS A C 1
ATOM 1897 O O . HIS A 1 240 ? 3.914 8.416 -19.746 1.00 79.94 240 HIS A O 1
ATOM 1903 N N . LEU A 1 241 ? 3.824 9.373 -17.717 1.00 76.69 241 LEU A N 1
ATOM 1904 C CA . LEU A 1 241 ? 5.264 9.334 -17.467 1.00 76.69 241 LEU A CA 1
ATOM 1905 C C . LEU A 1 241 ? 5.723 7.965 -16.938 1.00 76.69 241 LEU A C 1
ATOM 1907 O O . LEU A 1 241 ? 6.885 7.596 -17.123 1.00 76.69 241 LEU A O 1
ATOM 1911 N N . ASP A 1 242 ? 4.831 7.188 -16.314 1.00 78.81 242 ASP A N 1
ATOM 1912 C CA . ASP A 1 242 ? 5.066 5.774 -15.999 1.00 78.81 242 ASP A CA 1
ATOM 1913 C C . ASP A 1 242 ? 4.610 4.927 -17.188 1.00 78.81 242 ASP A C 1
ATOM 1915 O O . ASP A 1 242 ? 3.499 4.409 -17.224 1.00 78.81 242 ASP A O 1
ATOM 1919 N N . ARG A 1 243 ? 5.482 4.801 -18.192 1.00 75.06 243 ARG A N 1
ATOM 1920 C CA . ARG A 1 243 ? 5.189 4.090 -19.448 1.00 75.06 243 ARG A CA 1
ATOM 1921 C C . ARG A 1 243 ? 4.630 2.686 -19.231 1.00 75.06 243 ARG A C 1
ATOM 1923 O O . ARG A 1 243 ? 3.671 2.311 -19.896 1.00 75.06 243 ARG A O 1
ATOM 1930 N N . ALA A 1 244 ? 5.213 1.924 -18.304 1.00 77.25 244 ALA A N 1
ATOM 1931 C CA . ALA A 1 244 ? 4.769 0.560 -18.033 1.00 77.25 244 ALA A CA 1
ATOM 1932 C C . ALA A 1 244 ? 3.313 0.540 -17.553 1.00 77.25 244 ALA A C 1
ATOM 1934 O O . ALA A 1 244 ? 2.512 -0.257 -18.036 1.00 77.25 244 ALA A O 1
ATOM 1935 N N . LEU A 1 245 ? 2.955 1.459 -16.655 1.00 85.19 245 LEU A N 1
ATOM 1936 C CA . LEU A 1 245 ? 1.580 1.608 -16.198 1.00 85.19 245 LEU A CA 1
ATOM 1937 C C . LEU A 1 245 ? 0.670 2.210 -17.278 1.00 85.19 245 LEU A C 1
ATOM 1939 O O . LEU A 1 245 ? -0.447 1.732 -17.444 1.00 85.19 245 LEU A O 1
ATOM 1943 N N . TYR A 1 246 ? 1.129 3.212 -18.031 1.00 84.31 246 TYR A N 1
ATOM 1944 C CA . TYR A 1 246 ? 0.365 3.852 -19.103 1.00 84.31 246 TYR A CA 1
ATOM 1945 C C . TYR A 1 246 ? -0.129 2.833 -20.129 1.00 84.31 246 TYR A C 1
ATOM 1947 O O . TYR A 1 246 ? -1.332 2.739 -20.357 1.00 84.31 246 TYR A O 1
ATOM 1955 N N . TYR A 1 247 ? 0.768 2.033 -20.709 1.00 80.31 247 TYR A N 1
ATOM 1956 C CA . TYR A 1 247 ? 0.361 1.078 -21.738 1.00 80.31 247 TYR A CA 1
ATOM 1957 C C . TYR A 1 247 ? -0.507 -0.051 -21.181 1.00 80.31 247 TYR A C 1
ATOM 1959 O O . TYR A 1 247 ? -1.476 -0.440 -21.828 1.00 80.31 247 TYR A O 1
ATOM 1967 N N . ALA A 1 248 ? -0.222 -0.519 -19.963 1.00 84.12 248 ALA A N 1
ATOM 1968 C CA . ALA A 1 248 ? -1.044 -1.532 -19.310 1.00 84.12 248 ALA A CA 1
ATOM 1969 C C . ALA A 1 248 ? -2.453 -1.019 -18.961 1.00 84.12 248 ALA A C 1
ATOM 1971 O O . ALA A 1 248 ? -3.397 -1.804 -18.946 1.00 84.12 248 ALA A O 1
ATOM 1972 N N . CYS A 1 249 ? -2.603 0.278 -18.668 1.00 90.19 249 CYS A N 1
ATOM 1973 C CA . CYS A 1 249 ? -3.834 0.859 -18.133 1.00 90.19 249 CYS A CA 1
ATOM 1974 C C . CYS A 1 249 ? -4.575 1.820 -19.072 1.00 90.19 249 CYS A C 1
ATOM 1976 O O . CYS A 1 249 ? -5.639 2.283 -18.673 1.00 90.19 249 CYS A O 1
ATOM 1978 N N . ARG A 1 250 ? -4.085 2.156 -20.275 1.00 89.19 250 ARG A N 1
ATOM 1979 C CA . ARG A 1 250 ? -4.710 3.184 -21.141 1.00 89.19 250 ARG A CA 1
ATOM 1980 C C . ARG A 1 250 ? -6.189 2.906 -21.434 1.00 89.19 250 ARG A C 1
ATOM 1982 O O . ARG A 1 250 ? -7.028 3.780 -21.236 1.00 89.19 250 ARG A O 1
ATOM 1989 N N . ASP A 1 251 ? -6.526 1.667 -21.785 1.00 91.12 251 ASP A N 1
ATOM 1990 C CA . ASP A 1 251 ? -7.905 1.286 -22.117 1.00 91.12 251 ASP A CA 1
ATOM 1991 C C . ASP A 1 251 ? -8.781 1.195 -20.860 1.00 91.12 251 ASP A C 1
ATOM 1993 O O . ASP A 1 251 ? -9.968 1.528 -20.877 1.00 91.12 251 ASP A O 1
ATOM 1997 N N . ASP A 1 252 ? -8.189 0.775 -19.740 1.00 94.69 252 ASP A N 1
ATOM 1998 C CA . ASP A 1 252 ? -8.862 0.731 -18.443 1.00 94.69 252 ASP A CA 1
ATOM 1999 C C . ASP A 1 252 ? -9.112 2.143 -17.894 1.00 94.69 252 ASP A C 1
ATOM 2001 O O . ASP A 1 252 ? -10.157 2.385 -17.292 1.00 94.69 252 ASP A O 1
ATOM 2005 N N . ARG A 1 253 ? -8.208 3.099 -18.150 1.00 94.06 253 ARG A N 1
ATOM 2006 C CA . ARG A 1 253 ? -8.369 4.519 -17.815 1.00 94.06 253 ARG A CA 1
ATOM 2007 C C . ARG A 1 253 ? -9.550 5.115 -18.567 1.00 94.06 253 ARG A C 1
ATOM 2009 O O . ARG A 1 253 ? -10.360 5.784 -17.935 1.00 94.06 253 ARG A O 1
ATOM 2016 N N . GLU A 1 254 ? -9.698 4.853 -19.865 1.00 92.81 254 GLU A N 1
ATOM 2017 C CA . GLU A 1 254 ? -10.866 5.330 -20.624 1.00 92.81 254 GLU A CA 1
ATOM 2018 C C . GLU A 1 254 ? -12.173 4.700 -20.132 1.00 92.81 254 GLU A C 1
ATOM 2020 O O . GLU A 1 254 ? -13.206 5.362 -20.046 1.00 92.81 254 GLU A O 1
ATOM 2025 N N . ARG A 1 255 ? -12.142 3.421 -19.752 1.00 94.75 255 ARG A N 1
ATOM 2026 C CA . ARG A 1 255 ? -13.345 2.706 -19.316 1.00 94.75 255 ARG A CA 1
ATOM 2027 C C . ARG A 1 255 ? -13.784 3.068 -17.896 1.00 94.75 255 ARG A C 1
ATOM 2029 O O . ARG A 1 255 ? -14.979 3.188 -17.643 1.00 94.75 255 ARG A O 1
ATOM 2036 N N . LEU A 1 256 ? -12.833 3.201 -16.972 1.00 95.38 256 LEU A N 1
ATOM 2037 C CA . LEU A 1 256 ? -13.086 3.306 -15.527 1.00 95.38 256 LEU A CA 1
ATOM 2038 C C . LEU A 1 256 ? -12.850 4.714 -14.970 1.00 95.38 256 LEU A C 1
ATOM 2040 O O . LEU A 1 256 ? -13.400 5.055 -13.927 1.00 95.38 256 LEU A O 1
ATOM 2044 N N . CYS A 1 257 ? -12.043 5.529 -15.653 1.00 95.69 257 CYS A N 1
ATOM 2045 C CA . CYS A 1 257 ? -11.546 6.821 -15.174 1.00 95.69 257 CYS A CA 1
ATOM 2046 C C . CYS A 1 257 ? -11.657 7.939 -16.234 1.00 95.69 257 CYS A C 1
ATOM 2048 O O . CYS A 1 257 ? -10.907 8.913 -16.171 1.00 95.69 257 CYS A O 1
ATOM 2050 N N . SER A 1 258 ? -12.588 7.836 -17.196 1.00 92.75 258 SER A N 1
ATOM 2051 C CA . SER A 1 258 ? -12.722 8.789 -18.320 1.00 92.75 258 SER A CA 1
ATOM 2052 C C . SER A 1 258 ? -12.848 10.251 -17.888 1.00 92.75 258 SER A C 1
ATOM 2054 O O . SER A 1 258 ? -12.287 11.139 -18.529 1.00 92.75 258 SER A O 1
ATOM 2056 N N . GLN A 1 259 ? -13.549 10.497 -16.779 1.00 92.62 259 GLN A N 1
ATOM 2057 C CA . GLN A 1 259 ? -13.829 11.836 -16.245 1.00 92.62 259 GLN A CA 1
ATOM 2058 C C . GLN A 1 259 ? -12.660 12.450 -15.457 1.00 92.62 259 GLN A C 1
ATOM 2060 O O . GLN A 1 259 ? -12.761 13.579 -14.982 1.00 92.62 259 GLN A O 1
ATOM 2065 N N . VAL A 1 260 ? -11.558 11.718 -15.275 1.00 93.25 260 VAL A N 1
ATOM 2066 C CA . VAL A 1 260 ? -10.426 12.156 -14.453 1.00 93.25 260 VAL A CA 1
ATOM 2067 C C . VAL A 1 260 ? -9.365 12.806 -15.332 1.00 93.25 260 VAL A C 1
ATOM 2069 O O . VAL A 1 260 ? -8.811 12.162 -16.224 1.00 93.25 260 VAL A O 1
ATOM 2072 N N . SER A 1 261 ? -9.048 14.073 -15.070 1.00 88.12 261 SER A N 1
ATOM 2073 C CA . SER A 1 261 ? -7.957 14.771 -15.752 1.00 88.12 261 SER A CA 1
ATOM 2074 C C . SER A 1 261 ? -6.591 14.167 -15.423 1.00 88.12 261 SER A C 1
ATOM 2076 O O . SER A 1 261 ? -6.326 13.750 -14.296 1.00 88.12 261 SER A O 1
ATOM 2078 N N . SER A 1 262 ? -5.709 14.147 -16.420 1.00 84.81 262 SER A N 1
ATOM 2079 C CA . SER A 1 262 ? -4.303 13.776 -16.243 1.00 84.81 262 SER A CA 1
ATOM 2080 C C . SER A 1 262 ? -3.539 14.866 -15.488 1.00 84.81 262 SER A C 1
ATOM 2082 O O . SER A 1 262 ? -3.947 16.029 -15.467 1.00 84.81 262 SER A O 1
ATOM 2084 N N . GLY A 1 263 ? -2.426 14.486 -14.862 1.00 81.69 263 GLY A N 1
ATOM 2085 C CA . GLY A 1 263 ? -1.658 15.369 -13.988 1.00 81.69 263 GLY A CA 1
ATOM 2086 C C . GLY A 1 263 ? -2.096 15.320 -12.520 1.00 81.69 263 GLY A C 1
ATOM 2087 O O . GLY A 1 263 ? -3.118 14.737 -12.146 1.00 81.69 263 GLY A O 1
ATOM 2088 N N . ASN A 1 264 ? -1.270 15.914 -11.653 1.00 82.12 264 ASN A N 1
ATOM 2089 C CA . ASN A 1 264 ? -1.443 15.926 -10.197 1.00 82.12 264 ASN A CA 1
ATOM 2090 C C . ASN A 1 264 ? -1.706 14.543 -9.560 1.00 82.12 264 ASN A C 1
ATOM 2092 O O . ASN A 1 264 ? -2.255 14.475 -8.465 1.00 82.12 264 ASN A O 1
ATOM 2096 N N . GLY A 1 265 ? -1.323 13.447 -10.214 1.00 87.31 265 GLY A N 1
ATOM 2097 C CA . GLY A 1 265 ? -1.519 12.072 -9.756 1.00 87.31 265 GLY A CA 1
ATOM 2098 C C . GLY A 1 265 ? -2.982 11.612 -9.659 1.00 87.31 265 GLY A C 1
ATOM 2099 O O . GLY A 1 265 ? -3.257 10.572 -9.066 1.00 87.31 265 GLY A O 1
ATOM 2100 N N . GLN A 1 266 ? -3.936 12.342 -10.247 1.00 90.12 266 GLN A N 1
ATOM 2101 C CA . GLN A 1 266 ? -5.367 12.024 -10.127 1.00 90.12 266 GLN A CA 1
ATOM 2102 C C . GLN A 1 266 ? -5.737 10.694 -10.797 1.00 90.12 266 GLN A C 1
ATOM 2104 O O . GLN A 1 266 ? -6.556 9.937 -10.274 1.00 90.12 266 GLN A O 1
ATOM 2109 N N . VAL A 1 267 ? -5.098 10.375 -11.927 1.00 92.56 267 VAL A N 1
ATOM 2110 C CA . VAL A 1 267 ? -5.307 9.094 -12.617 1.00 92.56 267 VAL A CA 1
ATOM 2111 C C . VAL A 1 267 ? -4.817 7.924 -11.762 1.00 92.56 267 VAL A C 1
ATOM 2113 O O . VAL A 1 267 ? -5.539 6.938 -11.650 1.00 92.56 267 VAL A O 1
ATOM 2116 N N . TYR A 1 268 ? -3.666 8.042 -11.082 1.00 92.94 268 TYR A N 1
ATOM 2117 C CA . TYR A 1 268 ? -3.214 7.009 -10.138 1.00 92.94 268 TYR A CA 1
ATOM 2118 C C . TYR A 1 268 ? -4.249 6.766 -9.045 1.00 92.94 268 TYR A C 1
ATOM 2120 O O . TYR A 1 268 ? -4.604 5.619 -8.793 1.00 92.94 268 TYR A O 1
ATOM 2128 N N . ARG A 1 269 ? -4.790 7.839 -8.454 1.00 91.06 269 ARG A N 1
ATOM 2129 C CA . ARG A 1 269 ? -5.842 7.734 -7.440 1.00 91.06 269 ARG A CA 1
ATOM 2130 C C . ARG A 1 269 ? -7.051 6.951 -7.940 1.00 91.06 269 ARG A C 1
ATOM 2132 O O . ARG A 1 269 ? -7.469 6.002 -7.285 1.00 91.06 269 ARG A O 1
ATOM 2139 N N . CYS A 1 270 ? -7.565 7.302 -9.117 1.00 94.31 270 CYS A N 1
ATOM 2140 C CA . CYS A 1 270 ? -8.694 6.584 -9.699 1.00 94.31 270 CYS A CA 1
ATOM 2141 C C . CYS A 1 270 ? -8.363 5.110 -9.970 1.00 94.31 270 CYS A C 1
ATOM 2143 O O . CYS A 1 270 ? -9.132 4.228 -9.599 1.00 94.31 270 CYS A O 1
ATOM 2145 N N . LEU A 1 271 ? -7.196 4.818 -10.552 1.00 94.56 271 LEU A N 1
ATOM 2146 C CA . LEU A 1 271 ? -6.769 3.443 -10.814 1.00 94.56 271 LEU A CA 1
ATOM 2147 C C . LEU A 1 271 ? -6.588 2.631 -9.521 1.00 94.56 271 LEU A C 1
ATOM 2149 O O . LEU A 1 271 ? -6.879 1.438 -9.513 1.00 94.56 271 LEU A O 1
ATOM 2153 N N . TYR A 1 272 ? -6.154 3.251 -8.419 1.00 92.00 272 TYR A N 1
ATOM 2154 C CA . TYR A 1 272 ? -6.062 2.586 -7.115 1.00 92.00 272 TYR A CA 1
ATOM 2155 C C . TYR A 1 272 ? -7.447 2.225 -6.574 1.00 92.00 272 TYR A C 1
ATOM 2157 O O . TYR A 1 272 ? -7.641 1.094 -6.128 1.00 92.00 272 TYR A O 1
ATOM 2165 N N . ASP A 1 273 ? -8.412 3.142 -6.675 1.00 89.31 273 ASP A N 1
ATOM 2166 C CA . ASP A 1 273 ? -9.799 2.911 -6.256 1.00 89.31 273 ASP A CA 1
ATOM 2167 C C . ASP A 1 273 ? -10.487 1.845 -7.129 1.00 89.31 273 ASP A C 1
ATOM 2169 O O . ASP A 1 273 ? -11.258 1.022 -6.636 1.00 89.31 273 ASP A O 1
ATOM 2173 N N . GLN A 1 274 ? -10.167 1.815 -8.426 1.00 90.81 274 GLN A N 1
ATOM 2174 C CA . GLN A 1 274 ? -10.723 0.870 -9.398 1.00 90.81 274 GLN A CA 1
ATOM 2175 C C . GLN A 1 274 ? -9.944 -0.446 -9.499 1.00 90.81 274 GLN A C 1
ATOM 2177 O O . GLN A 1 274 ? -10.350 -1.337 -10.244 1.00 90.81 274 GLN A O 1
ATOM 2182 N N . LYS A 1 275 ? -8.850 -0.612 -8.746 1.00 88.31 275 LYS A N 1
ATOM 2183 C CA . LYS A 1 275 ? -7.935 -1.758 -8.863 1.00 88.31 275 LYS A CA 1
ATOM 2184 C C . LYS A 1 275 ? -8.646 -3.108 -8.821 1.00 88.31 275 LYS A C 1
ATOM 2186 O O . LYS A 1 275 ? -8.284 -4.042 -9.524 1.00 88.31 275 LYS A O 1
ATOM 2191 N N . PHE A 1 276 ? -9.645 -3.230 -7.964 1.00 84.75 276 PHE A N 1
ATOM 2192 C CA . PHE A 1 276 ? -10.352 -4.485 -7.739 1.00 84.75 276 PHE A CA 1
ATOM 2193 C C . PHE A 1 276 ? -11.667 -4.590 -8.525 1.00 84.75 276 PHE A C 1
ATOM 2195 O O . PHE A 1 276 ? -12.413 -5.557 -8.353 1.00 84.75 276 PHE A O 1
ATOM 2202 N N . ASN A 1 277 ? -11.942 -3.621 -9.400 1.00 86.88 277 ASN A N 1
ATOM 2203 C CA . ASN A 1 277 ? -13.066 -3.665 -10.321 1.00 86.88 277 ASN A CA 1
ATOM 2204 C C . ASN A 1 277 ? -12.889 -4.838 -11.304 1.00 86.88 277 ASN A C 1
ATOM 2206 O O . ASN A 1 277 ? -11.801 -5.063 -11.845 1.00 86.88 277 ASN A O 1
ATOM 2210 N N . THR A 1 278 ? -13.969 -5.584 -11.537 1.00 84.44 278 THR A N 1
ATOM 2211 C CA . THR A 1 278 ? -14.028 -6.713 -12.482 1.00 84.44 278 THR A CA 1
ATOM 2212 C C . THR A 1 278 ? -13.634 -6.306 -13.899 1.00 84.44 278 THR A C 1
ATOM 2214 O O . THR A 1 278 ? -13.023 -7.092 -14.617 1.00 84.44 278 THR A O 1
ATOM 2217 N N . MET A 1 279 ? -13.937 -5.063 -14.274 1.00 88.50 279 MET A N 1
ATOM 2218 C CA . MET A 1 279 ? -13.708 -4.501 -15.601 1.00 88.50 279 MET A CA 1
ATOM 2219 C C . MET A 1 279 ? -12.274 -4.010 -15.829 1.00 88.50 279 MET A C 1
ATOM 2221 O O . MET A 1 279 ? -11.967 -3.593 -16.944 1.00 88.50 279 MET A O 1
ATOM 2225 N N . MET A 1 280 ? -11.404 -4.026 -14.812 1.00 90.88 280 MET A N 1
ATOM 2226 C CA . MET A 1 280 ? -9.981 -3.724 -14.991 1.00 90.88 280 MET A CA 1
ATOM 2227 C C . MET A 1 280 ? -9.255 -4.940 -15.587 1.00 90.88 280 MET A C 1
ATOM 2229 O O . MET A 1 280 ? -9.556 -6.088 -15.245 1.00 90.88 280 MET A O 1
ATOM 2233 N N . SER A 1 281 ? -8.282 -4.723 -16.464 1.00 90.44 281 SER A N 1
ATOM 2234 C CA . SER A 1 281 ? -7.451 -5.796 -17.011 1.00 90.44 281 SER A CA 1
ATOM 2235 C C . SER A 1 281 ? -6.495 -6.377 -15.957 1.00 90.44 281 SER A C 1
ATOM 2237 O O . SER A 1 281 ? -6.191 -5.764 -14.929 1.00 90.44 281 SER A O 1
ATOM 2239 N N . ALA A 1 282 ? -6.009 -7.601 -16.187 1.00 86.38 282 ALA A N 1
ATOM 2240 C CA . ALA A 1 282 ? -5.007 -8.209 -15.310 1.00 86.38 282 ALA A CA 1
ATOM 2241 C C . ALA A 1 282 ? -3.660 -7.468 -15.365 1.00 86.38 282 ALA A C 1
ATOM 2243 O O . ALA A 1 282 ? -2.998 -7.344 -14.331 1.00 86.38 282 ALA A O 1
ATOM 2244 N N . ASP A 1 283 ? -3.293 -6.944 -16.536 1.00 84.62 283 ASP A N 1
ATOM 2245 C CA . ASP A 1 283 ? -2.044 -6.215 -16.744 1.00 84.62 283 ASP A CA 1
ATOM 2246 C C . ASP A 1 283 ? -2.064 -4.853 -16.050 1.00 84.62 283 ASP A C 1
ATOM 2248 O O . ASP A 1 283 ? -1.147 -4.557 -15.279 1.00 84.62 283 ASP A O 1
ATOM 2252 N N . CYS A 1 284 ? -3.148 -4.078 -16.186 1.00 91.62 284 CYS A N 1
ATOM 2253 C CA . CYS A 1 284 ? -3.282 -2.828 -15.439 1.00 91.62 284 CYS A CA 1
ATOM 2254 C C . CYS A 1 284 ? -3.257 -3.069 -13.928 1.00 91.62 284 CYS A C 1
ATOM 2256 O O . CYS A 1 284 ? -2.507 -2.412 -13.205 1.00 91.62 284 CYS A O 1
ATOM 2258 N N . ARG A 1 285 ? -3.997 -4.072 -13.427 1.00 89.88 285 ARG A N 1
ATOM 2259 C CA . ARG A 1 285 ? -3.977 -4.430 -11.996 1.00 89.88 285 ARG A CA 1
ATOM 2260 C C . ARG A 1 285 ? -2.575 -4.721 -11.477 1.00 89.88 285 ARG A C 1
ATOM 2262 O O . ARG A 1 285 ? -2.233 -4.326 -10.359 1.00 89.88 285 ARG A O 1
ATOM 2269 N N . LYS A 1 286 ? -1.772 -5.435 -12.265 1.00 86.31 286 LYS A N 1
ATOM 2270 C CA . LYS A 1 286 ? -0.395 -5.794 -11.924 1.00 86.31 286 LYS A CA 1
ATOM 2271 C C . LYS A 1 286 ? 0.501 -4.559 -11.843 1.00 86.31 286 LYS A C 1
ATOM 2273 O O .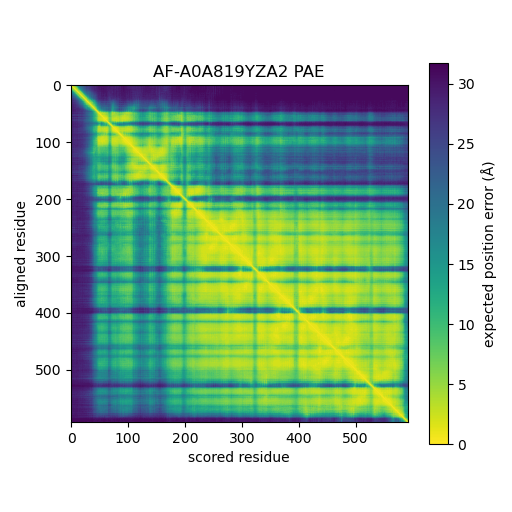 LYS A 1 286 ? 1.261 -4.446 -10.880 1.00 86.31 286 LYS A O 1
ATOM 2278 N N . GLU A 1 287 ? 0.400 -3.636 -12.795 1.00 86.19 287 GLU A N 1
ATOM 2279 C CA . GLU A 1 287 ? 1.204 -2.407 -12.791 1.00 86.19 287 GLU A CA 1
ATOM 2280 C C . GLU A 1 287 ? 0.739 -1.406 -11.726 1.00 86.19 287 GLU A C 1
ATOM 2282 O O . GLU A 1 287 ? 1.571 -0.814 -11.037 1.00 86.19 287 GLU A O 1
ATOM 2287 N N . VAL A 1 288 ? -0.568 -1.315 -11.464 1.00 92.25 288 VAL A N 1
ATOM 2288 C CA . VAL A 1 288 ? -1.117 -0.589 -10.310 1.00 92.25 288 VAL A CA 1
ATOM 2289 C C . VAL A 1 288 ? -0.563 -1.152 -8.999 1.00 92.25 288 VAL A C 1
ATOM 2291 O O . VAL A 1 288 ? -0.068 -0.404 -8.159 1.00 92.25 288 VAL A O 1
ATOM 2294 N N . HIS A 1 289 ? -0.576 -2.476 -8.824 1.00 89.25 289 HIS A N 1
ATOM 2295 C CA . HIS A 1 289 ? 0.002 -3.119 -7.643 1.00 89.25 289 HIS A CA 1
ATOM 2296 C C . HIS A 1 289 ? 1.518 -2.870 -7.529 1.00 89.25 289 HIS A C 1
ATOM 2298 O O . HIS A 1 289 ? 2.017 -2.617 -6.430 1.00 89.25 289 HIS A O 1
ATOM 2304 N N . ARG A 1 290 ? 2.260 -2.891 -8.648 1.00 87.94 290 ARG A N 1
ATOM 2305 C CA . ARG A 1 290 ? 3.686 -2.520 -8.668 1.00 87.94 290 ARG A CA 1
ATOM 2306 C C . ARG A 1 290 ? 3.881 -1.090 -8.166 1.00 87.94 290 ARG A C 1
ATOM 2308 O O . ARG A 1 290 ? 4.754 -0.868 -7.330 1.00 87.94 290 ARG A O 1
ATOM 2315 N N . ARG A 1 291 ? 3.076 -0.137 -8.641 1.00 90.38 291 ARG A N 1
ATOM 2316 C CA . ARG A 1 291 ? 3.163 1.264 -8.218 1.00 90.38 291 ARG A CA 1
ATOM 2317 C C . ARG A 1 291 ? 2.840 1.433 -6.731 1.00 90.38 291 ARG A C 1
ATOM 2319 O O . ARG A 1 291 ? 3.593 2.101 -6.027 1.00 90.38 291 ARG A O 1
ATOM 2326 N N . GLN A 1 292 ? 1.797 0.774 -6.228 1.00 92.06 292 GLN A N 1
ATOM 2327 C CA . GLN A 1 292 ? 1.442 0.818 -4.805 1.00 92.06 292 GLN A CA 1
ATOM 2328 C C . GLN A 1 292 ? 2.565 0.292 -3.905 1.00 92.06 292 GLN A C 1
ATOM 2330 O O . GLN A 1 292 ? 2.843 0.900 -2.879 1.00 92.06 292 GLN A O 1
ATOM 2335 N N . LYS A 1 293 ? 3.271 -0.778 -4.301 1.00 88.25 293 LYS A N 1
ATOM 2336 C CA . LYS A 1 293 ? 4.447 -1.270 -3.557 1.00 88.25 293 LYS A CA 1
ATOM 2337 C C . LYS A 1 293 ? 5.535 -0.210 -3.409 1.00 88.25 293 LYS A C 1
ATOM 2339 O O . LYS A 1 293 ? 6.043 -0.016 -2.311 1.00 88.25 293 LYS A O 1
ATOM 2344 N N . VAL A 1 294 ? 5.849 0.501 -4.493 1.00 86.94 294 VAL A N 1
ATOM 2345 C CA . VAL A 1 294 ? 6.838 1.589 -4.478 1.00 86.94 294 VAL A CA 1
ATOM 2346 C C . VAL A 1 294 ? 6.412 2.702 -3.510 1.00 86.94 294 VAL A C 1
ATOM 2348 O O . VAL A 1 294 ? 7.232 3.166 -2.720 1.00 86.94 294 VAL A O 1
ATOM 2351 N N . VAL A 1 295 ? 5.126 3.072 -3.512 1.00 91.81 295 VAL A N 1
ATOM 2352 C CA . VAL A 1 295 ? 4.557 4.070 -2.586 1.00 91.81 295 VAL A CA 1
ATOM 2353 C C . VAL A 1 295 ? 4.583 3.590 -1.129 1.00 91.81 295 VAL A C 1
ATOM 2355 O O . VAL A 1 295 ? 4.912 4.365 -0.235 1.00 91.81 295 VAL A O 1
ATOM 2358 N N . VAL A 1 296 ? 4.283 2.314 -0.861 1.00 91.44 296 VAL A N 1
ATOM 2359 C CA . VAL A 1 296 ? 4.344 1.752 0.501 1.00 91.44 296 VAL A CA 1
ATOM 2360 C C . VAL A 1 296 ? 5.772 1.787 1.048 1.00 91.44 296 VAL A C 1
ATOM 2362 O O . VAL A 1 296 ? 5.977 2.156 2.208 1.00 91.44 296 VAL A O 1
ATOM 2365 N N . THR A 1 297 ? 6.761 1.447 0.217 1.00 86.44 297 THR A N 1
ATOM 2366 C CA . THR A 1 297 ? 8.183 1.504 0.579 1.00 86.44 297 THR A CA 1
ATOM 2367 C C . THR A 1 297 ? 8.655 2.935 0.826 1.00 86.44 297 THR A C 1
ATOM 2369 O O . THR A 1 297 ? 9.404 3.169 1.774 1.00 86.44 297 THR A O 1
ATOM 2372 N N . ASN A 1 298 ? 8.220 3.896 0.008 1.00 87.62 298 ASN A N 1
ATOM 2373 C CA . ASN A 1 298 ? 8.571 5.301 0.170 1.00 87.62 298 ASN A CA 1
ATOM 2374 C C . ASN A 1 298 ? 7.389 6.211 -0.188 1.00 87.62 298 ASN A C 1
ATOM 2376 O O . ASN A 1 298 ? 7.103 6.461 -1.361 1.00 87.62 298 ASN A O 1
ATOM 2380 N N . ALA A 1 299 ? 6.750 6.763 0.840 1.00 91.38 299 ALA A N 1
ATOM 2381 C CA . ALA A 1 299 ? 5.572 7.611 0.703 1.00 91.38 299 ALA A CA 1
ATOM 2382 C C . ALA A 1 299 ? 5.865 8.935 -0.009 1.00 91.38 299 ALA A C 1
ATOM 2384 O O . ALA A 1 299 ? 4.955 9.550 -0.558 1.00 91.38 299 ALA A O 1
ATOM 2385 N N . LEU A 1 300 ? 7.135 9.359 -0.047 1.00 88.00 300 LEU A N 1
ATOM 2386 C CA . LEU A 1 300 ? 7.546 10.574 -0.754 1.00 88.00 300 LEU A CA 1
ATOM 2387 C C . LEU A 1 300 ? 7.342 10.474 -2.275 1.00 88.00 300 LEU A C 1
ATOM 2389 O O . LEU A 1 300 ? 7.350 11.485 -2.968 1.00 88.00 300 LEU A O 1
ATOM 2393 N N . LEU A 1 301 ? 7.141 9.259 -2.791 1.00 88.94 301 LEU A N 1
ATOM 2394 C CA . LEU A 1 301 ? 6.895 8.989 -4.207 1.00 88.94 301 LEU A CA 1
ATOM 2395 C C . LEU A 1 301 ? 5.417 9.099 -4.591 1.00 88.94 301 LEU A C 1
ATOM 2397 O O . LEU A 1 301 ? 5.075 8.904 -5.760 1.00 88.94 301 LEU A O 1
ATOM 2401 N N . ASP A 1 302 ? 4.540 9.404 -3.636 1.00 91.69 302 ASP A N 1
ATOM 2402 C CA . ASP A 1 302 ? 3.156 9.765 -3.908 1.00 91.69 302 ASP A CA 1
ATOM 2403 C C . ASP A 1 302 ? 2.985 11.286 -3.829 1.00 91.69 302 ASP A C 1
ATOM 2405 O O . ASP A 1 302 ? 2.731 11.865 -2.773 1.00 91.69 302 ASP A O 1
ATOM 2409 N N . ALA A 1 303 ? 3.156 11.965 -4.967 1.00 88.38 303 ALA A N 1
ATOM 2410 C CA . ALA A 1 303 ? 3.032 13.418 -5.018 1.00 88.38 303 ALA A CA 1
ATOM 2411 C C . ALA A 1 303 ? 1.664 13.958 -4.554 1.00 88.38 303 ALA A C 1
ATOM 2413 O O . ALA A 1 303 ? 1.664 15.019 -3.924 1.00 88.38 303 ALA A O 1
ATOM 2414 N N . PRO A 1 304 ? 0.510 13.303 -4.813 1.00 90.94 304 PRO A N 1
ATOM 2415 C CA . PRO A 1 304 ? -0.759 13.693 -4.196 1.00 90.94 304 PRO A CA 1
ATOM 2416 C C . PRO A 1 304 ? -0.680 13.749 -2.668 1.00 90.94 304 PRO A C 1
ATOM 2418 O O . PRO A 1 304 ? -0.987 14.797 -2.094 1.00 90.94 304 PRO A O 1
ATOM 2421 N N . PHE A 1 305 ? -0.190 12.686 -2.025 1.00 94.00 305 PHE A N 1
ATOM 2422 C CA . PHE A 1 305 ? -0.068 12.615 -0.573 1.00 94.00 305 PHE A CA 1
ATOM 2423 C C . PHE A 1 305 ? 0.917 13.641 -0.012 1.00 94.00 305 PHE A C 1
ATOM 2425 O O . PHE A 1 305 ? 0.568 14.398 0.898 1.00 94.00 305 PHE A O 1
ATOM 2432 N N . VAL A 1 306 ? 2.114 13.746 -0.599 1.00 91.81 306 VAL A N 1
ATOM 2433 C CA . VAL A 1 306 ? 3.135 14.711 -0.160 1.00 91.81 306 VAL A CA 1
ATOM 2434 C C . VAL A 1 306 ? 2.639 16.145 -0.300 1.00 91.81 306 VAL A C 1
ATOM 2436 O O . VAL A 1 306 ? 2.823 16.943 0.617 1.00 91.81 306 VAL A O 1
ATOM 2439 N N . ARG A 1 307 ? 1.985 16.502 -1.415 1.00 91.88 307 ARG A N 1
ATOM 2440 C CA . ARG A 1 307 ? 1.439 17.857 -1.588 1.00 91.88 307 ARG A CA 1
ATOM 2441 C C . ARG A 1 307 ? 0.364 18.156 -0.551 1.00 91.88 307 ARG A C 1
ATOM 2443 O O . ARG A 1 307 ? 0.427 19.214 0.079 1.00 91.88 307 ARG A O 1
ATOM 2450 N N . ALA A 1 308 ? -0.580 17.233 -0.363 1.00 94.56 308 ALA A N 1
ATOM 2451 C CA . ALA A 1 308 ? -1.697 17.406 0.558 1.00 94.56 308 ALA A CA 1
ATOM 2452 C C . ALA A 1 308 ? -1.240 17.563 2.016 1.00 94.56 308 ALA A C 1
ATOM 2454 O O . ALA A 1 308 ? -1.807 18.384 2.729 1.00 94.56 308 ALA A O 1
ATOM 2455 N N . CYS A 1 309 ? -0.200 16.830 2.430 1.00 95.06 309 CYS A N 1
ATOM 2456 C CA . CYS A 1 309 ? 0.322 16.820 3.802 1.00 95.06 309 CYS A CA 1
ATOM 2457 C C . CYS A 1 309 ? 1.603 17.652 4.009 1.00 95.06 309 CYS A C 1
ATOM 2459 O O . CYS A 1 309 ? 2.235 17.578 5.063 1.00 95.06 309 CYS A O 1
ATOM 2461 N N . SER A 1 310 ? 2.030 18.438 3.015 1.00 92.75 310 SER A N 1
ATOM 2462 C CA . SER A 1 310 ? 3.335 19.127 3.016 1.00 92.75 310 SER A CA 1
ATOM 2463 C C . SER A 1 310 ? 3.548 20.102 4.181 1.00 92.75 310 SER A C 1
ATOM 2465 O O . SER A 1 310 ? 4.689 20.406 4.545 1.00 92.75 310 SER A O 1
ATOM 2467 N N . ILE A 1 311 ? 2.472 20.641 4.753 1.00 91.56 311 ILE A N 1
ATOM 2468 C CA . ILE A 1 311 ? 2.537 21.569 5.887 1.00 91.56 311 ILE A CA 1
ATOM 2469 C C . ILE A 1 311 ? 2.714 20.770 7.171 1.00 91.56 311 ILE A C 1
ATOM 2471 O O . ILE A 1 311 ? 3.700 20.966 7.877 1.00 91.56 311 ILE A O 1
ATOM 2475 N N . GLU A 1 312 ? 1.841 19.797 7.400 1.00 92.88 312 GLU A N 1
ATOM 2476 C CA . GLU A 1 312 ? 1.835 18.934 8.575 1.00 92.88 312 GLU A CA 1
ATOM 2477 C C . GLU A 1 312 ? 3.141 18.141 8.696 1.00 92.88 312 GLU A C 1
ATOM 2479 O O . GLU A 1 312 ? 3.711 18.041 9.782 1.00 92.88 312 GLU A O 1
ATOM 2484 N N . MET A 1 313 ? 3.673 17.645 7.573 1.00 91.19 313 MET A N 1
ATOM 2485 C CA . MET A 1 313 ? 4.962 16.950 7.532 1.00 91.19 313 MET A CA 1
ATOM 2486 C C . MET A 1 313 ? 6.121 17.838 8.002 1.00 91.19 313 MET A C 1
ATOM 2488 O O . MET A 1 313 ? 7.001 17.363 8.721 1.00 91.19 313 MET A O 1
ATOM 2492 N N . ARG A 1 314 ? 6.127 19.124 7.622 1.00 89.38 314 ARG A N 1
ATOM 2493 C CA . ARG A 1 314 ? 7.178 20.078 8.013 1.00 89.38 314 ARG A CA 1
ATOM 2494 C C . ARG A 1 314 ? 7.010 20.549 9.452 1.00 89.38 314 ARG A C 1
ATOM 2496 O O . ARG A 1 314 ? 7.976 20.517 10.210 1.00 89.38 314 ARG A O 1
ATOM 2503 N N . GLU A 1 315 ? 5.801 20.951 9.834 1.00 89.19 315 GLU A N 1
ATOM 2504 C CA . GLU A 1 315 ? 5.492 21.464 11.175 1.00 89.19 315 GLU A CA 1
ATOM 2505 C C . GLU A 1 315 ? 5.731 20.414 12.262 1.00 89.19 315 GLU A C 1
ATOM 2507 O O . GLU A 1 315 ? 6.224 20.732 13.345 1.00 89.19 315 GLU A O 1
ATOM 2512 N N . HIS A 1 316 ? 5.441 19.147 11.960 1.00 85.00 316 HIS A N 1
ATOM 2513 C CA . HIS A 1 316 ? 5.569 18.049 12.914 1.00 85.00 316 HIS A CA 1
ATOM 2514 C C . HIS A 1 316 ? 6.777 17.144 12.672 1.00 85.00 316 HIS A C 1
ATOM 2516 O O . HIS A 1 316 ? 6.923 16.134 13.358 1.00 85.00 316 HIS A O 1
ATOM 2522 N N . LYS A 1 317 ? 7.672 17.529 11.751 1.00 85.75 317 LYS A N 1
ATOM 2523 C CA . LYS A 1 317 ? 8.927 16.822 11.453 1.00 85.75 317 LYS A CA 1
ATOM 2524 C C . LYS A 1 317 ? 8.714 15.332 11.154 1.00 85.75 317 LYS A C 1
ATOM 2526 O O . LYS A 1 317 ? 9.470 14.488 11.631 1.00 85.75 317 LYS A O 1
ATOM 2531 N N . CYS A 1 318 ? 7.706 15.009 10.343 1.00 86.69 318 CYS A N 1
ATOM 2532 C CA . CYS A 1 318 ? 7.503 13.653 9.829 1.00 86.69 318 CYS A CA 1
ATOM 2533 C C . CYS A 1 318 ? 8.529 13.362 8.728 1.00 86.69 318 CYS A C 1
ATOM 2535 O O . CYS A 1 318 ? 8.226 13.432 7.538 1.00 86.69 318 CYS A O 1
ATOM 2537 N N . VAL A 1 319 ? 9.767 13.098 9.141 1.00 77.25 319 VAL A N 1
ATOM 2538 C CA . VAL A 1 319 ? 10.909 12.835 8.261 1.00 77.25 319 VAL A CA 1
ATOM 2539 C C . VAL A 1 319 ? 11.383 11.393 8.403 1.00 77.25 319 VAL A C 1
ATOM 2541 O O . VAL A 1 319 ? 11.140 10.738 9.418 1.00 77.25 319 VAL A O 1
ATOM 2544 N N . ALA A 1 320 ? 12.076 10.898 7.378 1.00 68.25 320 ALA A N 1
ATOM 2545 C CA . ALA A 1 320 ? 12.860 9.678 7.514 1.00 68.25 320 ALA A CA 1
ATOM 2546 C C . ALA A 1 320 ? 13.963 9.867 8.571 1.00 68.25 320 ALA A C 1
ATOM 2548 O O . ALA A 1 320 ? 14.309 11.004 8.893 1.00 68.25 320 ALA A O 1
ATOM 2549 N N . ASN A 1 321 ? 14.473 8.758 9.123 1.00 65.00 321 ASN A N 1
ATOM 2550 C CA . ASN A 1 321 ? 15.439 8.728 10.228 1.00 65.00 321 ASN A CA 1
ATOM 2551 C C . ASN A 1 321 ? 16.416 9.930 10.200 1.00 65.00 321 ASN A C 1
ATOM 2553 O O . ASN A 1 321 ? 17.220 10.020 9.273 1.00 65.00 321 ASN A O 1
ATOM 2557 N N . PRO A 1 322 ? 16.402 10.821 11.215 1.00 55.81 322 PRO A N 1
ATOM 2558 C CA . PRO A 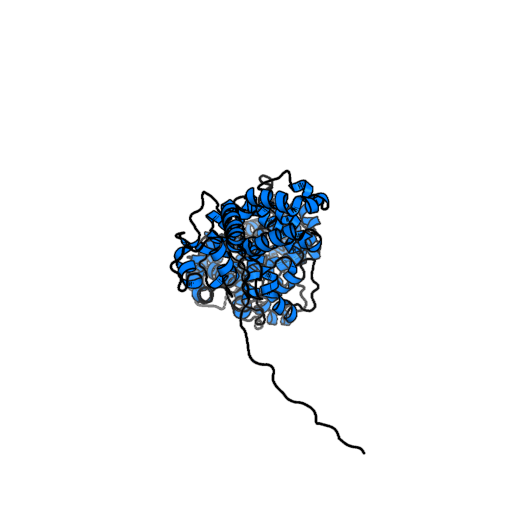1 322 ? 17.252 12.013 11.241 1.00 55.81 322 PRO A CA 1
ATOM 2559 C C . PRO A 1 322 ? 18.756 11.725 11.132 1.00 55.81 322 PRO A C 1
ATOM 2561 O O . PRO A 1 322 ? 19.517 12.625 10.787 1.00 55.81 322 PRO A O 1
ATOM 2564 N N . GLN A 1 323 ? 19.189 10.498 11.452 1.00 56.91 323 GLN A N 1
ATOM 2565 C CA . GLN A 1 323 ? 20.593 10.086 11.385 1.00 56.91 323 GLN A CA 1
ATOM 2566 C C . GLN A 1 323 ? 21.047 9.586 10.005 1.00 56.91 323 GLN A C 1
ATOM 2568 O O . GLN A 1 323 ? 22.249 9.536 9.761 1.00 56.91 323 GLN A O 1
ATOM 2573 N N . ASP A 1 324 ? 20.128 9.241 9.098 1.00 57.06 324 ASP A N 1
ATOM 2574 C CA . ASP A 1 324 ? 20.461 8.850 7.722 1.00 57.06 324 ASP A CA 1
ATOM 2575 C C . ASP A 1 324 ? 19.455 9.504 6.750 1.00 57.06 324 ASP A C 1
ATOM 2577 O O . ASP A 1 324 ? 18.362 8.966 6.540 1.00 57.06 324 ASP A O 1
ATOM 2581 N N . PRO A 1 325 ? 19.809 10.664 6.155 1.00 51.94 325 PRO A N 1
ATOM 2582 C CA . PRO A 1 325 ? 18.969 11.402 5.208 1.00 51.94 325 PRO A CA 1
ATOM 2583 C C . PRO A 1 325 ? 18.599 10.629 3.937 1.00 51.94 325 PRO A C 1
ATOM 2585 O O . PRO A 1 325 ? 17.645 11.013 3.263 1.00 51.94 325 PRO A O 1
ATOM 2588 N N . ASP A 1 326 ? 19.338 9.570 3.590 1.00 56.12 326 ASP A N 1
ATOM 2589 C CA . ASP A 1 326 ? 19.025 8.714 2.443 1.00 56.12 326 ASP A CA 1
ATOM 2590 C C . ASP A 1 326 ? 18.040 7.584 2.823 1.00 56.12 326 ASP A C 1
ATOM 2592 O O . ASP A 1 326 ? 17.633 6.804 1.959 1.00 56.12 326 ASP A O 1
ATOM 2596 N N . THR A 1 327 ? 17.608 7.498 4.091 1.00 67.31 327 THR A N 1
ATOM 2597 C CA . THR A 1 327 ? 16.575 6.547 4.529 1.00 67.31 327 THR A CA 1
ATOM 2598 C C . THR A 1 327 ? 15.228 6.908 3.910 1.00 67.31 327 THR A C 1
ATOM 2600 O O . THR A 1 327 ? 14.808 8.062 3.898 1.00 67.31 327 THR A O 1
ATOM 2603 N N . HIS A 1 328 ? 14.503 5.911 3.418 1.00 76.56 328 HIS A N 1
ATOM 2604 C CA . HIS A 1 328 ? 13.171 6.112 2.857 1.00 76.56 328 HIS A CA 1
ATOM 2605 C C . HIS A 1 328 ? 12.122 6.246 3.961 1.00 76.56 328 HIS A C 1
ATOM 2607 O O . HIS A 1 328 ? 12.169 5.546 4.975 1.00 76.56 328 HIS A O 1
ATOM 2613 N N . LEU A 1 329 ? 11.152 7.139 3.761 1.00 85.94 329 LEU A N 1
ATOM 2614 C CA . LEU A 1 329 ? 10.023 7.282 4.671 1.00 85.94 329 LEU A CA 1
ATOM 2615 C C . LEU A 1 329 ? 8.906 6.338 4.224 1.00 85.94 329 LEU A C 1
ATOM 2617 O O . LEU A 1 329 ? 8.155 6.656 3.303 1.00 85.94 329 LEU A O 1
ATOM 2621 N N . SER A 1 330 ? 8.805 5.171 4.862 1.00 88.88 330 SER A N 1
ATOM 2622 C CA . SER A 1 330 ? 7.735 4.217 4.555 1.00 88.88 330 SER A CA 1
ATOM 2623 C C . SER A 1 330 ? 6.356 4.831 4.800 1.00 88.88 330 SER A C 1
ATOM 2625 O O . SER A 1 330 ? 6.169 5.665 5.692 1.00 88.88 330 SER A O 1
ATOM 2627 N N . LEU A 1 331 ? 5.368 4.385 4.025 1.00 92.62 331 LEU A N 1
ATOM 2628 C CA . LEU A 1 331 ? 3.990 4.853 4.158 1.00 92.62 331 LEU A CA 1
ATOM 2629 C C . LEU A 1 331 ? 3.433 4.635 5.559 1.00 92.62 331 LEU A C 1
ATOM 2631 O O . LEU A 1 331 ? 2.805 5.529 6.120 1.00 92.62 331 LEU A O 1
ATOM 2635 N N . VAL A 1 332 ? 3.705 3.467 6.137 1.00 91.00 332 VAL A N 1
ATOM 2636 C CA . VAL A 1 332 ? 3.281 3.134 7.498 1.00 91.00 332 VAL A CA 1
ATOM 2637 C C . VAL A 1 332 ? 3.849 4.140 8.501 1.00 91.00 332 VAL A C 1
ATOM 2639 O O . VAL A 1 332 ? 3.095 4.682 9.302 1.00 91.00 332 VAL A O 1
ATOM 2642 N N . ASN A 1 333 ? 5.139 4.471 8.416 1.00 89.06 333 ASN A N 1
ATOM 2643 C CA . ASN A 1 333 ? 5.764 5.413 9.346 1.00 89.06 333 ASN A CA 1
ATOM 2644 C C . ASN A 1 333 ? 5.229 6.843 9.180 1.00 89.06 333 ASN A C 1
ATOM 2646 O O . ASN A 1 333 ? 5.014 7.530 10.179 1.00 89.06 333 ASN A O 1
ATOM 2650 N N . LEU A 1 334 ? 4.976 7.289 7.943 1.00 91.81 334 LEU A N 1
ATOM 2651 C CA . LEU A 1 334 ? 4.375 8.603 7.702 1.00 91.81 334 LEU A CA 1
ATOM 2652 C C . LEU A 1 334 ? 2.938 8.677 8.242 1.00 91.81 334 LEU A C 1
ATOM 2654 O O . LEU A 1 334 ? 2.597 9.647 8.918 1.00 91.81 334 LEU A O 1
ATOM 2658 N N . LEU A 1 335 ? 2.118 7.646 8.006 1.00 92.88 335 LEU A N 1
ATOM 2659 C CA . LEU A 1 335 ? 0.758 7.571 8.549 1.00 92.88 335 LEU A CA 1
ATOM 2660 C C . LEU A 1 335 ? 0.762 7.607 10.080 1.00 92.88 335 LEU A C 1
ATOM 2662 O O . LEU A 1 335 ? 0.027 8.401 10.659 1.00 92.88 335 LEU A O 1
ATOM 2666 N N . LEU A 1 336 ? 1.627 6.818 10.726 1.00 89.19 336 LEU A N 1
ATOM 2667 C CA . LEU A 1 336 ? 1.761 6.799 12.186 1.00 89.19 336 LEU A CA 1
ATOM 2668 C C . LEU A 1 336 ? 2.212 8.157 12.743 1.00 89.19 336 LEU A C 1
ATOM 2670 O O . LEU A 1 336 ? 1.687 8.602 13.764 1.00 89.19 336 LEU A O 1
ATOM 2674 N N . CYS A 1 337 ? 3.139 8.842 12.062 1.00 89.06 337 CYS A N 1
ATOM 2675 C CA . CYS A 1 337 ? 3.574 10.181 12.458 1.00 89.06 337 CYS A CA 1
ATOM 2676 C C . CYS A 1 337 ? 2.414 11.183 12.425 1.00 89.06 337 CYS A C 1
ATOM 2678 O O . CYS A 1 337 ? 2.121 11.819 13.437 1.00 89.06 337 CYS A O 1
ATOM 2680 N N . LEU A 1 338 ? 1.717 11.283 11.288 1.00 90.88 338 LEU A N 1
ATOM 2681 C CA . LEU A 1 338 ? 0.573 12.185 11.118 1.00 90.88 338 LEU A CA 1
ATOM 2682 C C . LEU A 1 338 ? -0.579 11.822 12.067 1.00 90.88 338 LEU A C 1
ATOM 2684 O O . LEU A 1 338 ? -1.247 12.680 12.628 1.00 90.88 338 LEU A O 1
ATOM 2688 N N . GLU A 1 339 ? -0.810 10.543 12.330 1.00 87.31 339 GLU A N 1
ATOM 2689 C CA . GLU A 1 339 ? -1.818 10.126 13.300 1.00 87.31 339 GLU A CA 1
ATOM 2690 C C . GLU A 1 339 ? -1.461 10.538 14.732 1.00 87.31 339 GLU A C 1
ATOM 2692 O O . GLU A 1 339 ? -2.323 10.999 15.487 1.00 87.31 339 GLU A O 1
ATOM 2697 N N . GLY A 1 340 ? -0.184 10.433 15.102 1.00 83.19 340 GLY A N 1
ATOM 2698 C CA . GLY A 1 340 ? 0.320 10.912 16.382 1.00 83.19 340 GLY A CA 1
ATOM 2699 C C . GLY A 1 340 ? 0.058 12.406 16.595 1.00 83.19 340 GLY A C 1
ATOM 2700 O O . GLY A 1 340 ? -0.280 12.817 17.708 1.00 83.19 340 GLY A O 1
ATOM 2701 N N . THR A 1 341 ? 0.141 13.220 15.538 1.00 83.56 341 THR A N 1
ATOM 2702 C CA . THR A 1 341 ? -0.156 14.660 15.625 1.00 83.56 341 THR A CA 1
ATOM 2703 C C . THR A 1 341 ? -1.651 14.908 15.818 1.00 83.56 341 THR A C 1
ATOM 2705 O O . THR A 1 341 ? -2.018 15.699 16.690 1.00 83.56 341 THR A O 1
ATOM 2708 N N . MET A 1 342 ? -2.517 14.169 15.114 1.00 83.56 342 MET A N 1
ATOM 2709 C CA . MET A 1 342 ? -3.972 14.234 15.317 1.00 83.56 342 MET A CA 1
ATOM 2710 C C . MET A 1 342 ? -4.366 13.874 16.749 1.00 83.56 342 MET A C 1
ATOM 2712 O O . MET A 1 342 ? -5.207 14.538 17.358 1.00 83.56 342 MET A O 1
ATOM 2716 N N . LYS A 1 343 ? -3.764 12.822 17.315 1.00 78.69 343 LYS A N 1
ATOM 2717 C CA . LYS A 1 343 ? -4.096 12.376 18.674 1.00 78.69 343 LYS A CA 1
ATOM 2718 C C . LYS A 1 343 ? -3.603 13.332 19.761 1.00 78.69 343 LYS A C 1
ATOM 2720 O O . LYS A 1 343 ? -4.225 13.395 20.814 1.00 78.69 343 LYS A O 1
ATOM 2725 N N . LYS A 1 344 ? -2.556 14.119 19.491 1.00 75.94 344 LYS A N 1
ATOM 2726 C CA . LYS A 1 344 ? -2.114 15.237 20.348 1.00 75.94 344 LYS A CA 1
ATOM 2727 C C . LYS A 1 344 ? -3.063 16.445 20.323 1.00 75.94 344 LYS A C 1
ATOM 2729 O O . LYS A 1 344 ? -2.827 17.408 21.045 1.00 75.94 344 LYS A O 1
ATOM 2734 N N . GLY A 1 345 ? -4.122 16.403 19.510 1.00 75.94 345 GLY A N 1
ATOM 2735 C CA . GLY A 1 345 ? -5.098 17.484 19.376 1.00 75.94 345 GLY A CA 1
ATOM 2736 C C . GLY A 1 345 ? -4.742 18.520 18.310 1.00 75.94 345 GLY A C 1
ATOM 2737 O O . GLY A 1 345 ? -5.435 19.531 18.207 1.00 75.94 345 GLY A O 1
ATOM 2738 N N . ASN A 1 346 ? -3.700 18.284 17.502 1.00 82.94 346 ASN A N 1
ATOM 2739 C CA . ASN A 1 346 ? -3.384 19.159 16.375 1.00 82.94 346 ASN A CA 1
ATOM 2740 C C . ASN A 1 346 ? -4.370 18.918 15.228 1.00 82.94 346 ASN A C 1
ATOM 2742 O O . ASN A 1 346 ? -4.774 17.785 14.954 1.00 82.94 346 ASN A O 1
ATOM 2746 N N . ASN A 1 347 ? -4.743 19.992 14.537 1.00 84.06 347 ASN A N 1
ATOM 2747 C CA . ASN A 1 347 ? -5.635 19.905 13.392 1.00 84.06 347 ASN A CA 1
ATOM 2748 C C . ASN A 1 347 ? -4.839 19.602 12.115 1.00 84.06 347 ASN A C 1
ATOM 2750 O O . ASN A 1 347 ? -3.959 20.372 11.747 1.00 84.06 347 ASN A O 1
ATOM 2754 N N . ILE A 1 348 ? -5.184 18.513 11.428 1.00 89.00 348 ILE A N 1
ATOM 2755 C CA . ILE A 1 348 ? -4.678 18.200 10.084 1.00 89.00 348 ILE A CA 1
ATOM 2756 C C . ILE A 1 348 ? -5.698 18.680 9.056 1.00 89.00 348 ILE A C 1
ATOM 2758 O O . ILE A 1 348 ? -6.901 18.469 9.239 1.00 89.00 348 ILE A O 1
ATOM 2762 N N . LYS A 1 349 ? -5.231 19.279 7.955 1.00 92.38 349 LYS A N 1
ATOM 2763 C CA . LYS A 1 349 ? -6.103 19.725 6.864 1.00 92.38 349 LYS A CA 1
ATOM 2764 C C . LYS A 1 349 ? -6.885 18.568 6.253 1.00 92.38 349 LYS A C 1
ATOM 2766 O O . LYS A 1 349 ? -6.379 17.456 6.101 1.00 92.38 349 LYS A O 1
ATOM 2771 N N . ASP A 1 350 ? -8.106 18.855 5.816 1.00 92.56 350 ASP A N 1
ATOM 2772 C CA . ASP A 1 350 ? -8.992 17.843 5.235 1.00 92.56 350 ASP A CA 1
ATOM 2773 C C . ASP A 1 350 ? -8.394 17.172 3.991 1.00 92.56 350 ASP A C 1
ATOM 2775 O O . ASP A 1 350 ? -8.589 15.975 3.792 1.00 92.56 350 ASP A O 1
ATOM 2779 N N . ASP A 1 351 ? -7.611 17.897 3.188 1.00 94.06 351 ASP A N 1
ATOM 2780 C CA . ASP A 1 351 ? -6.889 17.331 2.042 1.00 94.06 351 ASP A CA 1
ATOM 2781 C C . ASP A 1 351 ? -5.908 16.243 2.480 1.00 94.06 351 ASP A C 1
ATOM 2783 O O . ASP A 1 351 ? -5.981 15.117 1.988 1.00 94.06 351 ASP A O 1
ATOM 2787 N N . CYS A 1 352 ? -5.060 16.539 3.469 1.00 95.62 352 CYS A N 1
ATOM 2788 C CA . CYS A 1 352 ? -4.136 15.560 4.029 1.00 95.62 352 CYS A CA 1
ATOM 2789 C C . CYS A 1 352 ? -4.890 14.376 4.654 1.00 95.62 352 CYS A C 1
ATOM 2791 O O . CYS A 1 352 ? -4.570 13.222 4.375 1.00 95.62 352 CYS A O 1
ATOM 2793 N N . ARG A 1 353 ? -5.965 14.628 5.418 1.00 93.50 353 ARG A N 1
ATOM 2794 C CA . ARG A 1 353 ? -6.799 13.560 6.006 1.00 93.50 353 ARG A CA 1
ATOM 2795 C C . ARG A 1 353 ? -7.412 12.642 4.946 1.00 93.50 353 ARG A C 1
ATOM 2797 O O . ARG A 1 353 ? -7.516 11.438 5.179 1.00 93.50 353 ARG A O 1
ATOM 2804 N N . ARG A 1 354 ? -7.822 13.184 3.794 1.00 93.44 354 ARG A N 1
ATOM 2805 C CA . ARG A 1 354 ? -8.358 12.397 2.673 1.00 93.44 354 ARG A CA 1
ATOM 2806 C C . ARG A 1 354 ? -7.293 11.507 2.043 1.00 93.44 354 ARG A C 1
ATOM 2808 O O . ARG A 1 354 ? -7.591 10.344 1.779 1.00 93.44 354 ARG A O 1
ATOM 2815 N N . GLU A 1 355 ? -6.081 12.017 1.837 1.00 95.06 355 GLU A N 1
ATOM 2816 C CA . GLU A 1 355 ? -4.968 11.203 1.330 1.00 95.06 355 GLU A CA 1
ATOM 2817 C C . GLU A 1 355 ? -4.555 10.121 2.334 1.00 95.06 355 GLU A C 1
ATOM 2819 O O . GLU A 1 355 ? -4.395 8.961 1.951 1.00 95.06 355 GLU A O 1
ATOM 2824 N N . MET A 1 356 ? -4.500 10.452 3.631 1.00 95.38 356 MET A N 1
ATOM 2825 C CA . MET A 1 356 ? -4.268 9.469 4.694 1.00 95.38 356 MET A CA 1
ATOM 2826 C C . MET A 1 356 ? -5.313 8.350 4.651 1.00 95.38 356 MET A C 1
ATOM 2828 O O . MET A 1 356 ? -4.955 7.176 4.659 1.00 95.38 356 MET A O 1
ATOM 2832 N N . LEU A 1 357 ? -6.606 8.689 4.581 1.00 94.50 357 LEU A N 1
ATOM 2833 C CA . LEU A 1 357 ? -7.684 7.697 4.525 1.00 94.50 357 LEU A CA 1
ATOM 2834 C C . LEU A 1 357 ? -7.575 6.801 3.285 1.00 94.50 357 LEU A C 1
ATOM 2836 O O . LEU A 1 357 ? -7.752 5.589 3.388 1.00 94.50 357 LEU A O 1
ATOM 2840 N N . MET A 1 358 ? -7.251 7.380 2.129 1.00 93.94 358 MET A N 1
ATOM 2841 C CA . MET A 1 358 ? -7.042 6.633 0.890 1.00 93.94 358 MET A CA 1
ATOM 2842 C C . MET A 1 358 ? -5.908 5.607 1.037 1.00 93.94 358 MET A C 1
ATOM 2844 O O . MET A 1 358 ? -6.066 4.440 0.677 1.00 93.94 358 MET A O 1
ATOM 2848 N N . HIS A 1 359 ? -4.783 6.016 1.620 1.00 95.88 359 HIS A N 1
ATOM 2849 C CA . HIS A 1 359 ? -3.621 5.152 1.815 1.00 95.88 359 HIS A CA 1
ATOM 2850 C C . HIS A 1 359 ? -3.867 4.072 2.879 1.00 95.88 359 HIS A C 1
ATOM 2852 O O . HIS A 1 359 ? -3.446 2.927 2.706 1.00 95.88 359 HIS A O 1
ATOM 2858 N N . ARG A 1 360 ? -4.620 4.388 3.939 1.00 95.56 360 ARG A N 1
ATOM 2859 C CA . ARG A 1 360 ? -5.097 3.403 4.924 1.00 95.56 360 ARG A CA 1
ATOM 2860 C C . ARG A 1 360 ? -5.995 2.353 4.275 1.00 95.56 360 ARG A C 1
ATOM 2862 O O . ARG A 1 360 ? -5.753 1.160 4.439 1.00 95.56 360 ARG A O 1
ATOM 2869 N N . ARG A 1 361 ? -6.955 2.791 3.452 1.00 93.94 361 ARG A N 1
ATOM 2870 C CA . ARG A 1 361 ? -7.829 1.901 2.674 1.00 93.94 361 ARG A CA 1
ATOM 2871 C C . ARG A 1 361 ? -7.026 1.000 1.743 1.00 93.94 361 ARG A C 1
ATOM 2873 O O . ARG A 1 361 ? -7.295 -0.196 1.682 1.00 93.94 361 ARG A O 1
ATOM 2880 N N . MET A 1 362 ? -6.016 1.536 1.058 1.00 92.88 362 MET A N 1
ATOM 2881 C CA . MET A 1 362 ? -5.109 0.751 0.215 1.00 92.88 362 MET A CA 1
ATOM 2882 C C . MET A 1 362 ? -4.405 -0.363 1.007 1.00 92.88 362 MET A C 1
ATOM 2884 O O . MET A 1 362 ? -4.436 -1.517 0.578 1.00 92.88 362 MET A O 1
ATOM 2888 N N . LEU A 1 363 ? -3.808 -0.030 2.158 1.00 94.62 363 LEU A N 1
ATOM 2889 C CA . LEU A 1 363 ? -3.095 -0.982 3.021 1.00 94.62 363 LEU A CA 1
ATOM 2890 C C . LEU A 1 363 ? -4.013 -2.084 3.569 1.00 94.62 363 LEU A C 1
ATOM 2892 O O . LEU A 1 363 ? -3.602 -3.242 3.641 1.00 94.62 363 LEU A O 1
ATOM 2896 N N . MET A 1 364 ? -5.255 -1.739 3.917 1.00 93.44 364 MET A N 1
ATOM 2897 C CA . MET A 1 364 ? -6.243 -2.699 4.415 1.00 93.44 364 MET A CA 1
ATOM 2898 C C . MET A 1 364 ? -6.841 -3.569 3.303 1.00 93.44 364 MET A C 1
ATOM 2900 O O . MET A 1 364 ? -7.256 -4.695 3.553 1.00 93.44 364 MET A O 1
ATOM 2904 N N . SER A 1 365 ? -6.864 -3.075 2.061 1.00 89.56 365 SER A N 1
ATOM 2905 C CA . SER A 1 365 ? -7.465 -3.782 0.922 1.00 89.56 365 SER A CA 1
ATOM 2906 C C . SER A 1 365 ? -6.551 -4.830 0.296 1.00 89.56 365 SER A C 1
ATOM 2908 O O . SER A 1 365 ? -7.045 -5.849 -0.188 1.00 89.56 365 SER A O 1
ATOM 2910 N N . ASP A 1 366 ? -5.238 -4.580 0.249 1.00 88.25 366 ASP A N 1
ATOM 2911 C CA . ASP A 1 366 ? -4.272 -5.467 -0.404 1.00 88.25 366 ASP A CA 1
ATOM 2912 C C . ASP A 1 366 ? -3.103 -5.829 0.514 1.00 88.25 366 ASP A C 1
ATOM 2914 O O . ASP A 1 366 ? -2.107 -5.113 0.601 1.00 88.25 366 ASP A O 1
ATOM 2918 N N . TYR A 1 367 ? -3.163 -7.013 1.123 1.00 90.06 367 TYR A N 1
ATOM 2919 C CA . TYR A 1 367 ? -2.059 -7.525 1.937 1.00 90.06 367 TYR A CA 1
ATOM 2920 C C . TYR A 1 367 ? -0.734 -7.608 1.164 1.00 90.06 367 TYR A C 1
ATOM 2922 O O . TYR A 1 367 ? 0.338 -7.496 1.758 1.00 90.06 367 TYR A O 1
ATOM 2930 N N . ALA A 1 368 ? -0.786 -7.806 -0.159 1.00 87.94 368 ALA A N 1
ATOM 2931 C CA . ALA A 1 368 ? 0.399 -8.043 -0.964 1.00 87.94 368 ALA A CA 1
ATOM 2932 C C . ALA A 1 368 ? 1.213 -6.765 -1.211 1.00 87.94 368 ALA A C 1
ATOM 2934 O O . ALA A 1 368 ? 2.359 -6.871 -1.656 1.00 87.94 368 ALA A O 1
ATOM 2935 N N . VAL A 1 369 ? 0.659 -5.572 -0.943 1.00 90.38 369 VAL A N 1
ATOM 2936 C CA . VAL A 1 369 ? 1.430 -4.316 -0.984 1.00 90.38 369 VAL A CA 1
ATOM 2937 C C . VAL A 1 369 ? 2.288 -4.111 0.263 1.00 90.38 369 VAL A C 1
ATOM 2939 O O . VAL A 1 369 ? 3.168 -3.260 0.231 1.00 90.38 369 VAL A O 1
ATOM 2942 N N . SER A 1 370 ? 2.072 -4.903 1.320 1.00 90.19 370 SER A N 1
ATOM 2943 C CA . SER A 1 370 ? 2.777 -4.826 2.604 1.00 90.19 370 SER A CA 1
ATOM 2944 C C . SER A 1 370 ? 3.855 -5.918 2.689 1.00 90.19 370 SER A C 1
ATOM 2946 O O . SER A 1 370 ? 3.530 -7.063 3.018 1.00 90.19 370 SER A O 1
ATOM 2948 N N . PRO A 1 371 ? 5.144 -5.614 2.423 1.00 85.94 371 PRO A N 1
ATOM 2949 C CA . PRO A 1 371 ? 6.200 -6.630 2.358 1.00 85.94 371 PRO A CA 1
ATOM 2950 C C . PRO A 1 371 ? 6.369 -7.395 3.674 1.00 85.94 371 PRO A C 1
ATOM 2952 O O . PRO A 1 371 ? 6.528 -8.611 3.662 1.00 85.94 371 PRO A O 1
ATOM 2955 N N . GLU A 1 372 ? 6.242 -6.694 4.803 1.00 88.31 372 GLU A N 1
ATOM 2956 C CA . GLU A 1 372 ? 6.321 -7.270 6.149 1.00 88.31 372 GLU A CA 1
ATOM 2957 C C . GLU A 1 372 ? 5.250 -8.339 6.386 1.00 88.31 372 GLU A C 1
ATOM 2959 O O . GLU A 1 372 ? 5.558 -9.419 6.880 1.00 88.31 372 GLU A O 1
ATOM 2964 N N . ILE A 1 373 ? 4.006 -8.084 5.965 1.00 92.88 373 ILE A N 1
ATOM 2965 C CA . ILE A 1 373 ? 2.906 -9.050 6.081 1.00 92.88 373 ILE A CA 1
ATOM 2966 C C . ILE A 1 373 ? 3.186 -10.269 5.199 1.00 92.88 373 ILE A C 1
ATOM 2968 O O . ILE A 1 373 ? 3.091 -11.401 5.662 1.00 92.88 373 ILE A O 1
ATOM 2972 N N . VAL A 1 374 ? 3.585 -10.063 3.941 1.00 90.12 374 VAL A N 1
ATOM 2973 C CA . VAL A 1 374 ? 3.886 -11.168 3.014 1.00 90.12 374 VAL A CA 1
ATOM 2974 C C . VAL A 1 374 ? 5.045 -12.035 3.518 1.00 90.12 374 VAL A C 1
ATOM 2976 O O . VAL A 1 374 ? 4.992 -13.259 3.396 1.00 90.12 374 VAL A O 1
ATOM 2979 N N . ALA A 1 375 ? 6.084 -11.418 4.082 1.00 90.94 375 ALA A N 1
ATOM 2980 C CA . ALA A 1 375 ? 7.268 -12.119 4.562 1.00 90.94 375 ALA A CA 1
ATOM 2981 C C . ALA A 1 375 ? 7.028 -12.827 5.904 1.00 90.94 375 ALA A C 1
ATOM 2983 O O . ALA A 1 375 ? 7.349 -14.008 6.037 1.00 90.94 375 ALA A O 1
ATOM 2984 N N . LYS A 1 376 ? 6.454 -12.125 6.890 1.00 95.38 376 LYS A N 1
ATOM 2985 C CA . LYS A 1 376 ? 6.347 -12.604 8.278 1.00 95.38 376 LYS A CA 1
ATOM 2986 C C . LYS A 1 376 ? 5.096 -13.433 8.559 1.00 95.38 376 LYS A C 1
ATOM 2988 O O . LYS A 1 376 ? 5.120 -14.193 9.515 1.00 95.38 376 LYS A O 1
ATOM 2993 N N . CYS A 1 377 ? 4.047 -13.326 7.739 1.00 95.44 377 CYS A N 1
ATOM 2994 C CA . CYS A 1 377 ? 2.793 -14.075 7.914 1.00 95.44 377 CYS A CA 1
ATOM 2995 C C . CYS A 1 377 ? 2.618 -15.244 6.936 1.00 95.44 377 CYS A C 1
ATOM 2997 O O . CYS A 1 377 ? 1.515 -15.767 6.775 1.00 95.44 377 CYS A O 1
ATOM 2999 N N . LYS A 1 378 ? 3.678 -15.654 6.225 1.00 93.25 378 LYS A N 1
ATOM 3000 C CA . LYS A 1 378 ? 3.585 -16.707 5.201 1.00 93.25 378 LYS A CA 1
ATOM 3001 C C . LYS A 1 378 ? 3.045 -18.027 5.767 1.00 93.25 378 LYS A C 1
ATOM 3003 O O . LYS A 1 378 ? 2.255 -18.689 5.099 1.00 93.25 378 LYS A O 1
ATOM 3008 N N . THR A 1 379 ? 3.470 -18.408 6.969 1.00 93.75 379 THR A N 1
ATOM 3009 C CA . THR A 1 379 ? 3.043 -19.652 7.624 1.00 93.75 379 THR A CA 1
ATOM 3010 C C . THR A 1 379 ? 1.549 -19.620 7.926 1.00 93.75 379 THR A C 1
ATOM 3012 O O . THR A 1 379 ? 0.824 -20.534 7.541 1.00 93.75 379 THR A O 1
ATOM 3015 N N . GLU A 1 380 ? 1.074 -18.529 8.521 1.00 95.31 380 GLU A N 1
ATOM 3016 C CA . GLU A 1 380 ? -0.324 -18.327 8.888 1.00 95.31 380 GLU A CA 1
ATOM 3017 C C . GLU A 1 380 ? -1.220 -18.279 7.652 1.00 95.31 380 GLU A C 1
ATOM 3019 O O . GLU A 1 380 ? -2.287 -18.889 7.634 1.00 95.31 380 GLU A O 1
ATOM 3024 N N . MET A 1 381 ? -0.765 -17.620 6.581 1.00 92.88 381 MET A N 1
ATOM 3025 C CA . MET A 1 381 ? -1.493 -17.588 5.312 1.00 92.88 381 MET A CA 1
ATOM 3026 C C . MET A 1 381 ? -1.701 -18.992 4.734 1.00 92.88 381 MET A C 1
ATOM 3028 O O . MET A 1 381 ? -2.776 -19.290 4.221 1.00 92.88 381 MET A O 1
ATOM 3032 N N . VAL A 1 382 ? -0.689 -19.859 4.817 1.00 92.00 382 VAL A N 1
ATOM 3033 C CA . VAL A 1 382 ? -0.768 -21.234 4.302 1.00 92.00 382 VAL A CA 1
ATOM 3034 C C . VAL A 1 382 ? -1.610 -22.127 5.211 1.00 92.00 382 VAL A C 1
ATOM 3036 O O . VAL A 1 382 ? -2.372 -22.943 4.702 1.00 92.00 382 VAL A O 1
ATOM 3039 N N . GLN A 1 383 ? -1.477 -21.997 6.531 1.00 93.00 383 GLN A N 1
ATOM 3040 C CA . GLN A 1 383 ? -2.121 -22.897 7.492 1.00 93.00 383 GLN A CA 1
ATOM 3041 C C . GLN A 1 383 ? -3.572 -22.508 7.790 1.00 93.00 383 GLN A C 1
ATOM 3043 O O . GLN A 1 383 ? -4.447 -23.369 7.769 1.00 93.00 383 GLN A O 1
ATOM 3048 N N . HIS A 1 384 ? -3.839 -21.221 8.016 1.00 93.81 384 HIS A N 1
ATOM 3049 C CA . HIS A 1 384 ? -5.141 -20.730 8.480 1.00 93.81 384 HIS A CA 1
ATOM 3050 C C . HIS A 1 384 ? -5.961 -20.059 7.369 1.00 93.81 384 HIS A C 1
ATOM 3052 O O . HIS A 1 384 ? -7.185 -20.019 7.447 1.00 93.81 384 HIS A O 1
ATOM 3058 N N . CYS A 1 385 ? -5.308 -19.581 6.302 1.00 91.88 385 CYS A N 1
ATOM 3059 C CA . CYS A 1 385 ? -5.954 -18.878 5.185 1.00 91.88 385 CYS A CA 1
ATOM 3060 C C . CYS A 1 385 ? -5.736 -19.573 3.830 1.00 91.88 385 CYS A C 1
ATOM 3062 O O . CYS A 1 385 ? -5.715 -18.918 2.784 1.00 91.88 385 CYS A O 1
ATOM 3064 N N . SER A 1 386 ? -5.575 -20.901 3.837 1.00 87.88 386 SER A N 1
ATOM 3065 C CA . SER A 1 386 ? -5.166 -21.706 2.676 1.00 87.88 386 SER A CA 1
ATOM 3066 C C . SER A 1 386 ? -6.029 -21.477 1.430 1.00 87.88 386 SER A C 1
ATOM 3068 O O . SER A 1 386 ? -5.493 -21.322 0.331 1.00 87.88 386 SER A O 1
ATOM 3070 N N . SER A 1 387 ? -7.352 -21.376 1.597 1.00 85.50 387 SER A N 1
ATOM 3071 C CA . SER A 1 387 ? -8.305 -21.142 0.505 1.00 85.50 387 SER A CA 1
ATOM 3072 C C . SER A 1 387 ? -8.069 -19.811 -0.209 1.00 85.50 387 SER A C 1
ATOM 3074 O O . SER A 1 387 ? -8.183 -19.743 -1.432 1.00 85.50 387 SER A O 1
ATOM 3076 N N . LEU A 1 388 ? -7.698 -18.765 0.533 1.00 84.19 388 LEU A N 1
ATOM 3077 C CA . LEU A 1 388 ? -7.367 -17.446 -0.005 1.00 84.19 388 LEU A CA 1
ATOM 3078 C C . LEU A 1 388 ? -5.939 -17.415 -0.561 1.00 84.19 388 LEU A C 1
ATOM 3080 O O . LEU A 1 388 ? -5.690 -16.782 -1.584 1.00 84.19 388 LEU A O 1
ATOM 3084 N N . TYR A 1 389 ? -5.004 -18.120 0.081 1.00 82.50 389 TYR A N 1
ATOM 3085 C CA . TYR A 1 389 ? -3.609 -18.185 -0.354 1.00 82.50 389 TYR A CA 1
ATOM 3086 C C . TYR A 1 389 ? -3.462 -18.879 -1.716 1.00 82.50 389 TYR A C 1
ATOM 3088 O O . TYR A 1 389 ? -2.740 -18.395 -2.588 1.00 82.50 389 TYR A O 1
ATOM 3096 N N . GLN A 1 390 ? -4.200 -19.972 -1.939 1.00 78.44 390 GLN A N 1
ATOM 3097 C CA . GLN A 1 390 ? -4.201 -20.714 -3.206 1.00 78.44 390 GLN A CA 1
ATOM 3098 C C . GLN A 1 390 ? -4.765 -19.906 -4.382 1.00 78.44 390 GLN A C 1
ATOM 3100 O O . GLN A 1 390 ? -4.335 -20.100 -5.517 1.00 78.44 390 GLN A O 1
ATOM 3105 N N . GLN A 1 391 ? -5.670 -18.957 -4.126 1.00 72.25 391 GLN A N 1
ATOM 3106 C CA . GLN A 1 391 ? -6.216 -18.064 -5.156 1.00 72.25 391 GLN A CA 1
ATOM 3107 C C . GLN A 1 391 ? -5.176 -17.044 -5.677 1.00 72.25 391 GLN A C 1
ATOM 3109 O O . GLN A 1 391 ? -5.438 -16.324 -6.640 1.00 72.25 391 GLN A O 1
ATOM 3114 N N . GLY A 1 392 ? -3.971 -16.978 -5.091 1.00 62.22 392 GLY A N 1
ATOM 3115 C CA . GLY A 1 392 ? -2.816 -16.256 -5.641 1.00 62.22 392 GLY A CA 1
ATOM 3116 C C . GLY A 1 392 ? -2.866 -14.739 -5.437 1.00 62.22 392 GLY A C 1
ATOM 3117 O O . GLY A 1 392 ? -3.321 -14.288 -4.390 1.00 62.22 392 GLY A O 1
ATOM 3118 N N . ALA A 1 393 ? -2.429 -13.942 -6.429 1.00 54.31 393 ALA A N 1
ATOM 3119 C CA . ALA A 1 393 ? -2.466 -12.460 -6.449 1.00 54.31 393 ALA A CA 1
ATOM 3120 C C . ALA A 1 393 ? -3.577 -11.840 -7.352 1.00 54.31 393 ALA A C 1
ATOM 3122 O O . ALA A 1 393 ? -3.796 -10.631 -7.317 1.00 54.31 393 ALA A O 1
ATOM 3123 N N . SER A 1 394 ? -4.313 -12.653 -8.123 1.00 51.69 394 SER A N 1
ATOM 3124 C CA . SER A 1 394 ? -5.354 -12.223 -9.080 1.00 51.69 394 SER A CA 1
ATOM 3125 C C . SER A 1 394 ? -6.785 -12.397 -8.537 1.00 51.69 394 SER A C 1
ATOM 3127 O O . SER A 1 394 ? -7.109 -13.458 -8.010 1.00 51.69 394 SER A O 1
ATOM 3129 N N . GLY A 1 395 ? -7.632 -11.354 -8.566 1.00 52.09 395 GLY A N 1
ATOM 3130 C CA . GLY A 1 395 ? -9.050 -11.425 -8.151 1.00 52.09 395 GLY A CA 1
ATOM 3131 C C . GLY A 1 395 ? -9.757 -10.065 -7.950 1.00 52.09 395 GLY A C 1
ATOM 3132 O O . GLY A 1 395 ? -9.084 -9.039 -7.866 1.00 52.09 395 GLY A O 1
ATOM 3133 N N . THR A 1 396 ? -11.097 -10.065 -7.901 1.00 56.56 396 THR A N 1
ATOM 3134 C CA . THR A 1 396 ? -12.010 -8.905 -7.710 1.00 56.56 396 THR A CA 1
ATOM 3135 C C . THR A 1 396 ? -12.065 -8.395 -6.259 1.00 56.56 396 THR A C 1
ATOM 3137 O O . THR A 1 396 ? -11.462 -9.000 -5.369 1.00 56.56 396 THR A O 1
ATOM 3140 N N . VAL A 1 397 ? -12.820 -7.316 -5.981 1.00 52.06 397 VAL A N 1
ATOM 3141 C CA . VAL A 1 397 ? -13.115 -6.861 -4.599 1.00 52.06 397 VAL A CA 1
ATOM 3142 C C . VAL A 1 397 ? -13.726 -8.007 -3.796 1.00 52.06 397 VAL A C 1
ATOM 3144 O O . VAL A 1 397 ? -13.238 -8.293 -2.703 1.00 52.06 397 VAL A O 1
ATOM 3147 N N . GLU A 1 398 ? -14.718 -8.722 -4.347 1.00 49.34 398 GLU A N 1
ATOM 3148 C CA . GLU A 1 398 ? -15.332 -9.859 -3.648 1.00 49.34 398 GLU A CA 1
ATOM 3149 C C . GLU A 1 398 ? -14.369 -11.034 -3.471 1.00 49.34 398 GLU A C 1
ATOM 3151 O O . GLU A 1 398 ? -14.607 -11.883 -2.626 1.00 49.34 398 GLU A O 1
ATOM 3156 N N . GLN A 1 399 ? -13.276 -11.104 -4.229 1.00 53.97 399 GLN A N 1
ATOM 3157 C CA . GLN A 1 399 ? -12.287 -12.176 -4.102 1.00 53.97 399 GLN A CA 1
ATOM 3158 C C . GLN A 1 399 ? -11.104 -11.779 -3.204 1.00 53.97 399 GLN A C 1
ATOM 3160 O O . GLN A 1 399 ? -10.438 -12.659 -2.661 1.00 53.97 399 GLN A O 1
ATOM 3165 N N . ARG A 1 400 ? -10.823 -10.478 -3.013 1.00 65.69 400 ARG A N 1
ATOM 3166 C CA . ARG A 1 400 ? -9.581 -10.017 -2.359 1.00 65.69 400 ARG A CA 1
ATOM 3167 C C . ARG A 1 400 ? -9.684 -8.866 -1.387 1.00 65.69 400 ARG A C 1
ATOM 3169 O O . ARG A 1 400 ? -8.879 -8.864 -0.463 1.00 65.69 400 ARG A O 1
ATOM 3176 N N . GLY A 1 401 ? -10.590 -7.910 -1.589 1.00 68.44 401 GLY A N 1
ATOM 3177 C CA . GLY A 1 401 ? -10.578 -6.615 -0.899 1.00 68.44 401 GLY A CA 1
ATOM 3178 C C . GLY A 1 401 ? -10.594 -6.775 0.619 1.00 68.44 401 GLY A C 1
ATOM 3179 O O . GLY A 1 401 ? -11.651 -6.969 1.198 1.00 68.44 401 GLY A O 1
ATOM 3180 N N . GLY A 1 402 ? -9.418 -6.774 1.248 1.00 84.00 402 GLY A N 1
ATOM 3181 C CA . GLY A 1 402 ? -9.222 -6.996 2.682 1.00 84.00 402 GLY A CA 1
ATOM 3182 C C . GLY A 1 402 ? -9.417 -8.425 3.200 1.00 84.00 402 GLY A C 1
ATOM 3183 O O . GLY A 1 402 ? -9.115 -8.682 4.362 1.00 84.00 402 GLY A O 1
ATOM 3184 N N . ARG A 1 403 ? -9.834 -9.399 2.377 1.00 89.38 403 ARG A N 1
ATOM 3185 C CA . ARG A 1 403 ? -10.173 -10.761 2.852 1.00 89.38 403 ARG A CA 1
ATOM 3186 C C . ARG A 1 403 ? -9.012 -11.491 3.513 1.00 89.38 403 ARG A C 1
ATOM 3188 O O . ARG A 1 403 ? -9.197 -12.118 4.551 1.00 89.38 403 ARG A O 1
ATOM 3195 N N . MET A 1 404 ? -7.820 -11.412 2.921 1.00 91.38 404 MET A N 1
ATOM 3196 C CA . MET A 1 404 ? -6.630 -12.030 3.511 1.00 91.38 404 MET A CA 1
ATOM 3197 C C . MET A 1 404 ? -6.269 -11.368 4.842 1.00 91.38 404 MET A C 1
ATOM 3199 O O . MET A 1 404 ? -5.949 -12.069 5.796 1.00 91.38 404 MET A O 1
ATOM 3203 N N . ILE A 1 405 ? -6.359 -10.035 4.926 1.00 94.56 405 ILE A N 1
ATOM 3204 C CA . ILE A 1 405 ? -6.090 -9.314 6.173 1.00 94.56 405 ILE A CA 1
ATOM 3205 C C . ILE A 1 405 ? -7.086 -9.743 7.246 1.00 94.56 405 ILE A C 1
ATOM 3207 O O . ILE A 1 405 ? -6.658 -10.186 8.302 1.00 94.56 405 ILE A O 1
ATOM 3211 N N . HIS A 1 406 ? -8.385 -9.730 6.960 1.00 95.00 406 HIS A N 1
ATOM 3212 C CA . HIS A 1 406 ? -9.407 -10.187 7.903 1.00 95.00 406 HIS A CA 1
ATOM 3213 C C . HIS A 1 406 ? -9.271 -11.662 8.299 1.00 95.00 406 HIS A C 1
ATOM 3215 O O . HIS A 1 406 ? -9.468 -12.005 9.462 1.00 95.00 406 HIS A O 1
ATOM 3221 N N . CYS A 1 407 ? -8.851 -12.535 7.379 1.00 94.81 407 CYS A N 1
ATOM 3222 C CA . CYS A 1 407 ? -8.513 -13.913 7.729 1.00 94.81 407 CYS A CA 1
ATOM 3223 C C . CYS A 1 407 ? -7.359 -13.973 8.744 1.00 94.81 407 CYS A C 1
ATOM 3225 O O . CYS A 1 407 ? -7.467 -14.681 9.743 1.00 94.81 407 CYS A O 1
ATOM 3227 N N . LEU A 1 408 ? -6.296 -13.183 8.542 1.00 95.75 408 LEU A N 1
ATOM 3228 C CA . LEU A 1 408 ? -5.195 -13.065 9.503 1.00 95.75 408 LEU A CA 1
ATOM 3229 C C . LEU A 1 408 ? -5.648 -12.448 10.835 1.00 95.75 408 LEU A C 1
ATOM 3231 O O . LEU A 1 408 ? -5.203 -12.913 11.879 1.00 95.75 408 LEU A O 1
ATOM 3235 N N . LEU A 1 409 ? -6.545 -11.451 10.825 1.00 96.06 409 LEU A N 1
ATOM 3236 C CA . LEU A 1 409 ? -7.119 -10.869 12.046 1.00 96.06 409 LEU A CA 1
ATOM 3237 C C . LEU A 1 409 ? -7.903 -11.918 12.844 1.00 96.06 409 LEU A C 1
ATOM 3239 O O . LEU A 1 409 ? -7.729 -12.039 14.055 1.00 96.06 409 LEU A O 1
ATOM 3243 N N . ASN A 1 410 ? -8.735 -12.709 12.168 1.00 94.69 410 ASN A N 1
ATOM 3244 C CA . ASN A 1 410 ? -9.509 -13.766 12.808 1.00 94.69 410 ASN A CA 1
ATOM 3245 C C . ASN A 1 410 ? -8.621 -14.905 13.318 1.00 94.69 410 ASN A C 1
ATOM 3247 O O . ASN A 1 410 ? -8.841 -15.398 14.423 1.00 94.69 410 ASN A O 1
ATOM 3251 N N . ALA A 1 411 ? -7.605 -15.300 12.545 1.00 94.94 411 ALA A N 1
ATOM 3252 C CA . ALA A 1 411 ? -6.626 -16.293 12.970 1.00 94.94 411 ALA A CA 1
ATOM 3253 C C . ALA A 1 411 ? -5.853 -15.803 14.206 1.00 94.94 411 ALA A C 1
ATOM 3255 O O . ALA A 1 411 ? -5.749 -16.533 15.181 1.00 94.94 411 ALA A O 1
ATOM 3256 N N . ALA A 1 412 ? -5.420 -14.540 14.235 1.00 93.88 412 ALA A N 1
ATOM 3257 C CA . ALA A 1 412 ? -4.763 -13.939 15.400 1.00 93.88 412 ALA A CA 1
ATOM 3258 C C . ALA A 1 412 ? -5.659 -13.860 16.653 1.00 93.88 412 ALA A C 1
ATOM 3260 O O . ALA A 1 412 ? -5.141 -13.747 17.765 1.00 93.88 412 ALA A O 1
ATOM 3261 N N . ARG A 1 413 ? -6.988 -13.890 16.478 1.00 90.31 413 ARG A N 1
ATOM 3262 C CA . ARG A 1 413 ? -7.972 -13.950 17.568 1.00 90.31 413 ARG A CA 1
ATOM 3263 C C . ARG A 1 413 ? -8.195 -15.375 18.079 1.00 90.31 413 ARG A C 1
ATOM 3265 O O . ARG A 1 413 ? -8.337 -15.564 19.278 1.00 90.31 413 ARG A O 1
ATOM 3272 N N . LYS A 1 414 ? -8.300 -16.360 17.182 1.00 88.38 414 LYS A N 1
ATOM 3273 C CA . LYS A 1 414 ? -8.760 -17.721 17.523 1.00 88.38 414 LYS A CA 1
ATOM 3274 C C . LYS A 1 414 ? -7.630 -18.730 17.723 1.00 88.38 414 LYS A C 1
ATOM 3276 O O . LYS A 1 414 ? -7.791 -19.686 18.477 1.00 88.38 414 LYS A O 1
ATOM 3281 N N . GLU A 1 415 ? -6.509 -18.551 17.034 1.00 88.38 415 GLU A N 1
ATOM 3282 C CA . GLU A 1 415 ? -5.460 -19.561 16.933 1.00 88.38 415 GLU A CA 1
ATOM 3283 C C . GLU A 1 415 ? -4.373 -19.332 17.983 1.00 88.38 415 GLU A C 1
ATOM 3285 O O . GLU A 1 415 ? -3.645 -18.340 17.953 1.00 88.38 415 GLU A O 1
ATOM 3290 N N . LYS A 1 416 ? -4.194 -20.303 18.884 1.00 82.12 416 LYS A N 1
ATOM 3291 C CA . LYS A 1 416 ? -3.133 -20.259 19.906 1.00 82.12 416 LYS A CA 1
ATOM 3292 C C . LYS A 1 416 ? -1.721 -20.368 19.314 1.00 82.12 416 LYS A C 1
ATOM 3294 O O . LYS A 1 416 ? -0.754 -19.971 19.953 1.00 82.12 416 LYS A O 1
ATOM 3299 N N . THR A 1 417 ? -1.590 -20.922 18.107 1.00 86.94 417 THR A N 1
ATOM 3300 C CA . THR A 1 417 ? -0.307 -21.176 17.428 1.00 86.94 417 THR A CA 1
ATOM 3301 C C . THR A 1 417 ? 0.134 -20.045 16.496 1.00 86.94 417 THR A C 1
ATOM 3303 O O . THR A 1 417 ? 1.078 -20.224 15.728 1.00 86.94 417 THR A O 1
ATOM 3306 N N . PHE A 1 418 ? -0.534 -18.890 16.532 1.00 93.44 418 PHE A N 1
ATOM 3307 C CA . PHE A 1 418 ? -0.213 -17.753 15.673 1.00 93.44 418 PHE A CA 1
ATOM 3308 C C . PHE A 1 418 ? 1.177 -17.182 15.998 1.00 93.44 418 PHE A C 1
ATOM 3310 O O . PHE A 1 418 ? 1.480 -16.902 17.162 1.00 93.44 418 PHE A O 1
ATOM 3317 N N . SER A 1 419 ? 2.049 -16.992 14.999 1.00 95.12 419 SER A N 1
ATOM 3318 C CA . SER A 1 419 ? 3.428 -16.593 15.295 1.00 95.12 419 SER A CA 1
ATOM 3319 C C . SER A 1 419 ? 3.525 -15.159 15.842 1.00 95.12 419 SER A C 1
ATOM 3321 O O . SER A 1 419 ? 2.858 -14.242 15.343 1.00 95.12 419 SER A O 1
ATOM 3323 N N . PRO A 1 420 ? 4.434 -14.899 16.805 1.00 93.19 420 PRO A N 1
ATOM 3324 C CA . PRO A 1 420 ? 4.677 -13.545 17.309 1.00 93.19 420 PRO A CA 1
ATOM 3325 C C . PRO A 1 420 ? 5.153 -12.563 16.227 1.00 93.19 420 PRO A C 1
ATOM 3327 O O . PRO A 1 420 ? 4.828 -11.373 16.267 1.00 93.19 420 PRO A O 1
ATOM 3330 N N . ALA A 1 421 ? 5.910 -13.054 15.239 1.00 94.25 421 ALA A N 1
ATOM 3331 C CA . ALA A 1 421 ? 6.411 -12.246 14.130 1.00 94.25 421 ALA A CA 1
ATOM 3332 C C . ALA A 1 421 ? 5.274 -11.753 13.219 1.00 94.25 421 ALA A C 1
ATOM 3334 O O . ALA A 1 421 ? 5.216 -10.560 12.889 1.00 94.25 421 ALA A O 1
ATOM 3335 N N . CYS A 1 422 ? 4.338 -12.638 12.858 1.00 96.12 422 CYS A N 1
ATOM 3336 C CA . CYS A 1 422 ? 3.154 -12.235 12.113 1.00 96.12 422 CYS A CA 1
ATOM 3337 C C . CYS A 1 422 ? 2.257 -11.322 12.958 1.00 96.12 422 CYS A C 1
ATOM 3339 O O . CYS A 1 422 ? 1.821 -10.280 12.469 1.00 96.12 422 CYS A O 1
ATOM 3341 N N . LEU A 1 423 ? 2.053 -11.641 14.243 1.00 93.31 423 LEU A N 1
ATOM 3342 C CA . LEU A 1 423 ? 1.192 -10.854 15.134 1.00 93.31 423 LEU A CA 1
ATOM 3343 C C . LEU A 1 423 ? 1.670 -9.410 15.243 1.00 93.31 423 LEU A C 1
ATOM 3345 O O . LEU A 1 423 ? 0.868 -8.485 15.158 1.00 93.31 423 LEU A O 1
ATOM 3349 N N . THR A 1 424 ? 2.980 -9.215 15.384 1.00 92.12 424 THR A N 1
ATOM 3350 C CA . THR A 1 424 ? 3.592 -7.883 15.416 1.00 92.12 424 THR A CA 1
ATOM 3351 C C . THR A 1 424 ? 3.328 -7.132 14.111 1.00 92.12 424 THR A C 1
ATOM 3353 O O . THR A 1 424 ? 2.902 -5.983 14.143 1.00 92.12 424 THR A O 1
ATOM 3356 N N . SER A 1 425 ? 3.490 -7.794 12.963 1.00 93.31 425 SER A N 1
ATOM 3357 C CA . SER A 1 425 ? 3.266 -7.185 11.642 1.00 93.31 425 SER A CA 1
ATOM 3358 C C . SER A 1 425 ? 1.803 -6.790 11.427 1.00 93.31 425 SER A C 1
ATOM 3360 O O . SER A 1 425 ? 1.522 -5.689 10.952 1.00 93.31 425 SER A O 1
ATOM 3362 N N . VAL A 1 426 ? 0.869 -7.659 11.825 1.00 95.25 426 VAL A N 1
ATOM 3363 C CA . VAL A 1 426 ? -0.574 -7.389 11.788 1.00 95.25 426 VAL A CA 1
ATOM 3364 C C . VAL A 1 426 ? -0.930 -6.241 12.733 1.00 95.25 426 VAL A C 1
ATOM 3366 O O . VAL A 1 426 ? -1.622 -5.320 12.315 1.00 95.25 426 VAL A O 1
ATOM 3369 N N . LYS A 1 427 ? -0.407 -6.223 13.967 1.00 92.12 427 LYS A N 1
ATOM 3370 C CA . LYS A 1 427 ? -0.602 -5.105 14.907 1.00 92.12 427 LYS A CA 1
ATOM 3371 C C . LYS A 1 427 ? -0.113 -3.784 14.313 1.00 92.12 427 LYS A C 1
ATOM 3373 O O . LYS A 1 427 ? -0.856 -2.810 14.323 1.00 92.12 427 LYS A O 1
ATOM 3378 N N . THR A 1 428 ? 1.095 -3.747 13.749 1.00 90.75 428 THR A N 1
ATOM 3379 C CA . THR A 1 428 ? 1.640 -2.547 13.096 1.00 90.75 428 THR A CA 1
ATOM 3380 C C . THR A 1 428 ? 0.749 -2.068 11.948 1.00 90.75 428 THR A C 1
ATOM 3382 O O . THR A 1 428 ? 0.491 -0.870 11.844 1.00 90.75 428 THR A O 1
ATOM 3385 N N . LEU A 1 429 ? 0.236 -2.987 11.121 1.00 93.62 429 LEU A N 1
ATOM 3386 C CA . LEU A 1 429 ? -0.709 -2.656 10.054 1.00 93.62 429 LEU A CA 1
ATOM 3387 C C . LEU A 1 429 ? -2.007 -2.060 10.615 1.00 93.62 429 LEU A C 1
ATOM 3389 O O . LEU A 1 429 ? -2.419 -0.993 10.168 1.00 93.62 429 LEU A O 1
ATOM 3393 N N . VAL A 1 430 ? -2.631 -2.715 11.599 1.00 94.19 430 VAL A N 1
ATOM 3394 C CA . VAL A 1 430 ? -3.905 -2.267 12.184 1.00 94.19 430 VAL A CA 1
ATOM 3395 C C . VAL A 1 430 ? -3.753 -0.897 12.845 1.00 94.19 430 VAL A C 1
ATOM 3397 O O . VAL A 1 430 ? -4.628 -0.057 12.668 1.00 94.19 430 VAL A O 1
ATOM 3400 N N . VAL A 1 431 ? -2.638 -0.628 13.535 1.00 90.75 431 VAL A N 1
ATOM 3401 C CA . VAL A 1 431 ? -2.355 0.699 14.115 1.00 90.75 431 VAL A CA 1
ATOM 3402 C C . VAL A 1 431 ? -2.183 1.763 13.032 1.00 90.75 431 VAL A C 1
ATOM 3404 O O . VAL A 1 431 ? -2.681 2.864 13.203 1.00 90.75 431 VAL A O 1
ATOM 3407 N N . ALA A 1 432 ? -1.531 1.457 11.909 1.00 90.88 432 ALA A N 1
ATOM 3408 C CA . ALA A 1 432 ? -1.344 2.427 10.827 1.00 90.88 432 ALA A CA 1
ATOM 3409 C C . ALA A 1 432 ? -2.632 2.712 10.031 1.00 90.88 432 ALA A C 1
ATOM 3411 O O . ALA A 1 432 ? -2.864 3.839 9.580 1.00 90.88 432 ALA A O 1
ATOM 3412 N N . VAL A 1 433 ? -3.462 1.682 9.832 1.00 93.69 433 VAL A N 1
ATOM 3413 C CA . VAL A 1 433 ? -4.763 1.780 9.153 1.00 93.69 433 VAL A CA 1
ATOM 3414 C C . VAL A 1 433 ? -5.804 2.448 10.052 1.00 93.69 433 VAL A C 1
ATOM 3416 O O . VAL A 1 433 ? -6.625 3.213 9.553 1.00 93.69 433 VAL A O 1
ATOM 3419 N N . ASP A 1 434 ? -5.756 2.178 11.357 1.00 91.19 434 ASP A N 1
ATOM 3420 C CA . ASP A 1 434 ? -6.695 2.649 12.380 1.00 91.19 434 ASP A CA 1
ATOM 3421 C C . ASP A 1 434 ? -8.183 2.470 11.978 1.00 91.19 434 ASP A C 1
ATOM 3423 O O . ASP A 1 434 ? -8.971 3.425 11.996 1.00 91.19 434 ASP A O 1
ATOM 3427 N N . PRO A 1 435 ? -8.612 1.242 11.600 1.00 92.88 435 PRO A N 1
ATOM 3428 C CA . PRO A 1 435 ? -9.986 0.991 11.146 1.00 92.88 435 PRO A CA 1
ATOM 3429 C C . PRO A 1 435 ? -11.026 1.206 12.260 1.00 92.88 435 PRO A C 1
ATOM 3431 O O . PRO A 1 435 ? -12.197 1.469 11.990 1.00 92.88 435 PRO A O 1
ATOM 3434 N N . GLY A 1 436 ? -10.587 1.163 13.524 1.00 90.31 436 GLY A N 1
ATOM 3435 C CA . GLY A 1 436 ? -11.399 1.477 14.699 1.00 90.31 436 GLY A CA 1
ATOM 3436 C C . GLY A 1 436 ? -11.791 2.954 14.818 1.00 90.31 436 GLY A C 1
ATOM 3437 O O . GLY A 1 436 ? -12.792 3.290 15.456 1.00 90.31 436 GLY A O 1
ATOM 3438 N N . ASN A 1 437 ? -11.024 3.857 14.210 1.00 90.19 437 ASN A N 1
ATOM 3439 C CA . ASN A 1 437 ? -11.318 5.286 14.180 1.00 90.19 437 ASN A CA 1
ATOM 3440 C C . ASN A 1 437 ? -12.195 5.685 12.992 1.00 90.19 437 ASN A C 1
ATOM 3442 O O . ASN A 1 437 ? -13.096 6.513 13.132 1.00 90.19 437 ASN A O 1
ATOM 3446 N N . ASP A 1 438 ? -11.966 5.101 11.822 1.00 93.06 438 ASP A N 1
ATOM 3447 C CA . ASP A 1 438 ? -12.780 5.363 10.642 1.00 93.06 438 ASP A CA 1
ATOM 3448 C C . ASP A 1 438 ? -13.017 4.075 9.864 1.00 93.06 438 ASP A C 1
ATOM 3450 O O . ASP A 1 438 ? -12.124 3.573 9.187 1.00 93.06 438 ASP A O 1
ATOM 3454 N N . ILE A 1 439 ? -14.257 3.583 9.914 1.00 94.50 439 ILE A N 1
ATOM 3455 C CA . ILE A 1 439 ? -14.668 2.354 9.230 1.00 94.50 439 ILE A CA 1
ATOM 3456 C C . ILE A 1 439 ? -14.343 2.371 7.729 1.00 94.50 439 ILE A C 1
ATOM 3458 O O . ILE A 1 439 ? -14.100 1.328 7.143 1.00 94.50 439 ILE A O 1
ATOM 3462 N N . ARG A 1 440 ? -14.269 3.551 7.096 1.00 94.00 440 ARG A N 1
ATOM 3463 C CA . ARG A 1 440 ? -13.960 3.689 5.661 1.00 94.00 440 ARG A CA 1
ATOM 3464 C C . ARG A 1 440 ? -12.529 3.272 5.306 1.00 94.00 440 ARG A C 1
ATOM 3466 O O . ARG A 1 440 ? -12.244 3.027 4.129 1.00 94.00 440 ARG A O 1
ATOM 3473 N N . ALA A 1 441 ? -11.638 3.224 6.300 1.00 94.75 441 ALA A N 1
ATOM 3474 C CA . ALA A 1 441 ? -10.287 2.693 6.156 1.00 94.75 441 ALA A CA 1
ATOM 3475 C C . ALA A 1 441 ? -10.293 1.172 5.933 1.00 94.75 441 ALA A C 1
ATOM 3477 O O . ALA A 1 441 ? -9.329 0.639 5.394 1.00 94.75 441 ALA A O 1
ATOM 3478 N N . ASP A 1 442 ? -11.382 0.493 6.292 1.00 94.94 442 ASP A N 1
ATOM 3479 C CA . ASP A 1 442 ? -11.577 -0.935 6.104 1.00 94.94 442 ASP A CA 1
ATOM 3480 C C . ASP A 1 442 ? -12.760 -1.204 5.156 1.00 94.94 442 ASP A C 1
ATOM 3482 O O . ASP A 1 442 ? -13.918 -1.238 5.578 1.00 94.94 442 ASP A O 1
ATOM 3486 N N . PRO A 1 443 ? -12.500 -1.397 3.852 1.00 91.31 443 PRO A N 1
ATOM 3487 C CA . PRO A 1 443 ? -13.564 -1.597 2.879 1.00 91.31 443 PRO A CA 1
ATOM 3488 C C . PRO A 1 443 ? -14.360 -2.882 3.092 1.00 91.31 443 PRO A C 1
ATOM 3490 O O . PRO A 1 443 ? -15.530 -2.921 2.701 1.00 91.31 443 PRO A O 1
ATOM 3493 N N . LEU A 1 444 ? -13.750 -3.931 3.657 1.00 92.00 444 LEU A N 1
ATOM 3494 C CA . LEU A 1 444 ? -14.450 -5.195 3.862 1.00 92.00 444 LEU A CA 1
ATOM 3495 C C . LEU A 1 444 ? -15.417 -5.064 5.033 1.00 92.00 444 LEU A C 1
ATOM 3497 O O . LEU A 1 444 ? -16.588 -5.406 4.881 1.00 92.00 444 LEU A O 1
ATOM 3501 N N . LEU A 1 445 ? -14.960 -4.493 6.150 1.00 94.88 445 LEU A N 1
ATOM 3502 C CA . LEU A 1 445 ? -15.822 -4.167 7.284 1.00 94.88 445 LEU A CA 1
ATOM 3503 C C . LEU A 1 445 ? -16.929 -3.179 6.892 1.00 94.88 445 LEU A C 1
ATOM 3505 O O . LEU A 1 445 ? -18.094 -3.398 7.219 1.00 94.88 445 LEU A O 1
ATOM 3509 N N . GLU A 1 446 ? -16.593 -2.115 6.155 1.00 93.81 446 GLU A N 1
ATOM 3510 C CA . GLU A 1 446 ? -17.564 -1.119 5.687 1.00 93.81 446 GLU A CA 1
ATOM 3511 C C . GLU A 1 446 ? -18.669 -1.760 4.835 1.00 93.81 446 GLU A C 1
ATOM 3513 O O . GLU A 1 446 ? -19.846 -1.426 4.985 1.00 93.81 446 GLU A O 1
ATOM 3518 N N . THR A 1 447 ? -18.298 -2.684 3.946 1.00 92.25 447 THR A N 1
ATOM 3519 C CA . THR A 1 447 ? -19.247 -3.371 3.062 1.00 92.25 447 THR A CA 1
ATOM 3520 C C . THR A 1 447 ? -20.102 -4.371 3.835 1.00 92.25 447 THR A C 1
ATOM 3522 O O . THR A 1 447 ? -21.325 -4.328 3.710 1.00 92.25 447 THR A O 1
ATOM 3525 N N . ALA A 1 448 ? -19.485 -5.208 4.676 1.00 94.50 448 ALA A N 1
ATOM 3526 C CA . ALA A 1 448 ? -20.181 -6.190 5.509 1.00 94.50 448 ALA A CA 1
ATOM 3527 C C . ALA A 1 448 ? -21.208 -5.531 6.443 1.00 94.50 448 ALA A C 1
ATOM 3529 O O . ALA A 1 448 ? -22.309 -6.038 6.630 1.00 94.50 448 ALA A O 1
ATOM 3530 N N . CYS A 1 449 ? -20.875 -4.361 6.991 1.00 96.25 449 CYS A N 1
ATOM 3531 C CA . CYS A 1 449 ? -21.737 -3.639 7.918 1.00 96.25 449 CYS A CA 1
ATOM 3532 C C . CYS A 1 449 ? -22.679 -2.623 7.263 1.00 96.25 449 CYS A C 1
ATOM 3534 O O . CYS A 1 449 ? -23.428 -1.966 7.986 1.00 96.25 449 CYS A O 1
ATOM 3536 N N . ARG A 1 450 ? -22.692 -2.467 5.929 1.00 95.44 450 ARG A N 1
ATOM 3537 C CA . ARG A 1 450 ? -23.460 -1.401 5.253 1.00 95.44 450 ARG A CA 1
ATOM 3538 C C . ARG A 1 450 ? -24.943 -1.401 5.639 1.00 95.44 450 ARG A C 1
ATOM 3540 O O . ARG A 1 450 ? -25.465 -0.366 6.038 1.00 95.44 450 ARG A O 1
ATOM 3547 N N . SER A 1 451 ? -25.601 -2.559 5.592 1.00 95.81 451 SER A N 1
ATOM 3548 C CA . SER A 1 451 ? -27.026 -2.694 5.935 1.00 95.81 451 SER A CA 1
ATOM 3549 C C . SER A 1 451 ? -27.319 -2.348 7.402 1.00 95.81 451 SER A C 1
ATOM 3551 O O . SER A 1 451 ? -28.328 -1.710 7.711 1.00 95.81 451 SER A O 1
ATOM 3553 N N . VAL A 1 452 ? -26.423 -2.726 8.316 1.00 96.88 452 VAL A N 1
ATOM 3554 C CA . VAL A 1 452 ? -26.526 -2.413 9.748 1.00 96.88 452 VAL A CA 1
ATOM 3555 C C . VAL A 1 452 ? -26.326 -0.915 9.977 1.00 96.88 452 VAL A C 1
ATOM 3557 O O . VAL A 1 452 ? -27.088 -0.290 10.713 1.00 96.88 452 VAL A O 1
ATOM 3560 N N . ILE A 1 453 ? -25.350 -0.310 9.298 1.00 96.50 453 ILE A N 1
ATOM 3561 C CA . ILE A 1 453 ? -25.077 1.128 9.371 1.00 96.50 453 ILE A CA 1
ATOM 3562 C C . ILE A 1 453 ? -26.293 1.919 8.894 1.00 96.50 453 ILE A C 1
ATOM 3564 O O . ILE A 1 453 ? -26.752 2.811 9.605 1.00 96.50 453 ILE A O 1
ATOM 3568 N N . ASP A 1 454 ? -26.862 1.554 7.748 1.00 95.62 454 ASP A N 1
ATOM 3569 C CA . ASP A 1 454 ? -27.996 2.261 7.149 1.00 95.62 454 ASP A CA 1
ATOM 3570 C C . ASP A 1 454 ? -29.288 2.121 7.973 1.00 95.62 454 ASP A C 1
ATOM 3572 O O . ASP A 1 454 ? -30.178 2.968 7.894 1.00 95.62 454 ASP A O 1
ATOM 3576 N N . THR A 1 455 ? -29.406 1.076 8.798 1.00 95.31 455 THR A N 1
ATOM 3577 C CA . THR A 1 455 ? -30.616 0.821 9.597 1.00 95.31 455 THR A CA 1
ATOM 3578 C C . THR A 1 455 ? -30.507 1.257 11.056 1.00 95.31 455 THR A C 1
ATOM 3580 O O . THR A 1 455 ? -31.509 1.708 11.615 1.00 95.31 455 THR A O 1
ATOM 3583 N N . LEU A 1 456 ? -29.334 1.126 11.681 1.00 95.12 456 LEU A N 1
ATOM 3584 C CA . LEU A 1 456 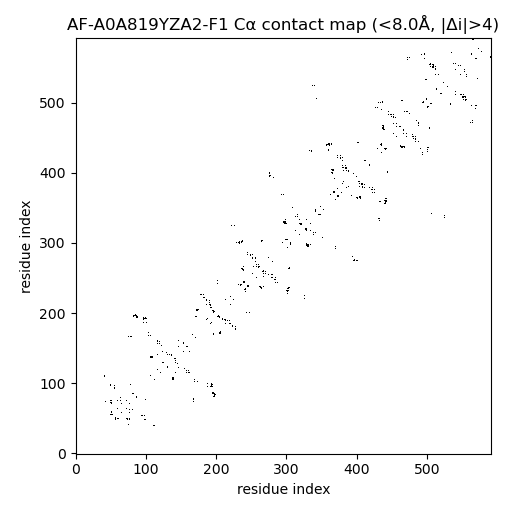? -29.109 1.405 13.106 1.00 95.12 456 LEU A CA 1
ATOM 3585 C C . LEU A 1 456 ? -28.253 2.657 13.345 1.00 95.12 456 LEU A C 1
ATOM 3587 O O . LEU A 1 456 ? -28.456 3.351 14.339 1.00 95.12 456 LEU A O 1
ATOM 3591 N N . CYS A 1 457 ? -27.334 2.984 12.431 1.00 95.38 457 CYS A N 1
ATOM 3592 C CA . CYS A 1 457 ? -26.339 4.051 12.605 1.00 95.38 457 CYS A CA 1
ATOM 3593 C C . CYS A 1 457 ? -26.458 5.192 11.573 1.00 95.38 457 CYS A C 1
ATOM 3595 O O . CYS A 1 457 ? -25.559 6.024 11.477 1.00 95.38 457 CYS A O 1
ATOM 3597 N N . ALA A 1 458 ? -27.567 5.295 10.831 1.00 92.56 458 ALA A N 1
ATOM 3598 C CA . ALA A 1 458 ? -27.692 6.187 9.668 1.00 92.56 458 ALA A CA 1
ATOM 3599 C C . ALA A 1 458 ? -27.457 7.683 9.951 1.00 92.56 458 ALA A C 1
ATOM 3601 O O . ALA A 1 458 ? -27.081 8.440 9.060 1.00 92.56 458 ALA A O 1
ATOM 3602 N N . ARG A 1 459 ? -27.696 8.138 11.188 1.00 92.06 459 ARG A N 1
ATOM 3603 C CA . ARG A 1 459 ? -27.519 9.549 11.589 1.00 92.06 459 ARG A CA 1
ATOM 3604 C C . ARG A 1 459 ? -26.118 9.868 12.106 1.00 92.06 459 ARG A C 1
ATOM 3606 O O . ARG A 1 459 ? -25.846 11.008 12.480 1.00 92.06 459 ARG A O 1
ATOM 3613 N N . ILE A 1 460 ? -25.248 8.871 12.171 1.00 92.62 460 ILE A N 1
ATOM 3614 C CA . ILE A 1 460 ? -23.927 8.990 12.764 1.00 92.62 460 ILE A CA 1
ATOM 3615 C C . ILE A 1 460 ? -22.922 9.303 11.660 1.00 92.62 460 ILE A C 1
ATOM 3617 O O . ILE A 1 460 ? -22.899 8.667 10.611 1.00 92.62 460 ILE A O 1
ATOM 3621 N N . LYS A 1 461 ? -22.084 10.316 11.885 1.00 90.19 461 LYS A N 1
ATOM 3622 C CA . LYS A 1 461 ? -21.036 10.684 10.930 1.00 90.19 461 LYS A CA 1
ATOM 3623 C C . LYS A 1 461 ? -19.841 9.730 11.067 1.00 90.19 461 LYS A C 1
ATOM 3625 O O . LYS A 1 461 ? -19.467 9.422 12.199 1.00 90.19 461 LYS A O 1
ATOM 3630 N N . PRO A 1 462 ? -19.218 9.287 9.960 1.00 86.88 462 PRO A N 1
ATOM 3631 C CA . PRO A 1 462 ? -17.992 8.493 10.016 1.00 86.88 462 PRO A CA 1
ATOM 3632 C C . PRO A 1 462 ? -16.807 9.309 10.556 1.00 86.88 462 PRO A C 1
ATOM 3634 O O . PRO A 1 462 ? -16.794 10.538 10.467 1.00 86.88 462 PRO A O 1
ATOM 3637 N N . GLY A 1 463 ? -15.804 8.605 11.089 1.00 85.06 463 GLY A N 1
ATOM 3638 C CA . GLY A 1 463 ? -14.640 9.185 11.766 1.00 85.06 463 GLY A CA 1
ATOM 3639 C C . GLY A 1 463 ? -14.819 9.337 13.282 1.00 85.06 463 GLY A C 1
ATOM 3640 O O . GLY A 1 463 ? -15.929 9.224 13.811 1.00 85.06 463 GLY A O 1
ATOM 3641 N N . ASP A 1 464 ? -13.709 9.572 13.990 1.00 84.50 464 ASP A N 1
ATOM 3642 C CA . ASP A 1 464 ? -13.640 9.645 15.457 1.00 84.50 464 ASP A CA 1
ATOM 3643 C C . ASP A 1 464 ? -14.281 8.423 16.140 1.00 84.50 464 ASP A C 1
ATOM 3645 O O . ASP A 1 464 ? -14.988 8.569 17.128 1.00 84.50 464 ASP A O 1
ATOM 3649 N N . SER A 1 465 ? -14.119 7.219 15.597 1.00 89.12 465 SER A N 1
ATOM 3650 C CA . SER A 1 465 ? -14.712 5.950 16.063 1.00 89.12 465 SER A CA 1
ATOM 3651 C C . SER A 1 465 ? -16.245 5.885 16.099 1.00 89.12 465 SER A C 1
ATOM 3653 O O . SER A 1 465 ? -16.799 4.874 16.513 1.00 89.12 465 SER A O 1
ATOM 3655 N N . ASN A 1 466 ? -16.965 6.918 15.661 1.00 91.19 466 ASN A N 1
ATOM 3656 C CA . ASN A 1 466 ? -18.414 7.039 15.853 1.00 91.19 466 ASN A CA 1
ATOM 3657 C C . ASN A 1 466 ? -19.221 5.826 15.350 1.00 91.19 466 ASN A C 1
ATOM 3659 O O . ASN A 1 466 ? -20.065 5.300 16.074 1.00 91.19 466 ASN A O 1
ATOM 3663 N N . ILE A 1 467 ? -18.954 5.379 14.119 1.00 94.75 467 ILE A N 1
ATOM 3664 C CA . ILE A 1 467 ? -19.676 4.252 13.511 1.00 94.75 467 ILE A CA 1
ATOM 3665 C C . ILE A 1 467 ? -19.320 2.936 14.198 1.00 94.75 467 ILE A C 1
ATOM 3667 O O . ILE A 1 467 ? -20.221 2.186 14.553 1.00 94.75 467 ILE A O 1
ATOM 3671 N N . ILE A 1 468 ? -18.030 2.684 14.440 1.00 93.25 468 ILE A N 1
ATOM 3672 C CA . ILE A 1 468 ? -17.567 1.467 15.118 1.00 93.25 468 ILE A CA 1
ATOM 3673 C C . ILE A 1 468 ? -18.239 1.336 16.485 1.00 93.25 468 ILE A C 1
ATOM 3675 O O . ILE A 1 468 ? -18.762 0.280 16.814 1.00 93.25 468 ILE A O 1
ATOM 3679 N N . LEU A 1 469 ? -18.310 2.425 17.248 1.00 89.88 469 LEU A N 1
ATOM 3680 C CA . LEU A 1 469 ? -18.946 2.437 18.563 1.00 89.88 469 LEU A CA 1
ATOM 3681 C C . LEU A 1 469 ? -20.454 2.177 18.488 1.00 89.88 469 LEU A C 1
ATOM 3683 O O . LEU A 1 469 ? -20.959 1.378 19.266 1.00 89.88 469 LEU A O 1
ATOM 3687 N N . CYS A 1 470 ? -21.152 2.774 17.518 1.00 93.50 470 CYS A N 1
ATOM 3688 C CA . CYS A 1 470 ? -22.566 2.471 17.288 1.00 93.50 470 CYS A CA 1
ATOM 3689 C C . CYS A 1 470 ? -22.803 0.991 16.972 1.00 93.50 470 CYS A C 1
ATOM 3691 O O . CYS A 1 470 ? -23.757 0.398 17.477 1.00 93.50 470 CYS A O 1
ATOM 3693 N N . LEU A 1 471 ? -21.939 0.395 16.148 1.00 94.56 471 LEU A N 1
ATOM 3694 C CA . LEU A 1 471 ? -22.027 -1.022 15.820 1.00 94.56 471 LEU A CA 1
ATOM 3695 C C . LEU A 1 471 ? -21.768 -1.895 17.059 1.00 94.56 471 LEU A C 1
ATOM 3697 O O . LEU A 1 471 ? -22.524 -2.836 17.284 1.00 94.56 471 LEU A O 1
ATOM 3701 N N . MET A 1 472 ? -20.785 -1.543 17.901 1.00 90.69 472 MET A N 1
ATOM 3702 C CA . MET A 1 472 ? -20.526 -2.245 19.170 1.00 90.69 472 MET A CA 1
ATOM 3703 C C . MET A 1 472 ? -21.726 -2.189 20.122 1.00 90.69 472 MET A C 1
ATOM 3705 O O . MET A 1 472 ? -22.126 -3.215 20.669 1.00 90.69 472 MET A O 1
ATOM 3709 N N . ASP A 1 473 ? -22.341 -1.013 20.275 1.00 88.88 473 ASP A N 1
ATOM 3710 C CA . ASP A 1 473 ? -23.524 -0.819 21.126 1.00 88.88 473 ASP A CA 1
ATOM 3711 C C . ASP A 1 473 ? -24.737 -1.634 20.632 1.00 88.88 473 ASP A C 1
ATOM 3713 O O . ASP A 1 473 ? -25.651 -1.935 21.399 1.00 88.88 473 ASP A O 1
ATOM 3717 N N . ASN A 1 474 ? -24.738 -2.024 19.353 1.00 91.19 474 ASN A N 1
ATOM 3718 C CA . ASN A 1 474 ? -25.788 -2.809 18.713 1.00 91.19 474 ASN A CA 1
ATOM 3719 C C . ASN A 1 474 ? -25.373 -4.255 18.389 1.00 91.19 474 ASN A C 1
ATOM 3721 O O . ASN A 1 474 ? -26.088 -4.921 17.643 1.00 91.19 474 ASN A O 1
ATOM 3725 N N . LEU A 1 475 ? -24.282 -4.777 18.966 1.00 89.94 475 LEU A N 1
ATOM 3726 C CA . LEU A 1 475 ? -23.814 -6.153 18.722 1.00 89.94 475 LEU A CA 1
ATOM 3727 C C . LEU A 1 475 ? -24.899 -7.213 18.950 1.00 89.94 475 LEU A C 1
ATOM 3729 O O . LEU A 1 475 ? -25.008 -8.160 18.188 1.00 89.94 475 LEU A O 1
ATOM 3733 N N . LYS A 1 476 ? -25.730 -7.043 19.984 1.00 86.81 476 LYS A N 1
ATOM 3734 C CA . LYS A 1 476 ? -26.807 -7.990 20.329 1.00 86.81 476 LYS A CA 1
ATOM 3735 C C . LYS A 1 476 ? -28.142 -7.683 19.627 1.00 86.81 476 LYS A C 1
ATOM 3737 O O . LYS A 1 476 ? -29.161 -8.268 19.979 1.00 86.81 476 LYS A O 1
ATOM 3742 N N . ASN A 1 477 ? -28.181 -6.721 18.705 1.00 92.75 477 ASN A N 1
ATOM 3743 C CA . ASN A 1 477 ? -29.410 -6.325 18.020 1.00 92.75 477 ASN A CA 1
ATOM 3744 C C . ASN A 1 477 ? -29.771 -7.340 16.924 1.00 92.75 477 ASN A C 1
ATOM 3746 O O . ASN A 1 477 ? -28.913 -7.736 16.149 1.00 92.75 477 ASN A O 1
ATOM 3750 N N . ASN A 1 478 ? -31.053 -7.675 16.774 1.00 92.31 478 ASN A N 1
ATOM 3751 C CA . ASN A 1 478 ? -31.532 -8.617 15.749 1.00 92.31 478 ASN A CA 1
ATOM 3752 C C . ASN A 1 478 ? -31.248 -8.181 14.299 1.00 92.31 478 ASN A C 1
ATOM 3754 O O . ASN A 1 478 ? -31.373 -8.988 13.384 1.00 92.31 478 ASN A O 1
ATOM 3758 N N . ARG A 1 479 ? -30.947 -6.897 14.063 1.00 93.94 479 ARG A N 1
ATOM 3759 C CA . ARG A 1 479 ? -30.545 -6.388 12.741 1.00 93.94 479 ARG A CA 1
ATOM 3760 C C . ARG A 1 479 ? -29.042 -6.499 12.480 1.00 93.94 479 ARG A C 1
ATOM 3762 O O . ARG A 1 479 ? -28.621 -6.181 11.373 1.00 93.94 479 ARG A O 1
ATOM 3769 N N . MET A 1 480 ? -28.246 -6.903 13.470 1.00 94.88 480 MET A N 1
ATOM 3770 C CA . MET A 1 480 ? -26.837 -7.225 13.276 1.00 94.88 480 MET A CA 1
ATOM 3771 C C . MET A 1 480 ? -26.736 -8.508 12.449 1.00 94.88 480 MET A C 1
ATOM 3773 O O . MET A 1 480 ? -27.350 -9.517 12.780 1.00 94.88 480 MET A O 1
ATOM 3777 N N . THR A 1 481 ? -26.000 -8.456 11.345 1.00 96.00 481 THR A N 1
ATOM 3778 C CA . THR A 1 481 ? -25.735 -9.632 10.507 1.00 96.00 481 THR A CA 1
ATOM 3779 C C . THR A 1 481 ? -24.480 -10.346 10.995 1.00 96.00 481 THR A C 1
ATOM 3781 O O . THR A 1 481 ? -23.512 -9.652 11.312 1.00 96.00 481 THR A O 1
ATOM 3784 N N . ASP A 1 482 ? -24.438 -11.675 10.909 1.00 94.56 482 ASP A N 1
ATOM 3785 C CA . ASP A 1 482 ? -23.261 -12.480 11.276 1.00 94.56 482 ASP A CA 1
ATOM 3786 C C . ASP A 1 482 ? -21.972 -11.986 10.595 1.00 94.56 482 ASP A C 1
ATOM 3788 O O . ASP A 1 482 ? -20.930 -11.872 11.232 1.00 94.56 482 ASP A O 1
ATOM 3792 N N . GLU A 1 483 ? -22.044 -11.609 9.311 1.00 94.38 483 GLU A N 1
ATOM 3793 C CA . GLU A 1 483 ? -20.878 -11.107 8.574 1.00 94.38 483 GLU A CA 1
ATOM 3794 C C . GLU A 1 483 ? -20.348 -9.784 9.153 1.00 94.38 483 GLU A C 1
ATOM 3796 O O . GLU A 1 483 ? -19.142 -9.636 9.352 1.00 94.38 483 GLU A O 1
ATOM 3801 N N . CYS A 1 484 ? -21.233 -8.827 9.452 1.00 96.12 484 CYS A N 1
ATOM 3802 C CA . CYS A 1 484 ? -20.847 -7.586 10.125 1.00 96.12 484 CYS A CA 1
ATOM 3803 C C . CYS A 1 484 ? -20.293 -7.854 11.529 1.00 96.12 484 CYS A C 1
ATOM 3805 O O . CYS A 1 484 ? -19.251 -7.299 11.869 1.00 96.12 484 CYS A O 1
ATOM 3807 N N . GLU A 1 485 ? -20.945 -8.710 12.324 1.00 95.00 485 GLU A N 1
ATOM 3808 C CA . GLU A 1 485 ? -20.487 -9.059 13.673 1.00 95.00 485 GLU A CA 1
ATOM 3809 C C . GLU A 1 485 ? -19.078 -9.664 13.641 1.00 95.00 485 GLU A C 1
ATOM 3811 O O . GLU A 1 485 ? -18.195 -9.198 14.361 1.00 95.00 485 GLU A O 1
ATOM 3816 N N . ASP A 1 486 ? -18.830 -10.640 12.765 1.00 93.44 486 ASP A N 1
ATOM 3817 C CA . ASP A 1 486 ? -17.527 -11.293 12.641 1.00 93.44 486 ASP A CA 1
ATOM 3818 C C . ASP A 1 486 ? -16.422 -10.297 12.267 1.00 93.44 486 ASP A C 1
ATOM 3820 O O . ASP A 1 486 ? -15.395 -10.225 12.952 1.00 93.44 486 ASP A O 1
ATOM 3824 N N . ARG A 1 487 ? -16.636 -9.484 11.221 1.00 95.12 487 ARG A N 1
ATOM 3825 C CA . ARG A 1 487 ? -15.648 -8.484 10.770 1.00 95.12 487 ARG A CA 1
ATOM 3826 C C . ARG A 1 487 ? -15.414 -7.413 11.827 1.00 95.12 487 ARG A C 1
ATOM 3828 O O . ARG A 1 487 ? -14.280 -6.980 12.034 1.00 95.12 487 ARG A O 1
ATOM 3835 N N . LEU A 1 488 ? -16.474 -6.993 12.511 1.00 95.50 488 LEU A N 1
ATOM 3836 C CA . LEU A 1 488 ? -16.396 -6.010 13.580 1.00 95.50 488 LEU A CA 1
ATOM 3837 C C . LEU A 1 488 ? -15.584 -6.555 14.754 1.00 95.50 488 LEU A C 1
ATOM 3839 O O . LEU A 1 488 ? -14.705 -5.856 15.254 1.00 95.50 488 LEU A O 1
ATOM 3843 N N . MET A 1 489 ? -15.820 -7.805 15.156 1.00 92.88 489 MET A N 1
ATOM 3844 C CA . MET A 1 489 ? -15.104 -8.453 16.255 1.00 92.88 489 MET A CA 1
ATOM 3845 C C . MET A 1 489 ? -13.630 -8.727 15.935 1.00 92.88 489 MET A C 1
ATOM 3847 O O . MET A 1 489 ? -12.794 -8.660 16.838 1.00 92.88 489 MET A O 1
ATOM 3851 N N . GLU A 1 490 ? -13.285 -8.983 14.671 1.00 94.44 490 GLU A N 1
ATOM 3852 C CA . GLU A 1 490 ? -11.892 -9.071 14.214 1.00 94.44 490 GLU A CA 1
ATOM 3853 C C . GLU A 1 490 ? -11.127 -7.767 14.468 1.00 94.44 490 GLU A C 1
ATOM 3855 O O . GLU A 1 490 ? -10.003 -7.810 14.962 1.00 94.44 490 GLU A O 1
ATOM 3860 N N . VAL A 1 491 ? -11.739 -6.608 14.206 1.00 94.62 491 VAL A N 1
ATOM 3861 C CA . VAL A 1 491 ? -11.138 -5.294 14.497 1.00 94.62 491 VAL A CA 1
ATOM 3862 C C . VAL A 1 491 ? -11.199 -4.964 15.995 1.00 94.62 491 VAL A C 1
ATOM 3864 O O . VAL A 1 491 ? -10.210 -4.501 16.572 1.00 94.62 491 VAL A O 1
ATOM 3867 N N . ALA A 1 492 ? -12.326 -5.256 16.652 1.00 92.06 492 ALA A N 1
ATOM 3868 C CA . ALA A 1 492 ? -12.545 -5.018 18.082 1.00 92.06 492 ALA A CA 1
ATOM 3869 C C . ALA A 1 492 ? -11.491 -5.698 18.960 1.00 92.06 492 ALA A C 1
ATOM 3871 O O . ALA A 1 492 ? -11.038 -5.127 19.955 1.00 92.06 492 ALA A O 1
ATOM 3872 N N . TYR A 1 493 ? -11.084 -6.909 18.571 1.00 91.06 493 TYR A N 1
ATOM 3873 C CA . TYR A 1 493 ? -10.050 -7.683 19.245 1.00 91.06 493 TYR A CA 1
ATOM 3874 C C . TYR A 1 493 ? -8.764 -6.866 19.421 1.00 91.06 493 TYR A C 1
ATOM 3876 O O . TYR A 1 493 ? -8.273 -6.731 20.543 1.00 91.06 493 TYR A O 1
ATOM 3884 N N . PHE A 1 494 ? -8.268 -6.233 18.353 1.00 91.69 494 PHE A N 1
ATOM 3885 C CA . PHE A 1 494 ? -7.066 -5.397 18.413 1.00 91.69 494 PHE A CA 1
ATOM 3886 C C . PHE A 1 494 ? -7.315 -4.093 19.177 1.00 91.69 494 PHE A C 1
ATOM 3888 O O . PHE A 1 494 ? -6.491 -3.713 20.010 1.00 91.69 494 PHE A O 1
ATOM 3895 N N . MET A 1 495 ? -8.469 -3.447 18.968 1.00 90.50 495 MET A N 1
ATOM 3896 C CA . MET A 1 495 ? -8.841 -2.220 19.691 1.00 90.50 495 MET A CA 1
ATOM 3897 C C . MET A 1 495 ? -8.897 -2.415 21.212 1.00 90.50 495 MET A C 1
ATOM 3899 O O . MET A 1 495 ? -8.549 -1.512 21.966 1.00 90.50 495 MET A O 1
ATOM 3903 N N . SER A 1 496 ? -9.328 -3.590 21.678 1.00 88.31 496 SER A N 1
ATOM 3904 C CA . SER A 1 496 ? -9.424 -3.910 23.110 1.00 88.31 496 SER A CA 1
ATOM 3905 C C . SER A 1 496 ? -8.068 -4.163 23.786 1.00 88.31 496 SER A C 1
ATOM 3907 O O . SER A 1 496 ? -7.979 -4.127 25.016 1.00 88.31 496 SER A O 1
ATOM 3909 N N . ARG A 1 497 ? -7.014 -4.398 22.997 1.00 88.31 497 ARG A N 1
ATOM 3910 C CA . ARG A 1 497 ? -5.674 -4.785 23.468 1.00 88.31 497 ARG A CA 1
ATOM 3911 C C . ARG A 1 497 ? -4.657 -3.656 23.343 1.00 88.31 497 ARG A C 1
ATOM 3913 O O . ARG A 1 497 ? -3.763 -3.550 24.180 1.00 88.31 497 ARG A O 1
ATOM 3920 N N . ASP A 1 498 ? -4.807 -2.802 22.335 1.00 86.88 498 ASP A N 1
ATOM 3921 C CA . ASP A 1 498 ? -3.871 -1.722 22.039 1.00 86.88 498 ASP A CA 1
ATOM 3922 C C . ASP A 1 498 ? -4.521 -0.352 22.246 1.00 86.88 498 ASP A C 1
ATOM 3924 O O . ASP A 1 498 ? -5.428 0.056 21.518 1.00 86.88 498 ASP A O 1
ATOM 3928 N N . TRP A 1 499 ? -4.026 0.394 23.231 1.00 85.88 499 TRP A N 1
ATOM 3929 C CA . TRP A 1 499 ? -4.544 1.718 23.560 1.00 85.88 499 TRP A CA 1
ATOM 3930 C C . TRP A 1 499 ? -4.361 2.718 22.412 1.00 85.88 499 TRP A C 1
ATOM 3932 O O . TRP A 1 499 ? -5.138 3.671 22.294 1.00 85.88 499 TRP A O 1
ATOM 3942 N N . ARG A 1 500 ? -3.396 2.493 21.508 1.00 83.88 500 ARG A N 1
ATOM 3943 C CA . ARG A 1 500 ? -3.191 3.347 20.331 1.00 83.88 500 ARG A CA 1
ATOM 3944 C C . ARG A 1 500 ? -4.404 3.304 19.411 1.00 83.88 500 ARG A C 1
ATOM 3946 O O . ARG A 1 500 ? -4.695 4.313 18.784 1.00 83.88 500 ARG A O 1
ATOM 3953 N N . LEU A 1 501 ? -5.161 2.211 19.397 1.00 87.94 501 LEU A N 1
ATOM 3954 C CA . LEU A 1 501 ? -6.399 2.062 18.626 1.00 87.94 501 LEU A CA 1
ATOM 3955 C C . LEU A 1 501 ? -7.634 2.650 19.337 1.00 87.94 501 LEU A C 1
ATOM 3957 O O . LEU A 1 501 ? -8.770 2.427 18.918 1.00 87.94 501 LEU A O 1
ATOM 3961 N N . THR A 1 502 ? -7.432 3.415 20.417 1.00 86.31 502 THR A N 1
ATOM 3962 C CA . THR A 1 502 ? -8.493 4.108 21.164 1.00 86.31 502 THR A CA 1
ATOM 3963 C C . THR A 1 502 ? -8.267 5.629 21.175 1.00 86.31 502 THR A C 1
ATOM 3965 O O . THR A 1 502 ? -8.010 6.231 22.219 1.00 86.31 502 THR A O 1
ATOM 3968 N N . PRO A 1 503 ? -8.357 6.316 20.018 1.00 81.00 503 PRO A N 1
ATOM 3969 C CA . PRO A 1 503 ? -7.997 7.734 19.904 1.00 81.00 503 PRO A CA 1
ATOM 3970 C C . PRO A 1 503 ? -8.830 8.662 20.800 1.00 81.00 503 PRO A C 1
ATOM 3972 O O . PRO A 1 503 ? -8.313 9.675 21.268 1.00 81.00 503 PRO A O 1
ATOM 3975 N N . ARG A 1 504 ? -10.098 8.319 21.076 1.00 85.81 504 ARG A N 1
ATOM 3976 C CA . ARG A 1 504 ? -10.944 9.071 22.019 1.00 85.81 504 ARG A CA 1
ATOM 3977 C C . ARG A 1 504 ? -10.441 8.991 23.451 1.00 85.81 504 ARG A C 1
ATOM 3979 O O . ARG A 1 504 ? -10.335 10.027 24.097 1.00 85.81 504 ARG A O 1
ATOM 3986 N N . LEU A 1 505 ? -10.075 7.790 23.908 1.00 88.25 505 LEU A N 1
ATOM 3987 C CA . LEU A 1 505 ? -9.455 7.606 25.217 1.00 88.25 505 LEU A CA 1
ATOM 3988 C C . LEU A 1 505 ? -8.211 8.476 25.318 1.00 88.25 505 LEU A C 1
ATOM 3990 O O . LEU A 1 505 ? -8.061 9.217 26.280 1.00 88.25 505 LEU A O 1
ATOM 3994 N N . MET A 1 506 ? -7.355 8.436 24.297 1.00 85.19 506 MET A N 1
ATOM 3995 C CA . MET A 1 506 ? -6.136 9.232 24.299 1.00 85.19 506 MET A CA 1
ATOM 3996 C C . MET A 1 506 ? -6.428 10.724 24.359 1.00 85.19 506 MET A C 1
ATOM 3998 O O . MET A 1 506 ? -5.874 11.393 25.217 1.00 85.19 506 MET A O 1
ATOM 4002 N N . ARG A 1 507 ? -7.340 11.245 23.536 1.00 84.38 507 ARG A N 1
ATOM 4003 C CA . ARG A 1 507 ? -7.675 12.676 23.523 1.00 84.38 507 ARG A CA 1
ATOM 4004 C C . ARG A 1 507 ? -8.254 13.152 24.861 1.00 84.38 507 ARG A C 1
ATOM 4006 O O . ARG A 1 507 ? -7.817 14.177 25.375 1.00 84.38 507 ARG A O 1
ATOM 4013 N N . SER A 1 508 ? -9.194 12.397 25.429 1.00 89.50 508 SER A N 1
ATOM 4014 C CA . SER A 1 508 ? -9.917 12.794 26.642 1.00 89.50 508 SER A CA 1
ATOM 4015 C C . SER A 1 508 ? -9.155 12.486 27.933 1.00 89.50 508 SER A C 1
ATOM 4017 O O . SER A 1 508 ? -9.291 13.220 28.902 1.00 89.50 508 SER A O 1
ATOM 4019 N N . CYS A 1 509 ? -8.328 11.436 27.964 1.00 91.00 509 CYS A N 1
ATOM 4020 C CA . CYS A 1 509 ? -7.591 11.012 29.159 1.00 91.00 509 CYS A CA 1
ATOM 4021 C C . CYS A 1 509 ? -6.097 11.343 29.142 1.00 91.00 509 CYS A C 1
ATOM 4023 O O . CYS A 1 509 ? -5.430 11.035 30.127 1.00 91.00 509 CYS A O 1
ATOM 4025 N N . GLN A 1 510 ? -5.545 11.976 28.097 1.00 88.69 510 GLN A N 1
ATOM 4026 C CA . GLN A 1 510 ? -4.098 12.223 27.973 1.00 88.69 510 GLN A CA 1
ATOM 4027 C C . GLN A 1 510 ? -3.477 12.807 29.247 1.00 88.69 510 GLN A C 1
ATOM 4029 O O . GLN A 1 510 ? -2.483 12.289 29.747 1.00 88.69 510 GLN A O 1
ATOM 4034 N N . LYS A 1 511 ? -4.067 13.878 29.791 1.00 89.69 511 LYS A N 1
ATOM 4035 C CA . LYS A 1 511 ? -3.546 14.555 30.989 1.00 89.69 511 LYS A CA 1
ATOM 4036 C C . LYS A 1 511 ? -3.535 13.626 32.199 1.00 89.69 511 LYS A C 1
ATOM 4038 O O . LYS A 1 511 ? -2.560 13.599 32.942 1.00 89.69 511 LYS A O 1
ATOM 4043 N N . ASN A 1 512 ? -4.605 12.854 32.390 1.00 93.19 512 ASN A N 1
ATOM 4044 C CA . ASN A 1 512 ? -4.685 11.890 33.481 1.00 93.19 512 ASN A CA 1
ATOM 4045 C C . ASN A 1 512 ? -3.710 10.726 33.280 1.00 93.19 512 ASN A C 1
ATOM 4047 O O . ASN A 1 512 ? -3.075 10.316 34.243 1.00 93.19 512 ASN A O 1
ATOM 4051 N N . LEU A 1 513 ? -3.539 10.235 32.053 1.00 91.06 513 LEU A N 1
ATOM 4052 C CA . LEU A 1 513 ? -2.598 9.160 31.745 1.00 91.06 513 LEU A CA 1
ATOM 4053 C C . LEU A 1 513 ? -1.145 9.587 31.988 1.00 91.06 513 LEU A C 1
ATOM 4055 O O . LEU A 1 513 ? -0.389 8.822 32.574 1.00 91.06 513 LEU A O 1
ATOM 4059 N N . ILE A 1 514 ? -0.767 10.813 31.613 1.00 90.00 514 ILE A N 1
ATOM 4060 C CA . ILE A 1 514 ? 0.579 11.352 31.872 1.00 90.00 514 ILE A CA 1
ATOM 4061 C C . ILE A 1 514 ? 0.800 11.552 33.377 1.00 90.00 514 ILE A C 1
ATOM 4063 O O . ILE A 1 514 ? 1.807 11.110 33.919 1.00 90.00 514 ILE A O 1
ATOM 4067 N N . ASN A 1 515 ? -0.149 12.191 34.066 1.00 92.12 515 ASN A N 1
ATOM 4068 C CA . ASN A 1 515 ? 0.052 12.612 35.456 1.00 92.12 515 ASN A CA 1
ATOM 4069 C C . ASN A 1 515 ? -0.166 11.495 36.488 1.00 92.12 515 ASN A C 1
ATOM 4071 O O . ASN A 1 515 ? 0.391 11.575 37.578 1.00 92.12 515 ASN A O 1
ATOM 4075 N N . LEU A 1 516 ? -1.017 10.508 36.190 1.00 93.19 516 LEU A N 1
ATOM 4076 C CA . LEU A 1 516 ? -1.444 9.473 37.146 1.00 93.19 516 LEU A CA 1
ATOM 4077 C C . LEU A 1 516 ? -1.022 8.059 36.734 1.00 93.19 516 LEU A C 1
ATOM 4079 O O . LEU A 1 516 ? -0.984 7.176 37.586 1.00 93.19 516 LEU A O 1
ATOM 4083 N N . CYS A 1 517 ? -0.750 7.832 35.445 1.00 91.31 517 CYS A N 1
ATOM 4084 C CA . CYS A 1 517 ? -0.456 6.509 34.886 1.00 91.31 517 CYS A CA 1
ATOM 4085 C C . CYS A 1 517 ? 0.885 6.452 34.142 1.00 91.31 517 CYS A C 1
ATOM 4087 O O . CYS A 1 517 ? 1.086 5.542 33.343 1.00 91.31 517 CYS A O 1
ATOM 4089 N N . GLU A 1 518 ? 1.767 7.427 34.388 1.00 87.81 518 GLU A N 1
ATOM 4090 C CA . GLU A 1 518 ? 3.150 7.469 33.893 1.00 87.81 518 GLU A CA 1
ATOM 4091 C C . GLU A 1 518 ? 3.285 7.314 32.368 1.00 87.81 518 GLU A C 1
ATOM 4093 O O . GLU A 1 518 ? 4.295 6.826 31.865 1.00 87.81 518 GLU A O 1
ATOM 4098 N N . LEU A 1 519 ? 2.280 7.750 31.599 1.00 85.38 519 LEU A N 1
ATOM 4099 C CA . LEU A 1 519 ? 2.397 7.803 30.144 1.00 85.38 519 LEU A CA 1
ATOM 4100 C C . LEU A 1 519 ? 3.498 8.818 29.760 1.00 85.38 519 LEU A C 1
ATOM 4102 O O . LEU A 1 519 ? 3.372 9.997 30.108 1.00 85.38 519 LEU A O 1
ATOM 4106 N N . PRO A 1 520 ? 4.540 8.416 29.007 1.00 81.88 520 PRO A N 1
ATOM 4107 C CA . PRO A 1 520 ? 5.549 9.326 28.479 1.00 81.88 520 PRO A CA 1
ATOM 4108 C C . PRO A 1 520 ? 4.920 10.477 27.697 1.00 81.88 520 PRO A C 1
ATOM 4110 O O . PRO A 1 520 ? 3.996 10.290 26.904 1.00 81.88 520 PRO A O 1
ATOM 4113 N N . SER A 1 521 ? 5.426 11.692 27.886 1.00 75.62 521 SER A N 1
ATOM 4114 C CA . SER A 1 521 ? 4.894 12.886 27.217 1.00 75.62 521 SER A CA 1
ATOM 4115 C C . SER A 1 521 ? 5.103 12.869 25.692 1.00 75.62 521 SER A C 1
ATOM 4117 O O . SER A 1 521 ? 4.367 13.529 24.953 1.00 75.62 521 SER A O 1
ATOM 4119 N N . ASP A 1 522 ? 6.057 12.077 25.206 1.00 71.94 522 ASP A N 1
ATOM 4120 C CA . ASP A 1 522 ? 6.416 11.870 23.804 1.00 71.94 522 ASP A CA 1
ATOM 4121 C C . ASP A 1 522 ? 5.871 10.560 23.206 1.00 71.94 522 ASP A C 1
ATOM 4123 O O . ASP A 1 522 ? 6.283 10.177 22.112 1.00 71.94 522 ASP A O 1
ATOM 4127 N N . TRP A 1 523 ? 4.879 9.931 23.848 1.00 73.75 523 TRP A N 1
ATOM 4128 C CA . TRP A 1 523 ? 4.283 8.639 23.465 1.00 73.75 523 TRP A CA 1
ATOM 4129 C C . TRP A 1 523 ? 3.915 8.472 21.980 1.00 73.75 523 TRP A C 1
ATOM 4131 O O . TRP A 1 523 ? 3.836 7.357 21.470 1.00 73.75 523 TRP A O 1
ATOM 4141 N N . SER A 1 524 ? 3.650 9.568 21.263 1.00 64.06 524 SER A N 1
ATOM 4142 C CA . SER A 1 524 ? 3.279 9.536 19.844 1.00 64.06 524 SER A CA 1
ATOM 4143 C C . SER A 1 524 ? 4.469 9.321 18.897 1.00 64.06 524 SER A C 1
ATOM 4145 O O . SER A 1 524 ? 4.256 9.187 17.697 1.00 64.06 524 SER A O 1
ATOM 4147 N N . LEU A 1 525 ? 5.704 9.412 19.397 1.00 59.66 525 LEU A N 1
ATOM 4148 C CA . LEU A 1 525 ? 6.946 9.349 18.616 1.00 59.66 525 LEU A CA 1
ATOM 4149 C C . LEU A 1 525 ? 7.721 8.047 18.853 1.00 59.66 525 LEU A C 1
ATOM 4151 O O . LEU A 1 525 ? 8.721 7.800 18.183 1.00 59.66 525 LEU A O 1
ATOM 4155 N N . THR A 1 526 ? 7.268 7.216 19.790 1.00 54.47 526 THR A N 1
ATOM 4156 C CA . THR A 1 526 ? 7.959 6.015 20.258 1.00 54.47 526 THR A CA 1
ATOM 4157 C C . THR A 1 526 ? 7.231 4.752 19.772 1.00 54.47 526 THR A C 1
ATOM 4159 O O . THR A 1 526 ? 6.385 4.194 20.472 1.00 54.47 526 THR A O 1
ATOM 4162 N N . PRO A 1 527 ? 7.553 4.236 18.569 1.00 49.62 527 PRO A N 1
ATOM 4163 C CA . PRO A 1 527 ? 6.915 3.031 18.028 1.00 49.62 527 PRO A CA 1
ATOM 4164 C C . PRO A 1 527 ? 7.110 1.772 18.898 1.00 49.62 527 PRO A C 1
ATOM 4166 O O . PRO A 1 527 ? 6.307 0.845 18.794 1.00 49.62 527 PRO A O 1
ATOM 4169 N N . ASN A 1 528 ? 8.112 1.770 19.788 1.00 47.41 528 ASN A N 1
ATOM 4170 C CA . ASN A 1 528 ? 8.456 0.669 20.698 1.00 47.41 528 ASN A CA 1
ATOM 4171 C C . ASN A 1 528 ? 7.781 0.734 22.082 1.00 47.41 528 ASN A C 1
ATOM 4173 O O . ASN A 1 528 ? 8.117 -0.062 22.950 1.00 47.41 528 ASN A O 1
ATOM 4177 N N . MET A 1 529 ? 6.813 1.626 22.319 1.00 54.34 529 MET A N 1
ATOM 4178 C CA . MET A 1 529 ? 6.021 1.637 23.567 1.00 54.34 529 MET A CA 1
ATOM 4179 C C . MET A 1 529 ? 5.017 0.465 23.688 1.00 54.34 529 MET A C 1
ATOM 4181 O O . MET A 1 529 ? 4.039 0.534 24.428 1.00 54.34 529 MET A O 1
ATOM 4185 N N . SER A 1 530 ? 5.245 -0.617 22.946 1.00 53.41 530 SER A N 1
ATOM 4186 C CA . SER A 1 530 ? 4.364 -1.776 22.790 1.00 53.41 530 SER A CA 1
ATOM 4187 C C . SER A 1 530 ? 4.211 -2.662 24.029 1.00 53.41 530 SER A C 1
ATOM 4189 O O . SER A 1 530 ? 3.420 -3.600 23.970 1.00 53.41 530 SER A O 1
ATOM 4191 N N . ASP A 1 531 ? 4.936 -2.389 25.114 1.00 60.44 531 ASP A N 1
ATOM 4192 C CA . ASP A 1 531 ? 4.950 -3.268 26.289 1.00 60.44 531 ASP A CA 1
ATOM 4193 C C . ASP A 1 531 ? 3.767 -3.031 27.237 1.00 60.44 531 ASP A C 1
ATOM 4195 O O . ASP A 1 531 ? 3.341 -3.967 27.905 1.00 60.44 531 ASP A O 1
ATOM 4199 N N . VAL A 1 532 ? 3.190 -1.821 27.263 1.00 74.38 532 VAL A N 1
ATOM 4200 C CA . VAL A 1 532 ? 2.057 -1.498 28.150 1.00 74.38 532 VAL A CA 1
ATOM 4201 C C . VAL A 1 532 ? 0.734 -1.754 27.433 1.00 74.38 532 VAL A C 1
ATOM 4203 O O . VAL A 1 532 ? 0.400 -1.094 26.441 1.00 74.38 532 VAL A O 1
ATOM 4206 N N . SER A 1 533 ? -0.044 -2.706 27.949 1.00 83.25 533 SER A N 1
ATOM 4207 C CA . SER A 1 533 ? -1.355 -3.063 27.400 1.00 83.25 533 SER A CA 1
ATOM 4208 C C . SER A 1 533 ? -2.425 -1.994 27.678 1.00 83.25 533 SER A C 1
ATOM 4210 O O . SER A 1 533 ? -2.342 -1.224 28.638 1.00 83.25 533 SER A O 1
ATOM 4212 N N . LEU A 1 534 ? -3.502 -1.960 26.876 1.00 86.19 534 LEU A N 1
ATOM 4213 C CA . LEU A 1 534 ? -4.668 -1.118 27.199 1.00 86.19 534 LEU A CA 1
ATOM 4214 C C . LEU A 1 534 ? -5.253 -1.465 28.584 1.00 86.19 534 LEU A C 1
ATOM 4216 O O . LEU A 1 534 ? -5.704 -0.572 29.304 1.00 86.19 534 LEU A O 1
ATOM 4220 N N . GLY A 1 535 ? -5.210 -2.741 28.974 1.00 86.12 535 GLY A N 1
ATOM 4221 C CA . GLY A 1 535 ? -5.673 -3.224 30.275 1.00 86.12 535 GLY A CA 1
ATOM 4222 C C . GLY A 1 535 ? -4.974 -2.563 31.460 1.00 86.12 535 GLY A C 1
ATOM 4223 O O . GLY A 1 535 ? -5.626 -2.188 32.439 1.00 86.12 535 GLY A O 1
ATOM 4224 N N . GLU A 1 536 ? -3.665 -2.337 31.361 1.00 87.69 536 GLU A N 1
ATOM 4225 C CA . GLU A 1 536 ? -2.881 -1.665 32.402 1.00 87.69 536 GLU A CA 1
ATOM 4226 C C . GLU A 1 536 ? -3.297 -0.203 32.582 1.00 87.69 536 GLU A C 1
ATOM 4228 O O . GLU A 1 536 ? -3.534 0.240 33.714 1.00 87.69 536 GLU A O 1
ATOM 4233 N N . TYR A 1 537 ? -3.481 0.535 31.482 1.00 90.56 537 TYR A N 1
ATOM 4234 C CA . TYR A 1 537 ? -3.964 1.915 31.545 1.00 90.56 537 TYR A CA 1
ATOM 4235 C C . TYR A 1 537 ? -5.392 1.999 32.081 1.00 90.56 537 TYR A C 1
ATOM 4237 O O . TYR A 1 537 ? -5.667 2.827 32.950 1.00 90.56 537 TYR A O 1
ATOM 4245 N N . LEU A 1 538 ? -6.297 1.118 31.645 1.00 91.50 538 LEU A N 1
ATOM 4246 C CA . LEU A 1 538 ? -7.660 1.069 32.184 1.00 91.50 538 LEU A CA 1
ATOM 4247 C C . LEU A 1 538 ? -7.664 0.734 33.682 1.00 91.50 538 LEU A C 1
ATOM 4249 O O . LEU A 1 538 ? -8.387 1.367 34.453 1.00 91.50 538 LEU A O 1
ATOM 4253 N N . SER A 1 539 ? -6.809 -0.191 34.120 1.00 91.06 539 SER A N 1
ATOM 4254 C CA . SER A 1 539 ? -6.640 -0.536 35.536 1.00 91.06 539 SER A CA 1
ATOM 4255 C C . SER A 1 539 ? -6.098 0.639 36.355 1.00 91.06 539 SER A C 1
ATOM 4257 O O . SER A 1 539 ? -6.515 0.860 37.495 1.00 91.06 539 SER A O 1
ATOM 4259 N N . CYS A 1 540 ? -5.180 1.429 35.795 1.00 93.88 540 CYS A N 1
ATOM 4260 C CA . CYS A 1 540 ? -4.711 2.662 36.422 1.00 93.88 540 CYS A CA 1
ATOM 4261 C C . CYS A 1 540 ? -5.817 3.728 36.523 1.00 93.88 540 CYS A C 1
ATOM 4263 O O . CYS A 1 540 ? -6.035 4.286 37.602 1.00 93.88 540 CYS A O 1
ATOM 4265 N N . LEU A 1 541 ? -6.555 3.977 35.436 1.00 94.31 541 LEU A N 1
ATOM 4266 C CA . LEU A 1 541 ? -7.668 4.930 35.415 1.00 94.31 541 LEU A CA 1
ATOM 4267 C C . LEU A 1 541 ? -8.768 4.531 36.405 1.00 94.31 541 LEU A C 1
ATOM 4269 O O . LEU A 1 541 ? -9.318 5.387 37.098 1.00 94.31 541 LEU A O 1
ATOM 4273 N N . TYR A 1 542 ? -9.043 3.232 36.541 1.00 93.94 542 TYR A N 1
ATOM 4274 C CA . TYR A 1 542 ? -9.975 2.718 37.539 1.00 93.94 542 TYR A CA 1
ATOM 4275 C C . TYR A 1 542 ? -9.524 3.036 38.971 1.00 93.94 542 TYR A C 1
ATOM 4277 O O . TYR A 1 542 ? -10.309 3.579 39.754 1.00 93.94 542 TYR A O 1
ATOM 4285 N N . ARG A 1 543 ? -8.249 2.770 39.304 1.00 94.69 543 ARG A N 1
ATOM 4286 C CA . ARG A 1 543 ? -7.662 3.094 40.620 1.00 94.69 543 ARG A CA 1
ATOM 4287 C C . ARG A 1 543 ? -7.783 4.584 40.949 1.00 94.69 543 ARG A C 1
ATOM 4289 O O . ARG A 1 543 ? -8.090 4.941 42.085 1.00 94.69 543 ARG A O 1
ATOM 4296 N N . HIS A 1 544 ? -7.645 5.444 39.942 1.00 94.62 544 HIS A N 1
ATOM 4297 C CA . HIS A 1 544 ? -7.723 6.896 40.089 1.00 94.62 544 HIS A CA 1
ATOM 4298 C C . HIS A 1 544 ? -9.086 7.505 39.717 1.00 94.62 544 HIS A C 1
ATOM 4300 O O . HIS A 1 544 ? -9.189 8.723 39.590 1.00 94.62 544 HIS A O 1
ATOM 4306 N N . LYS A 1 545 ? -10.166 6.714 39.606 1.00 92.69 545 LYS A N 1
ATOM 4307 C CA . LYS A 1 545 ? -11.491 7.151 39.105 1.00 92.69 545 LYS A CA 1
ATOM 4308 C C . LYS A 1 545 ? -12.026 8.451 39.727 1.00 92.69 545 LYS A C 1
ATOM 4310 O O . LYS A 1 545 ? -12.719 9.215 39.057 1.00 92.69 545 LYS A O 1
ATOM 4315 N N . LYS A 1 546 ? -11.734 8.707 41.008 1.00 91.88 546 LYS A N 1
ATOM 4316 C CA . LYS A 1 546 ? -12.164 9.927 41.721 1.00 91.88 546 LYS A CA 1
ATOM 4317 C C . LYS A 1 546 ? -11.384 11.183 41.308 1.00 91.88 546 LYS A C 1
ATOM 4319 O O . LYS A 1 546 ? -11.934 12.274 41.408 1.00 91.88 546 LYS A O 1
ATOM 4324 N N . GLN A 1 547 ? -10.145 11.015 40.854 1.00 94.12 547 GLN A N 1
ATOM 4325 C CA . GLN A 1 547 ? -9.201 12.068 40.462 1.00 94.12 547 GLN A CA 1
ATOM 4326 C C . GLN A 1 547 ? -9.221 12.351 38.950 1.00 94.12 547 GLN A C 1
ATOM 4328 O O . GLN A 1 547 ? -8.597 13.307 38.497 1.00 94.12 547 GLN A O 1
ATOM 4333 N N . LEU A 1 548 ? -9.938 11.534 38.167 1.00 94.25 548 LEU A N 1
ATOM 4334 C CA . LEU A 1 548 ? -10.147 11.776 36.740 1.00 94.25 548 LEU A CA 1
ATOM 4335 C C . LEU A 1 548 ? -11.011 13.015 36.527 1.00 94.25 548 LEU A C 1
ATOM 4337 O O . LEU A 1 548 ? -12.013 13.201 37.237 1.00 94.25 548 LEU A O 1
ATOM 4341 N N . ASP A 1 549 ? -10.660 13.802 35.512 1.00 93.44 549 ASP A N 1
ATOM 4342 C CA . ASP A 1 549 ? -11.523 14.876 35.038 1.00 93.44 549 ASP A CA 1
ATOM 4343 C C . ASP A 1 549 ? -12.825 14.310 34.435 1.00 93.44 549 ASP A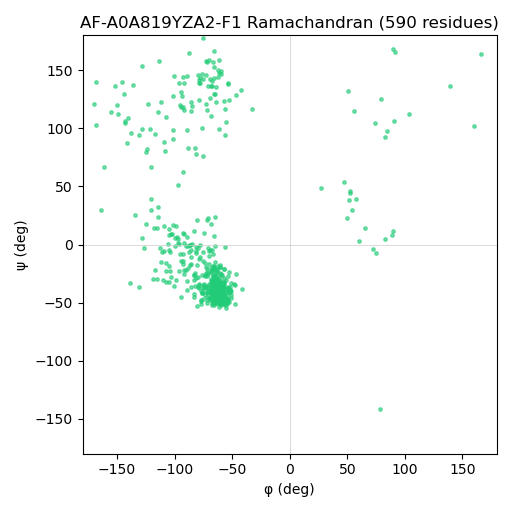 C 1
ATOM 4345 O O . ASP A 1 549 ? -12.985 13.101 34.234 1.00 93.44 549 ASP A O 1
ATOM 4349 N N . ASN A 1 550 ? -13.819 15.175 34.222 1.00 93.69 550 ASN A N 1
ATOM 4350 C CA . ASN A 1 550 ? -15.138 14.726 33.770 1.00 93.69 550 ASN A CA 1
ATOM 4351 C C . ASN A 1 550 ? -15.087 14.104 32.368 1.00 93.69 550 ASN A C 1
ATOM 4353 O O . ASN A 1 550 ? -15.802 13.138 32.109 1.00 93.69 550 ASN A O 1
ATOM 4357 N N . GLU A 1 551 ? -14.247 14.638 31.481 1.00 93.19 551 GLU A N 1
ATOM 4358 C CA . GLU A 1 551 ? -14.126 14.157 30.106 1.00 93.19 551 GLU A CA 1
ATOM 4359 C C . GLU A 1 551 ? -13.524 12.747 30.074 1.00 93.19 551 GLU A C 1
ATOM 4361 O O . GLU A 1 551 ? -14.152 11.819 29.555 1.00 93.19 551 GLU A O 1
ATOM 4366 N N . CYS A 1 552 ? -12.378 12.551 30.732 1.00 94.75 552 CYS A N 1
ATOM 4367 C CA . CYS A 1 552 ? -11.734 11.253 30.852 1.00 94.75 552 CYS A CA 1
ATOM 4368 C C . CYS A 1 552 ? -12.623 10.244 31.578 1.00 94.75 552 CYS A C 1
ATOM 4370 O O . CYS A 1 552 ? -12.745 9.096 31.154 1.00 94.75 552 CYS A O 1
ATOM 4372 N N . ARG A 1 553 ? -13.291 10.655 32.662 1.00 94.88 553 ARG A N 1
ATOM 4373 C CA . ARG A 1 553 ? -14.177 9.769 33.429 1.00 94.88 553 ARG A CA 1
ATOM 4374 C C . ARG A 1 553 ? -15.329 9.236 32.584 1.00 94.88 553 ARG A C 1
ATOM 4376 O O . ARG A 1 553 ? -15.639 8.048 32.685 1.00 94.88 553 ARG A O 1
ATOM 4383 N N . ASN A 1 554 ? -15.965 10.092 31.789 1.00 92.75 554 ASN A N 1
ATOM 4384 C CA . ASN A 1 554 ? -17.076 9.695 30.929 1.00 92.75 554 ASN A CA 1
ATOM 4385 C C . ASN A 1 554 ? -16.606 8.723 29.841 1.00 92.75 554 ASN A C 1
ATOM 4387 O O . ASN A 1 554 ? -17.240 7.688 29.626 1.00 92.75 554 ASN A O 1
ATOM 4391 N N . GLU A 1 555 ? -15.468 9.013 29.209 1.00 91.81 555 GLU A N 1
ATOM 4392 C CA . GLU A 1 555 ? -14.896 8.150 28.174 1.00 91.81 555 GLU A CA 1
ATOM 4393 C C . GLU A 1 555 ? -14.431 6.799 28.740 1.00 91.81 555 GLU A C 1
ATOM 4395 O O . GLU A 1 555 ? -14.749 5.747 28.185 1.00 91.81 555 GLU A O 1
ATOM 4400 N N . PHE A 1 556 ? -13.774 6.803 29.901 1.00 93.12 556 PHE A N 1
ATOM 4401 C CA . PHE A 1 556 ? -13.394 5.590 30.623 1.00 93.12 556 PHE A CA 1
ATOM 4402 C C . PHE A 1 556 ? -14.618 4.718 30.940 1.00 93.12 556 PHE A C 1
ATOM 4404 O O . PHE A 1 556 ? -14.630 3.526 30.637 1.00 93.12 556 PHE A O 1
ATOM 4411 N N . GLN A 1 557 ? -15.684 5.303 31.498 1.00 91.50 557 GLN A N 1
ATOM 4412 C CA . GLN A 1 557 ? -16.918 4.566 31.796 1.00 91.50 557 GLN A CA 1
ATOM 4413 C C . GLN A 1 557 ? -17.557 3.966 30.540 1.00 91.50 557 GLN A C 1
ATOM 4415 O O . GLN A 1 557 ? -18.062 2.844 30.586 1.00 91.50 557 GLN A O 1
ATOM 4420 N N . ARG A 1 558 ? -17.524 4.690 29.419 1.00 88.56 558 ARG A N 1
ATOM 4421 C CA . ARG A 1 558 ? -18.037 4.221 28.130 1.00 88.56 558 ARG A CA 1
ATOM 4422 C C . ARG A 1 558 ? -17.263 3.007 27.616 1.00 88.56 558 ARG A C 1
ATOM 4424 O O . ARG A 1 558 ? -17.883 2.024 27.215 1.00 88.56 558 ARG A O 1
ATOM 4431 N N . ILE A 1 559 ? -15.931 3.045 27.676 1.00 89.12 559 ILE A N 1
ATOM 4432 C CA . ILE A 1 559 ? -15.074 1.921 27.268 1.00 89.12 559 ILE A CA 1
ATOM 4433 C C . ILE A 1 559 ? -15.335 0.698 28.144 1.00 89.12 559 ILE A C 1
ATOM 4435 O O . ILE A 1 559 ? -15.520 -0.393 27.610 1.00 89.12 559 ILE A O 1
ATOM 4439 N N . MET A 1 560 ? -15.435 0.880 29.464 1.00 89.12 560 MET A N 1
ATOM 4440 C CA . MET A 1 560 ? -15.756 -0.222 30.376 1.00 89.12 560 MET A CA 1
ATOM 4441 C C . MET A 1 560 ? -17.108 -0.865 30.031 1.00 89.12 560 MET A C 1
ATOM 4443 O O . MET A 1 560 ? -17.176 -2.083 29.930 1.00 89.12 560 MET A O 1
ATOM 4447 N N . ARG A 1 561 ? -18.154 -0.069 29.752 1.00 86.62 561 ARG A N 1
ATOM 4448 C CA . ARG A 1 561 ? -19.468 -0.581 29.303 1.00 86.62 561 ARG A CA 1
ATOM 4449 C C . ARG A 1 561 ? -19.408 -1.304 27.958 1.00 86.62 561 ARG A C 1
ATOM 4451 O O . ARG A 1 561 ? -20.073 -2.313 27.767 1.00 86.62 561 ARG A O 1
ATOM 4458 N N . THR A 1 562 ? -18.613 -0.799 27.019 1.00 83.50 562 THR A N 1
ATOM 4459 C CA . THR A 1 562 ? -18.469 -1.440 25.703 1.00 83.50 562 THR A CA 1
ATOM 4460 C C . THR A 1 562 ? -17.825 -2.819 25.863 1.00 83.50 562 THR A C 1
ATOM 4462 O O . THR A 1 562 ? -18.321 -3.801 25.313 1.00 83.50 562 THR A O 1
ATOM 4465 N N . ARG A 1 563 ? -16.770 -2.912 26.686 1.00 84.88 563 ARG A N 1
ATOM 4466 C CA . ARG A 1 563 ? -16.036 -4.159 26.954 1.00 84.88 563 ARG A CA 1
ATOM 4467 C C . ARG A 1 563 ? -16.887 -5.220 27.654 1.00 84.88 563 ARG A C 1
ATOM 4469 O O . ARG A 1 563 ? -16.698 -6.393 27.372 1.00 84.88 563 ARG A O 1
ATOM 4476 N N . THR A 1 564 ? -17.870 -4.846 28.477 1.00 82.62 564 THR A N 1
ATOM 4477 C CA . THR A 1 564 ? -18.785 -5.822 29.107 1.00 82.62 564 THR A CA 1
ATOM 4478 C C . THR A 1 564 ? -19.763 -6.481 28.128 1.00 82.62 564 THR A C 1
ATOM 4480 O O . THR A 1 564 ? -20.439 -7.442 28.484 1.00 82.62 564 THR A O 1
ATOM 4483 N N . THR A 1 565 ? -19.859 -5.996 26.885 1.00 79.19 565 THR A N 1
ATOM 4484 C CA . THR A 1 565 ? -20.782 -6.554 25.880 1.00 79.19 565 THR A CA 1
ATOM 4485 C C . THR A 1 565 ? -20.381 -7.964 25.440 1.00 79.19 565 THR A C 1
ATOM 4487 O O . THR A 1 565 ? -21.254 -8.768 25.102 1.00 79.19 565 THR A O 1
ATOM 4490 N N . SER A 1 566 ? -19.080 -8.275 25.460 1.00 81.25 566 SER A N 1
ATOM 4491 C CA . SER A 1 566 ? -18.527 -9.572 25.067 1.00 81.25 566 SER A CA 1
ATOM 4492 C C . SER A 1 566 ? -17.230 -9.866 25.818 1.00 81.25 566 SER A C 1
ATOM 4494 O O . SER A 1 566 ? -16.351 -9.011 25.893 1.00 81.25 566 SER A O 1
ATOM 4496 N N . VAL A 1 567 ? -17.078 -11.103 26.302 1.00 81.69 567 VAL A N 1
ATOM 4497 C CA . VAL A 1 567 ? -15.856 -11.574 26.982 1.00 81.69 567 VAL A CA 1
ATOM 4498 C C . VAL A 1 567 ? -14.620 -11.406 26.093 1.00 81.69 567 VAL A C 1
ATOM 4500 O O . VAL A 1 567 ? -13.563 -11.044 26.595 1.00 81.69 567 VAL A O 1
ATOM 4503 N N . GLY A 1 568 ? -14.763 -11.548 24.769 1.00 78.06 568 GLY A N 1
ATOM 4504 C CA . GLY A 1 568 ? -13.653 -11.380 23.820 1.00 78.06 568 GLY A CA 1
ATOM 4505 C C . GLY A 1 568 ? -13.091 -9.952 23.710 1.00 78.06 568 GLY A C 1
ATOM 4506 O O . GLY A 1 568 ? -12.082 -9.711 23.048 1.00 78.06 568 GLY A O 1
ATOM 4507 N N . LEU A 1 569 ? -13.749 -8.977 24.348 1.00 83.00 569 LEU A N 1
ATOM 4508 C CA . LEU A 1 569 ? -13.280 -7.592 24.467 1.00 83.00 569 LEU A CA 1
ATOM 4509 C C . LEU A 1 569 ? -12.559 -7.329 25.799 1.00 83.00 569 LEU A C 1
ATOM 4511 O O . LEU A 1 569 ? -12.201 -6.186 26.095 1.00 83.00 569 LEU A O 1
ATOM 4515 N N . MET A 1 570 ? -12.362 -8.369 26.609 1.00 82.19 570 MET A N 1
ATOM 4516 C CA . MET A 1 570 ? -11.702 -8.332 27.910 1.00 82.19 570 MET A CA 1
ATOM 4517 C C . MET A 1 570 ? -10.555 -9.350 27.909 1.00 82.19 570 MET A C 1
ATOM 4519 O O . MET A 1 570 ? -10.732 -10.440 28.447 1.00 82.19 570 MET A O 1
ATOM 4523 N N . PRO A 1 571 ? -9.389 -9.022 27.317 1.00 82.06 571 PRO A N 1
ATOM 4524 C CA . PRO A 1 571 ? -8.255 -9.942 27.199 1.00 82.06 571 PRO A CA 1
ATOM 4525 C C . PRO A 1 571 ? -7.862 -10.569 28.540 1.00 82.06 571 PRO A C 1
ATOM 4527 O O . PRO A 1 571 ? -7.554 -11.748 28.617 1.00 82.06 571 PRO A O 1
ATOM 4530 N N . GLU A 1 572 ? -7.964 -9.798 29.626 1.00 80.44 572 GLU A N 1
ATOM 4531 C CA . GLU A 1 572 ? -7.595 -10.233 30.973 1.00 80.44 572 GLU A CA 1
ATOM 4532 C C . GLU A 1 572 ? -8.490 -11.370 31.496 1.00 80.44 572 GLU A C 1
ATOM 4534 O O . GLU A 1 572 ? -8.054 -12.170 32.322 1.00 80.44 572 GLU A O 1
ATOM 4539 N N . ILE A 1 573 ? -9.739 -11.435 31.024 1.00 81.38 573 ILE A N 1
ATOM 4540 C CA . ILE A 1 573 ? -10.696 -12.499 31.347 1.00 81.38 573 ILE A CA 1
ATOM 4541 C C . ILE A 1 573 ? -10.656 -13.582 30.273 1.00 81.38 573 ILE A C 1
ATOM 4543 O O . ILE A 1 573 ? -10.629 -14.760 30.601 1.00 81.38 573 ILE A O 1
ATOM 4547 N N . GLU A 1 574 ? -10.647 -13.202 28.998 1.00 78.94 574 GLU A N 1
ATOM 4548 C CA . GLU A 1 574 ? -10.613 -14.132 27.871 1.00 78.94 574 GLU A CA 1
ATOM 4549 C C . GLU A 1 574 ? -9.407 -15.073 27.958 1.00 78.94 574 GLU A C 1
ATOM 4551 O O . GLU A 1 574 ? -9.584 -16.289 27.961 1.00 78.94 574 GLU A O 1
ATOM 4556 N N . ASP A 1 575 ? -8.201 -14.527 28.124 1.00 76.44 575 ASP A N 1
ATOM 4557 C CA . ASP A 1 575 ? -6.962 -15.308 28.094 1.00 76.44 575 ASP A CA 1
ATOM 4558 C C . ASP A 1 575 ? -6.862 -16.289 29.281 1.00 76.44 575 ASP A C 1
ATOM 4560 O O . ASP A 1 575 ? -6.215 -17.330 29.170 1.00 76.44 575 ASP A O 1
ATOM 4564 N N . ASN A 1 576 ? -7.527 -15.985 30.403 1.00 80.88 576 ASN A N 1
ATOM 4565 C CA . ASN A 1 576 ? -7.451 -16.771 31.639 1.00 80.88 576 ASN A CA 1
ATOM 4566 C C . ASN A 1 576 ? -8.668 -17.673 31.890 1.00 80.88 576 ASN A C 1
ATOM 4568 O O . ASN A 1 576 ? -8.539 -18.673 32.588 1.00 80.88 576 ASN A O 1
ATOM 4572 N N . CYS A 1 577 ? -9.851 -17.314 31.384 1.00 79.75 577 CYS A N 1
ATOM 4573 C CA . CYS A 1 577 ? -11.119 -17.913 31.810 1.00 79.75 577 CYS A CA 1
ATOM 4574 C C . CYS A 1 577 ? -11.965 -18.468 30.657 1.00 79.75 577 CYS A C 1
ATOM 4576 O O . CYS A 1 577 ? -13.025 -19.030 30.923 1.00 79.75 577 CYS A O 1
ATOM 4578 N N . ILE A 1 578 ? -11.565 -18.331 29.385 1.00 75.00 578 ILE A N 1
ATOM 4579 C CA . ILE A 1 578 ? -12.424 -18.750 28.260 1.00 75.00 578 ILE A CA 1
ATOM 4580 C C . ILE A 1 578 ? -12.702 -20.260 28.230 1.00 75.00 578 ILE A C 1
ATOM 4582 O O . ILE A 1 578 ? -13.806 -20.667 27.867 1.00 75.00 578 ILE A O 1
ATOM 4586 N N . GLU A 1 579 ? -11.741 -21.090 28.647 1.00 75.25 579 GLU A N 1
ATOM 4587 C CA . GLU A 1 579 ? -11.921 -22.547 28.729 1.00 75.25 579 GLU A CA 1
ATOM 4588 C C . GLU A 1 579 ? -12.925 -22.923 29.824 1.00 75.25 579 GLU A C 1
ATOM 4590 O O . GLU A 1 579 ? -13.821 -23.732 29.583 1.00 75.25 579 GLU A O 1
ATOM 4595 N N . ASP A 1 580 ? -12.850 -22.262 30.981 1.00 77.69 580 ASP A N 1
ATOM 4596 C CA . ASP A 1 580 ? -13.784 -22.467 32.089 1.00 77.69 580 ASP A CA 1
ATOM 4597 C C . ASP A 1 580 ? -15.190 -21.973 31.727 1.00 77.69 580 ASP A C 1
ATOM 4599 O O . ASP A 1 580 ? -16.179 -22.677 31.942 1.00 77.69 580 ASP A O 1
ATOM 4603 N N . LEU A 1 581 ? -15.293 -20.801 31.093 1.00 70.00 581 LEU A N 1
ATOM 4604 C CA . LEU A 1 581 ? -16.561 -20.231 30.631 1.00 70.00 581 LEU A CA 1
ATOM 4605 C C . LEU A 1 581 ? -17.248 -21.113 29.579 1.00 70.00 581 LEU A C 1
ATOM 4607 O O . LEU A 1 581 ? -18.476 -21.197 29.563 1.00 70.00 581 LEU A O 1
ATOM 4611 N N . ALA A 1 582 ? -16.484 -21.819 28.739 1.00 68.12 582 ALA A N 1
ATOM 4612 C CA . ALA A 1 582 ? -17.033 -22.768 27.769 1.00 68.12 582 ALA A CA 1
ATOM 4613 C C . ALA A 1 582 ? -17.695 -23.993 28.431 1.00 68.12 582 ALA A C 1
ATOM 4615 O O . ALA A 1 582 ? -18.542 -24.644 27.815 1.00 68.12 582 ALA A O 1
ATOM 4616 N N . THR A 1 583 ? -17.354 -24.305 29.687 1.00 71.88 583 THR A N 1
ATOM 4617 C CA . THR A 1 583 ? -17.972 -25.404 30.451 1.00 71.88 583 THR A CA 1
ATOM 4618 C C . THR A 1 583 ? -19.261 -25.002 31.177 1.00 71.88 583 THR A C 1
ATOM 4620 O O . THR A 1 583 ? -20.003 -25.873 31.648 1.00 71.88 583 THR A O 1
ATOM 4623 N N . CYS A 1 584 ? -19.583 -23.705 31.243 1.00 67.75 584 CYS A N 1
ATOM 4624 C CA . CYS A 1 584 ? -20.806 -23.214 31.871 1.00 67.75 584 CYS A CA 1
ATOM 4625 C C . CYS A 1 584 ? -22.050 -23.630 31.058 1.00 67.75 584 CYS A C 1
ATOM 4627 O O . CYS A 1 584 ? -22.323 -23.116 29.977 1.00 67.75 584 CYS A O 1
ATOM 4629 N N . LYS A 1 585 ? -22.858 -24.550 31.607 1.00 49.22 585 LYS A N 1
ATOM 4630 C CA . LYS A 1 585 ? -24.063 -25.142 30.982 1.00 49.22 585 LYS A CA 1
ATOM 4631 C C . LYS A 1 585 ? -25.287 -24.210 30.832 1.00 49.22 585 LYS A C 1
ATOM 4633 O O . LYS A 1 585 ? -26.400 -24.709 30.703 1.00 49.22 585 LYS A O 1
ATOM 4638 N N . ASN A 1 586 ? -25.124 -22.886 30.820 1.00 46.66 586 ASN A N 1
ATOM 4639 C CA . ASN A 1 586 ? -26.232 -21.949 30.587 1.00 46.66 586 ASN A CA 1
ATOM 4640 C C . ASN A 1 586 ? -25.765 -20.738 29.756 1.00 46.66 586 ASN A C 1
ATOM 4642 O O . ASN A 1 586 ? -25.082 -19.870 30.298 1.00 46.66 586 ASN A O 1
ATOM 4646 N N . PRO A 1 587 ? -26.136 -20.632 28.464 1.00 42.34 587 PRO A N 1
ATOM 4647 C CA . PRO A 1 587 ? -25.696 -19.533 27.605 1.00 42.34 587 PRO A CA 1
ATOM 4648 C C . PRO A 1 587 ? -26.445 -18.207 27.832 1.00 42.34 587 PRO A C 1
ATOM 4650 O O . PRO A 1 587 ? -26.141 -17.221 27.163 1.00 42.34 587 PRO A O 1
ATOM 4653 N N . GLU A 1 588 ? -27.416 -18.149 28.751 1.00 38.94 588 GLU A N 1
ATOM 4654 C CA . GLU A 1 588 ? -28.227 -16.941 28.975 1.00 38.94 588 GLU A CA 1
ATOM 4655 C C . GLU A 1 588 ? -27.570 -15.873 29.856 1.00 38.94 588 GLU A C 1
ATOM 4657 O O . GLU A 1 588 ? -28.058 -14.748 29.898 1.00 38.94 588 GLU A O 1
ATOM 4662 N N . ILE A 1 589 ? -26.416 -16.132 30.473 1.00 40.84 589 ILE A N 1
ATOM 4663 C CA . ILE A 1 589 ? -25.695 -15.084 31.212 1.00 40.84 589 ILE A CA 1
ATOM 4664 C C . ILE A 1 589 ? -24.668 -14.424 30.283 1.00 40.84 589 ILE A C 1
ATOM 4666 O O . ILE A 1 589 ? -23.458 -14.475 30.484 1.00 40.84 589 ILE A O 1
ATOM 4670 N N . LYS A 1 590 ? -25.165 -13.791 29.214 1.00 40.41 590 LYS A N 1
ATOM 4671 C CA . LYS A 1 590 ? -24.405 -12.783 28.461 1.00 40.41 590 LYS A CA 1
ATOM 4672 C C . LYS A 1 590 ? -24.504 -11.438 29.192 1.00 40.41 590 LYS A C 1
ATOM 4674 O O . LYS A 1 590 ? -25.211 -10.547 28.723 1.00 40.41 590 LYS A O 1
ATOM 4679 N N . GLY A 1 591 ? -23.725 -11.289 30.261 1.00 38.56 591 GLY A N 1
ATOM 4680 C CA . GLY A 1 591 ? -23.404 -10.008 30.898 1.00 38.56 591 GLY A CA 1
ATOM 4681 C C . GLY A 1 591 ? -24.448 -9.488 31.887 1.00 38.56 591 GLY A C 1
ATOM 4682 O O . GLY A 1 591 ? -25.326 -8.721 31.500 1.00 38.56 591 GLY A O 1
ATOM 4683 N N . GLU A 1 592 ? -24.262 -9.838 33.157 1.00 29.55 592 GLU A N 1
ATOM 4684 C CA . GLU A 1 592 ? -24.472 -8.940 34.301 1.00 29.55 592 GLU A CA 1
ATOM 4685 C C . GLU A 1 592 ? -23.168 -8.842 35.093 1.00 29.55 592 GLU A C 1
ATOM 4687 O O . GLU A 1 592 ? -22.477 -9.885 35.202 1.00 29.55 592 GLU A O 1
#

pLDDT: mean 77.88, std 18.59, range [22.52, 96.88]